Protein AF-I4EIS6-F1 (afdb_monomer)

Radius of gyration: 53.43 Å; Cα contacts (8 Å, |Δi|>4): 1692; chains: 1; bounding box: 130×47×142 Å

Solvent-accessible surface area (backbone atoms only — not comparable to full-atom values): 34703 Å² total; per-residue (Å²): 130,77,82,74,41,50,34,51,54,83,72,91,86,76,96,66,90,55,78,54,76,46,78,44,75,77,51,34,85,47,60,27,32,53,30,35,62,33,28,72,67,12,38,39,28,69,58,83,78,84,57,64,28,71,40,59,31,42,83,70,64,46,52,56,90,36,29,59,46,39,36,38,34,28,20,24,29,61,100,88,48,62,33,65,78,52,69,69,14,54,46,48,44,34,53,42,35,45,78,71,60,27,48,58,39,55,36,57,17,39,84,27,60,60,33,88,90,78,66,41,49,33,41,92,76,36,83,30,46,80,37,79,58,46,83,40,48,47,43,57,51,67,49,98,85,69,45,44,23,38,39,44,61,52,57,47,51,53,36,68,31,90,88,18,59,44,62,54,34,41,52,36,59,31,32,43,34,37,22,33,29,18,45,31,88,51,55,30,38,45,51,45,37,74,35,23,38,46,30,35,40,11,27,30,66,40,56,95,48,46,31,47,54,51,34,42,23,17,40,54,49,28,32,48,34,16,16,23,51,35,38,37,28,34,87,39,79,57,47,32,41,55,55,36,70,21,25,46,12,66,78,15,17,52,52,21,41,28,44,80,65,38,67,62,45,54,43,67,13,87,47,35,66,60,68,44,36,24,72,50,31,44,9,62,48,38,51,41,76,92,33,64,53,22,28,35,44,34,20,28,60,62,56,99,73,26,76,57,44,39,38,23,41,54,52,29,34,41,55,37,42,56,57,30,66,42,58,39,72,42,71,59,34,63,31,39,36,50,65,80,86,53,67,54,73,47,63,29,27,34,36,73,84,62,58,39,49,64,20,58,34,31,47,39,96,62,92,60,81,80,72,76,59,59,45,78,60,83,54,64,32,59,70,60,54,70,50,58,46,70,75,53,85,70,47,27,52,67,50,79,48,57,42,67,68,58,46,100,74,56,19,23,50,57,62,34,36,38,41,78,51,70,50,41,96,75,59,25,38,31,38,41,34,34,24,56,73,80,76,50,83,40,79,57,89,66,71,47,75,49,72,71,71,45,80,43,45,41,32,37,32,26,23,14,39,57,59,30,61,29,78,74,44,78,46,80,48,34,27,28,70,71,50,31,46,79,48,56,68,34,71,32,74,74,38,77,44,37,20,64,43,90,76,71,81,37,69,51,67,48,32,88,87,53,69,37,69,63,44,73,46,60,87,68,80,82,76,24,85,55,61,22,82,43,73,45,52,41,42,30,27,27,46,29,68,32,64,32,78,47,78,34,42,30,35,16,24,71,35,80,46,76,76,46,64,63,91,57,70,41,52,66,55,56,65,50,52,40,30,31,37,37,19,32,62,87,65,52,79,67,55,44,84,90,53,48,37,32,56,77,42,36,40,80,60,78,76,74,72,47,97,84,23,60,92,35,31,44,44,72,58,98,75,29,37,36,45,76,46,75,36,69,91,59,70,70,44,72,34,37,46,27,28,31,44,71,69,33,80,55,76,46,73,51,70,46,39,34,77

InterPro domains:
  IPR024079 Metallopeptidase, catalytic domain superfamily [G3DSA:3.40.390.10] (187-273)
  IPR058094 OmpL47-like, Ig-like domain [NF047446] (414-479)

Mean predicted aligned error: 10.82 Å

Nearest PDB structures (foldseek):
  5uv6-assembly1_A  TM=3.595E-01  e=1.989E-06  Homo sapiens
  1e07-assembly1_A  TM=3.293E-01  e=2.936E-05  Homo sapiens
  4hmc-assembly1_A  TM=3.919E-01  e=9.841E-03  Moritella marina
  5fq8-assembly1_G  TM=4.201E-01  e=6.836E-02  Bacteroides thetaiotaomicron
  5fq3-assembly4_D  TM=2.985E-01  e=8.035E-02  Bacteroides thetaiotaomicron

Sequence (659 aa):
MPSGCTVSRNGPGSGLTLYVTWNFACSSSAGDGIPDVWKLHGASIDTGGGDKQFVDLPAMGATVNQKNVFVHLDWMANSTITQKLDPAALKKVVDAFALKGIKLIIDQGEDSILNYATNDTWGNLSEAKALTYQASLGTTGVDAGGNLTYDWTAFNAIKDAPLGFKSTGRSPIFHYAIAAHNIGTVTNSGIAGLGGSNLIISLGSFAGGVGTVDQQAGTFMHELGHNLGLDHGGGDAVNNKPNYLSVMNYSFQMTGLIKDGQAGTFDYSRFEGKPLNEGSLNEPIGLTIDAAHYGTTHYCPATKTASAGFVTVADAYAPIDWDCNGSANNATASADINGDSAKNTLNGYDDWKNLKFKVGAIGNAGNVPNPPVVTVLNEMTPEMLSQIKPLDATPPVTTASQTPPANANGWNNTDVKVTLSATDDNSGVARIEYNIDNAGWTTYTDPVTLSTEGVHTFQYRSIDRALNQEQAKSLTVRIDKTPPTVTSNVPAEGATYILHQPLTPDFSCDDGAGSGVATCTTSDAIDTNSVGSKTFTISASDKAGNTTNQVIHYTVSYDIKVLKGLEGPHRIPSPFKIWLIITDYYGQDYSSKDLPLYAVSLNPGPLTPGPVNPDNKFDFNGGAYTYMIFPFDMKPGTYTLGFTAQGDPNVHAVQFELY

Foldseek 3Di:
DDFDFWAFDQDPDDPDGDGDTDTDDLDQPQQLLHRLCCLVRFGFADLPPPHTATQNNVVLPRDRNAHEAAAAEAWEDDPPDTLQADLLLVVLLQVQCVVVRYGYAYAQDQCHASDPVVSHGCHPSHLHYYDHADLAFFAWDADPVRFIKGFCPRVVCQCSPVSHVSNNSCQQAHQYEYAHLHYHPDFFQWAAAQLARYIYGHNCNPPPRNADSQSSNLSVNLRVLRNQRQELQGVDPQAQQQQAQASSHPLASRFHWQFQQHTRRHYGAADFWDKAFLQFGQQAFFTDPSQQGTKGKWWEPDDPFDHTFIAIERGRRGGAPQNLLLDSHGRGHHDRTRPPPDGGIRIYDRNSVRGHSNGHSHSPSDDGPDPPSMDRDDGDGPVNVVRNFDHDPDFKDKDKDKPPQADPLQEAQAKIWIDMDIFDDTQTWSFKWKDKPNPDIDTDDDIDIDGDAAKIKIWIWTAGSNNHIDDIDIDIYHYFNDFKDKDWVVVAAAEEAEQPDDTDTDMDIGDDRHQTWPDWDWPDDFDSNDFAKDWTWIWTAHPNGHIDIDIGIYGYAWDKDWPDFAPAAAEPQDKTKTKIFTATPVRHTPDDPVWKKAWDAKPPDGDDDDPQQPNRIFDQPPSITMDMDGCHPPDFAKMKTWMGIVNHPDIDIDIHTYD

Structure (mmCIF, N/CA/C/O backbone):
data_AF-I4EIS6-F1
#
_entry.id   AF-I4EIS6-F1
#
loop_
_atom_site.group_PDB
_atom_site.id
_atom_site.type_symbol
_atom_site.label_atom_id
_atom_site.label_alt_id
_atom_site.label_comp_id
_atom_site.label_asym_id
_atom_site.label_entity_id
_atom_site.label_seq_id
_atom_site.pdbx_PDB_ins_code
_atom_site.Cartn_x
_atom_site.Cartn_y
_atom_site.Cartn_z
_atom_site.occupancy
_atom_site.B_iso_or_equiv
_atom_site.auth_seq_id
_atom_site.auth_comp_id
_atom_site.auth_asym_id
_atom_site.auth_atom_id
_atom_site.pdbx_PDB_model_num
ATOM 1 N N . MET A 1 1 ? -29.099 -17.666 57.536 1.00 24.39 1 MET A N 1
ATOM 2 C CA . MET A 1 1 ? -29.780 -17.327 56.267 1.00 24.39 1 MET A CA 1
ATOM 3 C C . MET A 1 1 ? -29.880 -15.814 56.212 1.00 24.39 1 MET A C 1
ATOM 5 O O . MET A 1 1 ? -30.268 -15.270 57.241 1.00 24.39 1 MET A O 1
ATOM 9 N N . PRO A 1 2 ? -29.493 -15.106 55.139 1.00 30.72 2 PRO A N 1
ATOM 10 C CA . PRO A 1 2 ? -29.611 -13.658 55.158 1.00 30.72 2 PRO A CA 1
ATOM 11 C C . PRO A 1 2 ? -31.086 -13.283 54.977 1.00 30.72 2 PRO A C 1
ATOM 13 O O . PRO A 1 2 ? -31.659 -13.469 53.908 1.00 30.72 2 PRO A O 1
ATOM 16 N N . SER A 1 3 ? -31.702 -12.780 56.041 1.00 31.92 3 SER A N 1
ATOM 17 C CA . SER A 1 3 ? -32.830 -11.852 55.973 1.00 31.92 3 SER A CA 1
ATOM 18 C C . SER A 1 3 ? -32.310 -10.537 55.381 1.00 31.92 3 SER A C 1
ATOM 20 O O . SER A 1 3 ? -31.378 -9.979 55.960 1.00 31.92 3 SER A O 1
ATOM 22 N N . GLY A 1 4 ? -32.834 -10.039 54.254 1.00 44.00 4 GLY A N 1
ATOM 23 C CA . GLY A 1 4 ? -32.278 -8.787 53.713 1.00 44.00 4 GLY A CA 1
ATOM 24 C C . GLY A 1 4 ? -32.893 -8.154 52.465 1.00 44.00 4 GLY A C 1
ATOM 25 O O . GLY A 1 4 ? -32.682 -6.964 52.266 1.00 44.00 4 GLY A O 1
ATOM 26 N N . CYS A 1 5 ? -33.668 -8.859 51.638 1.00 54.12 5 CYS A N 1
ATOM 27 C CA . CYS A 1 5 ? -34.340 -8.211 50.508 1.00 54.12 5 CYS A CA 1
ATOM 28 C C . CYS A 1 5 ? -35.737 -7.754 50.934 1.00 54.12 5 CYS A C 1
ATOM 30 O O . CYS A 1 5 ? -36.683 -8.535 50.864 1.00 54.12 5 CYS A O 1
ATOM 32 N N . THR A 1 6 ? -35.841 -6.508 51.407 1.00 53.66 6 THR A N 1
ATOM 33 C CA . THR A 1 6 ? -37.113 -5.842 51.711 1.00 53.66 6 THR A CA 1
ATOM 34 C C . THR A 1 6 ? -37.631 -5.110 50.475 1.00 53.66 6 THR A C 1
ATOM 36 O O . THR A 1 6 ? -37.011 -4.155 50.016 1.00 53.66 6 THR A O 1
ATOM 39 N N . VAL A 1 7 ? -38.792 -5.517 49.962 1.00 51.50 7 VAL A N 1
ATOM 40 C CA . VAL A 1 7 ? -39.552 -4.731 48.975 1.00 51.50 7 VAL A CA 1
ATOM 41 C C . VAL A 1 7 ? -40.692 -4.036 49.712 1.00 51.50 7 VAL A C 1
ATOM 43 O O . VAL A 1 7 ? -41.385 -4.683 50.498 1.00 51.50 7 VAL A O 1
ATOM 46 N N . SER A 1 8 ? -40.882 -2.736 49.474 1.00 51.00 8 SER A N 1
ATOM 47 C CA . SER A 1 8 ? -42.073 -2.003 49.906 1.00 51.00 8 SER A CA 1
ATOM 48 C C . SER A 1 8 ? -42.770 -1.453 48.665 1.00 51.00 8 SER A C 1
ATOM 50 O O . SER A 1 8 ? -42.122 -0.872 47.798 1.00 51.00 8 SER A O 1
ATOM 52 N N . ARG A 1 9 ? -44.078 -1.683 48.544 1.00 45.97 9 ARG A N 1
ATOM 53 C CA . ARG A 1 9 ? -44.879 -1.216 47.409 1.00 45.97 9 ARG A CA 1
ATOM 54 C C . ARG A 1 9 ? -45.883 -0.188 47.907 1.00 45.97 9 ARG A C 1
ATOM 56 O O . ARG A 1 9 ? -46.678 -0.504 48.788 1.00 45.97 9 ARG A O 1
ATOM 63 N N . ASN A 1 10 ? -45.891 0.997 47.306 1.00 46.38 10 ASN A N 1
ATOM 64 C CA . ASN A 1 10 ? -46.981 1.948 47.496 1.00 46.38 10 ASN A CA 1
ATOM 65 C C . ASN A 1 10 ? -48.218 1.439 46.740 1.00 46.38 10 ASN A C 1
ATOM 67 O O . ASN A 1 10 ? -48.165 1.189 45.536 1.00 46.38 10 ASN A O 1
ATOM 71 N N . GLY A 1 11 ? -49.327 1.230 47.450 1.00 42.97 11 GLY A N 1
ATOM 72 C CA . GLY A 1 11 ? -50.607 0.893 46.827 1.00 42.97 11 GLY A CA 1
ATOM 73 C C . GLY A 1 11 ? -51.219 2.118 46.132 1.00 42.97 11 GLY A C 1
ATOM 74 O O . GLY A 1 11 ? -51.126 3.222 46.673 1.00 42.97 11 GLY A O 1
ATOM 75 N N . PRO A 1 12 ? -51.864 1.972 44.962 1.00 39.78 12 PRO A N 1
ATOM 76 C CA . PRO A 1 12 ? -52.570 3.084 44.343 1.00 39.78 12 PRO A CA 1
ATOM 77 C C . PRO A 1 12 ? -53.877 3.381 45.103 1.00 39.78 12 PRO A C 1
ATOM 79 O O . PRO A 1 12 ? -54.730 2.507 45.238 1.00 39.78 12 PRO A O 1
ATOM 82 N N . GLY A 1 13 ? -54.063 4.633 45.544 1.00 44.88 13 GLY A N 1
ATOM 83 C CA . GLY A 1 13 ? -55.402 5.243 45.555 1.00 44.88 13 GLY A CA 1
ATOM 84 C C . GLY A 1 13 ? -56.165 5.495 46.868 1.00 44.88 13 GLY A C 1
ATOM 85 O O . GLY A 1 13 ? -57.379 5.635 46.778 1.00 44.88 13 GLY A O 1
ATOM 86 N N . SER A 1 14 ? -55.562 5.616 48.061 1.00 38.97 14 SER A N 1
ATOM 87 C CA . SER A 1 14 ? -56.371 5.922 49.274 1.00 38.97 14 SER A CA 1
ATOM 88 C C . SER A 1 14 ? -55.805 6.932 50.281 1.00 38.97 14 SER A C 1
ATOM 90 O O . SER A 1 14 ? -56.337 7.036 51.383 1.00 38.97 14 SER A O 1
ATOM 92 N N . GLY A 1 15 ? -54.744 7.680 49.956 1.00 44.91 15 GLY A N 1
ATOM 93 C CA . GLY A 1 15 ? -54.190 8.690 50.878 1.00 44.91 15 GLY A CA 1
ATOM 94 C C . GLY A 1 15 ? -53.590 8.123 52.179 1.00 44.91 15 GLY A C 1
ATOM 95 O O . GLY A 1 15 ? -53.295 8.883 53.096 1.00 44.91 15 GLY A O 1
ATOM 96 N N . LEU A 1 16 ? -53.391 6.802 52.256 1.00 41.41 16 LEU A N 1
ATOM 97 C CA . LEU A 1 16 ? -52.697 6.100 53.336 1.00 41.41 16 LEU A CA 1
ATOM 98 C C . LEU A 1 16 ? -51.526 5.317 52.737 1.00 41.41 16 LEU A C 1
ATOM 100 O O . LEU A 1 16 ? -51.729 4.351 52.003 1.00 41.41 16 LEU A O 1
ATOM 104 N N . THR A 1 17 ? -50.300 5.735 53.049 1.00 42.50 17 THR A N 1
ATOM 105 C CA . THR A 1 17 ? -49.076 5.029 52.650 1.00 42.50 17 THR A CA 1
ATOM 106 C C . THR A 1 17 ? -48.909 3.792 53.532 1.00 42.50 17 THR A C 1
ATOM 108 O O . THR A 1 17 ? -48.476 3.891 54.679 1.00 42.50 17 THR A O 1
ATOM 111 N N . LEU A 1 18 ? -49.300 2.620 53.027 1.00 41.53 18 LEU A N 1
ATOM 112 C CA . LEU A 1 18 ? -49.135 1.349 53.732 1.00 41.53 18 LEU A CA 1
ATOM 113 C C . LEU A 1 18 ? -47.852 0.657 53.249 1.00 41.53 18 LEU A C 1
ATOM 115 O O . LEU A 1 18 ? -47.805 0.131 52.140 1.00 41.53 18 LEU A O 1
ATOM 119 N N . TYR A 1 19 ? -46.816 0.637 54.086 1.00 46.16 19 TYR A N 1
ATOM 120 C CA . TYR A 1 19 ? -45.579 -0.088 53.792 1.00 46.16 19 TYR A CA 1
ATOM 121 C C . TYR A 1 19 ? -45.742 -1.565 54.160 1.00 46.16 19 TYR A C 1
ATOM 123 O O . TYR A 1 19 ? -45.651 -1.937 55.330 1.00 46.16 19 TYR A O 1
ATOM 131 N N . VAL A 1 20 ? -45.972 -2.426 53.168 1.00 45.81 20 VAL A N 1
ATOM 132 C CA . VAL A 1 20 ? -45.887 -3.878 53.375 1.00 45.81 20 VAL A CA 1
ATOM 133 C C . VAL A 1 20 ? -44.458 -4.322 53.087 1.00 45.81 20 VAL A C 1
ATOM 135 O O . VAL A 1 20 ? -44.030 -4.315 51.936 1.00 45.81 20 VAL A O 1
ATOM 138 N N . THR A 1 21 ? -43.724 -4.681 54.140 1.00 48.38 21 THR A N 1
ATOM 139 C CA . THR A 1 21 ? -42.359 -5.214 54.054 1.00 48.38 21 THR A CA 1
ATOM 140 C C . THR A 1 21 ? -42.411 -6.721 53.854 1.00 48.38 21 THR A C 1
ATOM 142 O O . THR A 1 21 ? -42.808 -7.460 54.754 1.00 48.38 21 THR A O 1
ATOM 145 N N . TRP A 1 22 ? -41.961 -7.179 52.691 1.00 46.69 22 TRP A N 1
ATOM 146 C CA . TRP A 1 22 ? -41.762 -8.598 52.412 1.00 46.69 22 TRP A CA 1
ATOM 147 C C . TRP A 1 22 ? -40.273 -8.925 52.467 1.00 46.69 22 TRP A C 1
ATOM 149 O O . TRP A 1 22 ? -39.484 -8.225 51.841 1.00 46.69 22 TRP A O 1
ATOM 159 N N . ASN A 1 23 ? -39.894 -9.979 53.193 1.00 49.97 23 ASN A N 1
ATOM 160 C CA . ASN A 1 23 ? -38.514 -10.462 53.249 1.00 49.97 23 ASN A CA 1
ATOM 161 C C . ASN A 1 23 ? -38.376 -11.722 52.393 1.00 49.97 23 ASN A C 1
ATOM 163 O O . ASN A 1 23 ? -38.955 -12.757 52.721 1.00 49.97 23 ASN A O 1
ATOM 167 N N . PHE A 1 24 ? -37.581 -11.642 51.328 1.00 53.97 24 PHE A N 1
ATOM 168 C CA . PHE A 1 24 ? -37.329 -12.760 50.416 1.00 53.97 24 PHE A CA 1
ATOM 169 C C . PHE A 1 24 ? -35.850 -13.164 50.374 1.00 53.97 24 PHE A C 1
ATOM 171 O O . PHE A 1 24 ? -34.974 -12.433 50.845 1.00 53.97 24 PHE A O 1
ATOM 178 N N . ALA A 1 25 ? -35.568 -14.324 49.772 1.00 56.53 25 ALA A N 1
ATOM 179 C CA . ALA A 1 25 ? -34.209 -14.737 49.441 1.00 56.53 25 ALA A CA 1
ATOM 180 C C . ALA A 1 25 ? -33.628 -13.841 48.329 1.00 56.53 25 ALA A C 1
ATOM 182 O O . ALA A 1 25 ? -34.246 -13.658 47.283 1.00 56.53 25 ALA A O 1
ATOM 183 N N . CYS A 1 26 ? -32.428 -13.298 48.546 1.00 65.88 26 CYS A N 1
ATOM 184 C CA . CYS A 1 26 ? -31.725 -12.428 47.596 1.00 65.88 26 CYS A CA 1
ATOM 185 C C . CYS A 1 26 ? -30.990 -13.222 46.495 1.00 65.88 26 CYS A C 1
ATOM 187 O O . CYS A 1 26 ? -29.785 -13.062 46.308 1.00 65.88 26 CYS A O 1
ATOM 189 N N . SER A 1 27 ? -31.687 -14.128 45.806 1.00 76.50 27 SER A N 1
ATOM 190 C CA . SER A 1 27 ? -31.133 -14.900 44.686 1.00 76.50 27 SER A CA 1
ATOM 191 C C . SER A 1 27 ? -31.475 -14.261 43.337 1.00 76.50 27 SER A C 1
ATOM 193 O O . SER A 1 27 ? -32.596 -13.796 43.138 1.00 76.50 27 SER A O 1
ATOM 195 N N . SER A 1 28 ? -30.513 -14.277 42.413 1.00 84.56 28 SER A N 1
ATOM 196 C CA . SER A 1 28 ? -30.713 -13.988 40.986 1.00 84.56 28 SER A CA 1
ATOM 197 C C . SER A 1 28 ? -30.649 -15.308 40.222 1.00 84.56 28 SER A C 1
ATOM 199 O O . SER A 1 28 ? -29.603 -15.961 40.236 1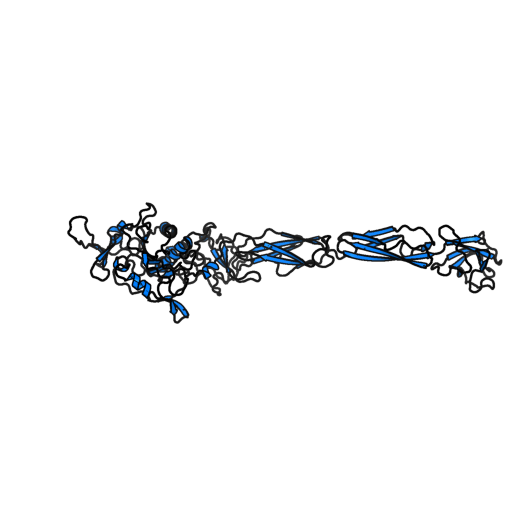.00 84.56 28 SER A O 1
ATOM 201 N N . SER A 1 29 ? -31.742 -15.723 39.580 1.00 86.38 29 SER A N 1
ATOM 202 C CA . SER A 1 29 ? -31.771 -16.966 38.790 1.00 86.38 29 SER A CA 1
ATOM 203 C C . SER A 1 29 ? -31.012 -16.838 37.470 1.00 86.38 29 SER A C 1
ATOM 205 O O . SER A 1 29 ? -30.374 -17.795 37.037 1.00 86.38 29 SER A O 1
ATOM 207 N N . ALA A 1 30 ? -31.004 -15.648 36.862 1.00 87.44 30 ALA A N 1
ATOM 208 C CA . ALA A 1 30 ? -30.243 -15.366 35.644 1.00 87.44 30 ALA A CA 1
ATOM 209 C C . ALA A 1 30 ? -28.731 -15.167 35.884 1.00 87.44 30 ALA A C 1
ATOM 211 O O . ALA A 1 30 ? -27.950 -15.180 34.930 1.00 87.44 30 ALA A O 1
ATOM 212 N N . GLY A 1 31 ? -28.303 -14.979 37.138 1.00 86.25 31 GLY A N 1
ATOM 213 C CA . GLY A 1 31 ? -26.895 -14.784 37.497 1.00 86.25 31 GLY A CA 1
ATOM 214 C C . GLY A 1 31 ? -26.341 -13.391 37.169 1.00 86.25 31 GLY A C 1
ATOM 215 O O . GLY A 1 31 ? -25.130 -13.226 37.081 1.00 86.25 31 GLY A O 1
ATOM 216 N N . ASP A 1 32 ? -27.210 -12.392 36.999 1.00 89.81 32 ASP A N 1
ATOM 217 C CA . ASP A 1 32 ? -26.846 -10.984 36.765 1.00 89.81 32 ASP A CA 1
ATOM 218 C C . ASP A 1 32 ? -26.629 -10.175 38.059 1.00 89.81 32 ASP A C 1
ATOM 220 O O . ASP A 1 32 ? -26.426 -8.969 38.026 1.00 89.81 32 ASP A O 1
ATOM 224 N N . GLY A 1 33 ? -26.710 -10.827 39.221 1.00 87.19 33 GLY A N 1
ATOM 225 C CA . GLY A 1 33 ? -26.572 -10.186 40.531 1.00 87.19 33 GLY A CA 1
ATOM 226 C C . GLY A 1 33 ? -27.832 -9.467 41.022 1.00 87.19 33 GLY A C 1
ATOM 227 O O . GLY A 1 33 ? -28.004 -9.348 42.232 1.00 87.19 33 GLY A O 1
ATOM 228 N N . ILE A 1 34 ? -28.751 -9.078 40.136 1.00 90.00 34 ILE A N 1
ATOM 229 C CA . ILE A 1 34 ? -30.001 -8.401 40.500 1.00 90.00 34 ILE A CA 1
ATOM 230 C C . ILE A 1 34 ? -31.008 -9.446 41.021 1.00 90.00 34 ILE A C 1
ATOM 232 O O . ILE A 1 34 ? -31.381 -10.350 40.268 1.00 90.00 34 ILE A O 1
ATOM 236 N N . PRO A 1 35 ? -31.476 -9.355 42.281 1.00 89.19 35 PRO A N 1
ATOM 237 C CA . PRO A 1 35 ? -32.426 -10.309 42.845 1.00 89.19 35 PRO A CA 1
ATOM 238 C C . PRO A 1 35 ? -33.719 -10.419 42.031 1.00 89.19 35 PRO A C 1
ATOM 240 O O . PRO A 1 35 ? -34.316 -9.410 41.655 1.00 89.19 35 PRO A O 1
ATOM 243 N N . ASP A 1 36 ? -34.213 -11.641 41.840 1.00 89.12 36 ASP A N 1
ATOM 244 C CA . ASP A 1 36 ? -35.431 -11.900 41.055 1.00 89.12 36 ASP A CA 1
ATOM 245 C C . ASP A 1 36 ? -36.652 -11.169 41.619 1.00 89.12 36 ASP A C 1
ATOM 247 O O . ASP A 1 36 ? -37.498 -10.664 40.884 1.00 89.12 36 ASP A O 1
ATOM 251 N N . VAL A 1 37 ? -36.712 -11.048 42.944 1.00 86.00 37 VAL A N 1
ATOM 252 C CA . VAL A 1 37 ? -37.778 -10.322 43.640 1.00 86.00 37 VAL A CA 1
ATOM 253 C C . VAL A 1 37 ? -37.775 -8.830 43.338 1.00 86.00 37 VAL A C 1
ATOM 255 O O . VAL A 1 37 ? -38.847 -8.236 43.262 1.00 86.00 37 VAL A O 1
ATOM 258 N N . TRP A 1 38 ? -36.603 -8.230 43.109 1.00 89.19 38 TRP A N 1
ATOM 259 C CA . TRP A 1 38 ? -36.523 -6.837 42.677 1.00 89.19 38 TRP A CA 1
ATOM 260 C C . TRP A 1 38 ? -37.042 -6.702 41.247 1.00 89.19 38 TRP A C 1
ATOM 262 O O . TRP A 1 38 ? -37.811 -5.794 40.957 1.00 89.19 38 TRP A O 1
ATOM 272 N N . LYS A 1 39 ? -36.702 -7.646 40.364 1.00 91.81 39 LYS A N 1
ATOM 273 C CA . LYS A 1 39 ? -37.170 -7.648 38.969 1.00 91.81 39 LYS A CA 1
ATOM 274 C C . LYS A 1 39 ? -38.683 -7.833 38.841 1.00 91.81 39 LYS A C 1
ATOM 276 O O . LYS A 1 39 ? -39.265 -7.312 37.902 1.00 91.81 39 LYS A O 1
ATOM 281 N N . LEU A 1 40 ? -39.314 -8.570 39.760 1.00 90.19 40 LEU A N 1
ATOM 282 C CA . LEU A 1 40 ? -40.761 -8.833 39.753 1.00 90.19 40 LEU A CA 1
ATOM 283 C C . LEU A 1 40 ? -41.600 -7.732 40.409 1.00 90.19 40 LEU A C 1
ATOM 285 O O . LEU A 1 40 ? -42.779 -7.587 40.078 1.00 90.19 40 LEU A O 1
ATOM 289 N N . HIS A 1 41 ? -41.036 -6.999 41.371 1.00 87.44 41 HIS A N 1
ATOM 290 C CA . HIS A 1 41 ? -41.825 -6.137 42.262 1.00 87.44 41 HIS A CA 1
ATOM 291 C C . HIS A 1 41 ? -41.243 -4.737 42.489 1.00 87.44 41 HIS A C 1
ATOM 293 O O . HIS A 1 41 ? -41.854 -3.945 43.206 1.00 87.44 41 HIS A O 1
ATOM 299 N N . GLY A 1 42 ? -40.087 -4.435 41.903 1.00 88.88 42 GLY A N 1
ATOM 300 C CA . GLY A 1 42 ? -39.293 -3.257 42.229 1.00 88.88 42 GLY A CA 1
ATOM 301 C C . GLY A 1 42 ? -38.513 -3.419 43.538 1.00 88.88 42 GLY A C 1
ATOM 302 O O . GLY A 1 42 ? -38.578 -4.453 44.210 1.00 88.88 42 GLY A O 1
ATOM 303 N N . ALA A 1 43 ? -37.753 -2.391 43.908 1.00 85.50 43 ALA A N 1
ATOM 304 C CA . ALA A 1 43 ? -36.938 -2.379 45.122 1.00 85.50 43 ALA A CA 1
ATOM 305 C C . ALA A 1 43 ? -37.044 -1.036 45.851 1.00 85.50 43 ALA A C 1
ATOM 307 O O . ALA A 1 43 ? -37.004 0.011 45.216 1.00 85.50 43 ALA A O 1
ATOM 308 N N . SER A 1 44 ? -37.152 -1.056 47.184 1.00 85.44 44 SER A N 1
ATOM 309 C CA . SER A 1 44 ? -37.049 0.153 48.013 1.00 85.44 44 SER A CA 1
ATOM 310 C C . SER A 1 44 ? -35.661 0.227 48.640 1.00 85.44 44 SER A C 1
ATOM 312 O O . SER A 1 44 ? -35.356 -0.559 49.538 1.00 85.44 44 SER A O 1
ATOM 314 N N . ILE A 1 45 ? -34.836 1.165 48.184 1.00 82.94 45 ILE A N 1
ATOM 315 C CA . ILE A 1 45 ? -33.429 1.295 48.572 1.00 82.94 45 ILE A CA 1
ATOM 316 C C . ILE A 1 45 ? -33.256 2.498 49.502 1.00 82.94 45 ILE A C 1
ATOM 318 O O . ILE A 1 45 ? -33.709 3.596 49.192 1.00 82.94 45 ILE A O 1
ATOM 322 N N . ASP A 1 46 ? -32.611 2.287 50.650 1.00 80.50 46 ASP A N 1
ATOM 323 C CA . ASP A 1 46 ? -32.189 3.377 51.538 1.00 80.50 46 ASP A CA 1
ATOM 324 C C . ASP A 1 46 ? -30.934 4.034 50.959 1.00 80.50 46 ASP A C 1
ATOM 326 O O . ASP A 1 46 ? -29.916 3.375 50.738 1.00 80.50 46 ASP A O 1
ATOM 330 N N . THR A 1 47 ? -31.006 5.337 50.703 1.00 76.44 47 THR A N 1
ATOM 331 C CA . THR A 1 47 ? -29.915 6.104 50.092 1.00 76.44 47 THR A CA 1
ATOM 332 C C . THR A 1 47 ? -28.935 6.687 51.119 1.00 76.44 47 THR A C 1
ATOM 334 O O . THR A 1 47 ? -28.051 7.465 50.754 1.00 76.44 47 THR A O 1
ATOM 337 N N . GLY A 1 48 ? -29.054 6.307 52.398 1.00 68.50 48 GLY A N 1
ATOM 338 C CA . GLY A 1 48 ? -28.178 6.733 53.496 1.00 68.50 48 GLY A CA 1
ATOM 339 C C . GLY A 1 48 ? -28.726 7.896 54.329 1.00 68.50 48 GLY A C 1
ATOM 340 O O . GLY A 1 48 ? -27.965 8.515 55.070 1.00 68.50 48 GLY A O 1
ATOM 341 N N . GLY A 1 49 ? -30.022 8.198 54.203 1.00 65.81 49 GLY A N 1
ATOM 342 C CA . GLY A 1 49 ? -30.715 9.280 54.915 1.00 65.81 49 GLY A CA 1
ATOM 343 C C . GLY A 1 49 ? -31.957 8.832 55.693 1.00 65.81 49 GLY A C 1
ATOM 344 O O . GLY A 1 49 ? -32.638 9.675 56.268 1.00 65.81 49 GLY A O 1
ATOM 345 N N . GLY A 1 50 ? -32.270 7.530 55.708 1.00 65.75 50 GLY A N 1
ATOM 346 C CA . GLY A 1 50 ? -33.466 6.966 56.346 1.00 65.75 50 GLY A CA 1
ATOM 347 C C . GLY A 1 50 ? -34.704 6.930 55.440 1.00 65.75 50 GLY A C 1
ATOM 348 O O . GLY A 1 50 ? -35.545 6.044 55.606 1.00 65.75 50 GLY A O 1
ATOM 349 N N . ASP A 1 51 ? -34.786 7.819 54.447 1.00 68.69 51 ASP A N 1
ATOM 350 C CA . ASP A 1 51 ? -35.799 7.769 53.391 1.00 68.69 51 ASP A CA 1
ATOM 351 C C . ASP A 1 51 ? -35.444 6.707 52.339 1.00 68.69 51 ASP A C 1
ATOM 353 O O . ASP A 1 51 ? -34.307 6.614 51.870 1.00 68.69 51 ASP A O 1
ATOM 357 N N . LYS A 1 52 ? -36.438 5.896 51.955 1.00 79.25 52 LYS A N 1
ATOM 358 C CA . LYS A 1 52 ? -36.283 4.847 50.941 1.00 79.25 52 LYS A CA 1
ATOM 359 C C . LYS A 1 52 ? -36.828 5.306 49.598 1.00 79.25 52 LYS A C 1
ATOM 361 O O . LYS A 1 52 ? -37.973 5.743 49.516 1.00 79.25 52 LYS A O 1
ATOM 366 N N . GLN A 1 53 ? -36.046 5.101 48.547 1.00 85.81 53 GLN A N 1
ATOM 367 C CA . GLN A 1 53 ? -36.441 5.369 47.168 1.00 85.81 53 GLN A CA 1
ATOM 368 C C . GLN A 1 53 ? -36.912 4.087 46.497 1.00 85.81 53 GLN A C 1
ATOM 370 O O . GLN A 1 53 ? -36.270 3.044 46.628 1.00 85.81 53 GLN A O 1
ATOM 375 N N . PHE A 1 54 ? -38.055 4.145 45.815 1.00 88.88 54 PHE A N 1
ATOM 376 C CA . PHE A 1 54 ? -38.606 2.997 45.103 1.00 88.88 54 PHE A CA 1
ATOM 377 C C . PHE A 1 54 ? -38.151 2.992 43.641 1.00 88.88 54 PHE A C 1
ATOM 379 O O . PHE A 1 54 ? -38.359 3.964 42.925 1.00 88.88 54 PHE A O 1
ATOM 386 N N . VAL A 1 55 ? -37.577 1.873 43.200 1.00 91.69 55 VAL A N 1
ATOM 387 C CA . VAL A 1 55 ? -37.114 1.637 41.830 1.00 91.69 55 VAL A CA 1
ATOM 388 C C . VAL A 1 55 ? -38.011 0.579 41.183 1.00 91.69 55 VAL A C 1
ATOM 390 O O . VAL A 1 55 ? -37.969 -0.594 41.567 1.00 91.69 55 VAL A O 1
ATOM 393 N N . ASP A 1 56 ? -38.828 0.982 40.206 1.00 94.44 56 ASP A N 1
ATOM 394 C CA . ASP A 1 56 ? -39.812 0.120 39.530 1.00 94.44 56 ASP A CA 1
ATOM 395 C C . ASP A 1 56 ? -39.188 -0.683 38.373 1.00 94.44 56 ASP A C 1
ATOM 397 O O . ASP A 1 56 ? -39.421 -0.426 37.192 1.00 94.44 56 ASP A O 1
ATOM 401 N N . LEU A 1 57 ? -38.359 -1.672 38.715 1.00 94.50 57 LEU A N 1
ATOM 402 C CA . LEU A 1 57 ? -37.699 -2.533 37.726 1.00 94.50 57 LEU A CA 1
ATOM 403 C C . LEU A 1 57 ? -38.660 -3.251 36.756 1.00 94.50 57 LEU A C 1
ATOM 405 O O . LEU A 1 57 ? -38.310 -3.333 35.576 1.00 94.50 57 LEU A O 1
ATOM 409 N N . PRO A 1 58 ? -39.846 -3.747 37.172 1.00 94.31 58 PRO A N 1
ATOM 410 C CA . PRO A 1 58 ? -40.837 -4.273 36.235 1.00 94.31 58 PRO A CA 1
ATOM 411 C C . PRO A 1 58 ? -41.241 -3.259 35.161 1.00 94.31 58 PRO A C 1
ATOM 413 O O . PRO A 1 58 ? -41.250 -3.601 33.978 1.00 94.31 58 PRO A O 1
ATOM 416 N N . ALA A 1 59 ? -41.537 -2.013 35.552 1.00 95.25 59 ALA A N 1
ATOM 417 C CA . ALA A 1 59 ? -41.896 -0.956 34.607 1.00 95.25 59 ALA A CA 1
ATOM 418 C C . ALA A 1 59 ? -40.724 -0.578 33.687 1.00 95.25 59 ALA A C 1
ATOM 420 O O . ALA A 1 59 ? -40.937 -0.279 32.517 1.00 95.25 59 ALA A O 1
ATOM 421 N N . MET A 1 60 ? -39.486 -0.685 34.180 1.00 96.50 60 MET A N 1
ATOM 422 C CA . MET A 1 60 ? -38.253 -0.513 33.395 1.00 96.50 60 MET A CA 1
ATOM 423 C C . MET A 1 60 ? -37.909 -1.744 32.531 1.00 96.50 60 MET A C 1
ATOM 425 O O . MET A 1 60 ? -36.847 -1.815 31.916 1.00 96.50 60 MET A O 1
ATOM 429 N N . GLY A 1 61 ? -38.783 -2.752 32.481 1.00 93.88 61 GLY A N 1
ATOM 430 C CA . GLY A 1 61 ? -38.630 -3.911 31.610 1.00 93.88 61 GLY A CA 1
ATOM 431 C C . GLY A 1 61 ? -37.680 -4.993 32.127 1.00 93.88 61 GLY A C 1
ATOM 432 O O . GLY A 1 61 ? -37.224 -5.807 31.322 1.00 93.88 61 GLY A O 1
ATOM 433 N N . ALA A 1 62 ? -37.378 -5.053 33.424 1.00 95.00 62 ALA A N 1
ATOM 434 C CA . ALA A 1 62 ? -36.604 -6.156 33.992 1.00 95.00 62 ALA A CA 1
ATOM 435 C C . ALA A 1 62 ? -37.279 -7.519 33.760 1.00 95.00 62 ALA A C 1
ATOM 437 O O . ALA A 1 62 ? -38.504 -7.642 33.764 1.00 95.00 62 ALA A O 1
ATOM 438 N N . THR A 1 63 ? -36.475 -8.571 33.603 1.00 93.44 63 THR A N 1
ATOM 439 C CA . THR A 1 63 ? -36.970 -9.942 33.389 1.00 93.44 63 THR A CA 1
ATOM 440 C C . THR A 1 63 ? -36.209 -10.955 34.234 1.00 93.44 63 THR A C 1
ATOM 442 O O . THR A 1 63 ? -34.995 -10.874 34.384 1.00 93.44 63 THR A O 1
ATOM 445 N N . VAL A 1 64 ? -36.913 -11.932 34.807 1.00 91.88 64 VAL A N 1
ATOM 446 C CA . VAL A 1 64 ? -36.307 -12.915 35.726 1.00 91.88 64 VAL A CA 1
ATOM 447 C C . VAL A 1 64 ? -35.483 -13.976 34.990 1.00 91.88 64 VAL A C 1
ATOM 449 O O . VAL A 1 64 ? -34.442 -14.399 35.475 1.00 91.88 64 VAL A O 1
ATOM 452 N N . ASN A 1 65 ? -35.926 -14.388 33.803 1.00 89.00 65 ASN A N 1
ATOM 453 C CA . ASN A 1 65 ? -35.362 -15.499 33.027 1.00 89.00 65 ASN A CA 1
ATOM 454 C C . ASN A 1 65 ? -34.204 -15.104 32.094 1.00 89.00 65 ASN A C 1
ATOM 456 O O . ASN A 1 65 ? -33.712 -15.941 31.339 1.00 89.00 65 ASN A O 1
ATOM 460 N N . GLN A 1 66 ? -33.784 -13.845 32.128 1.00 92.56 66 GLN A N 1
ATOM 461 C CA . GLN A 1 66 ? -32.733 -13.291 31.286 1.00 92.56 66 GLN A CA 1
ATOM 462 C C . GLN A 1 66 ? -31.838 -12.394 32.146 1.00 92.56 66 GLN A C 1
ATOM 464 O O . GLN A 1 66 ? -32.291 -11.811 33.131 1.00 92.56 66 GLN A O 1
ATOM 469 N N . LYS A 1 67 ? -30.546 -12.319 31.809 1.00 95.44 67 LYS A N 1
ATOM 470 C CA . LYS A 1 67 ? -29.627 -11.385 32.470 1.00 95.44 67 LYS A CA 1
ATOM 471 C C . LYS A 1 67 ? -30.018 -9.959 32.105 1.00 95.44 67 LYS A C 1
ATOM 473 O O . LYS A 1 67 ? -30.280 -9.691 30.936 1.00 95.44 67 LYS A O 1
ATOM 478 N N . ASN A 1 68 ? -30.017 -9.058 33.076 1.00 96.38 68 ASN A N 1
ATOM 479 C CA . ASN A 1 68 ? -30.321 -7.646 32.897 1.00 96.38 68 ASN A CA 1
ATOM 480 C C . ASN A 1 68 ? -29.081 -6.834 33.270 1.00 96.38 68 ASN A C 1
ATOM 482 O O . ASN A 1 68 ? -28.474 -7.077 34.311 1.00 96.38 68 ASN A O 1
ATOM 486 N N . VAL A 1 69 ? -28.733 -5.865 32.434 1.00 97.50 69 VAL A N 1
ATOM 487 C CA . VAL A 1 69 ? -27.699 -4.868 32.710 1.00 97.50 69 VAL A CA 1
ATOM 488 C C . VAL A 1 69 ? -28.372 -3.512 32.616 1.00 97.50 69 VAL A C 1
ATOM 490 O O . VAL A 1 69 ? -28.910 -3.167 31.567 1.00 97.50 69 VAL A O 1
ATOM 493 N N . PHE A 1 70 ? -28.378 -2.770 33.717 1.00 98.12 70 PHE A N 1
ATOM 494 C CA . PHE A 1 70 ? -28.968 -1.440 33.775 1.00 98.12 70 PHE A CA 1
ATOM 495 C C . PHE A 1 70 ? -27.873 -0.381 33.749 1.00 98.12 70 PHE A C 1
ATOM 497 O O . PHE A 1 70 ? -26.880 -0.501 34.467 1.00 98.12 70 PHE A O 1
ATOM 504 N N . VAL A 1 71 ? -28.069 0.666 32.955 1.00 98.50 71 VAL A N 1
ATOM 505 C CA . VAL A 1 71 ? -27.159 1.809 32.872 1.00 98.50 71 VAL A CA 1
ATOM 506 C C . VAL A 1 71 ? -27.949 3.097 33.048 1.00 98.50 71 VAL A C 1
ATOM 508 O O . VAL A 1 71 ? -28.979 3.291 32.411 1.00 98.50 71 VAL A O 1
ATOM 511 N N . HIS A 1 72 ? -27.471 3.965 33.933 1.00 98.50 72 HIS A N 1
ATOM 512 C CA . HIS A 1 72 ? -27.953 5.331 34.107 1.00 98.50 72 HIS A CA 1
ATOM 513 C C . HIS A 1 72 ? -26.900 6.247 33.500 1.00 98.50 72 HIS A C 1
ATOM 515 O O . HIS A 1 72 ? -25.774 6.274 33.995 1.00 98.50 72 HIS A O 1
ATOM 521 N N . LEU A 1 73 ? -27.251 6.978 32.447 1.00 98.69 73 LEU A N 1
ATOM 522 C CA . LEU A 1 73 ? -26.336 7.809 31.677 1.00 98.69 73 LEU A CA 1
ATOM 523 C C . LEU A 1 73 ? -26.751 9.280 31.742 1.00 98.69 73 LEU A C 1
ATOM 525 O O . LEU A 1 73 ? -27.618 9.736 30.998 1.00 98.69 73 LEU A O 1
ATOM 529 N N . ASP A 1 74 ? -26.076 10.034 32.600 1.00 98.75 74 ASP A N 1
ATOM 530 C CA . ASP A 1 74 ? -26.167 11.492 32.600 1.00 98.75 74 ASP A CA 1
ATOM 531 C C . ASP A 1 74 ? -25.255 12.075 31.504 1.00 98.75 74 ASP A C 1
ATOM 533 O O . ASP A 1 74 ? -24.290 11.439 31.071 1.00 98.75 74 ASP A O 1
ATOM 537 N N . TRP A 1 75 ? -25.527 13.294 31.032 1.00 98.56 75 TRP A N 1
ATOM 538 C CA . TRP A 1 75 ? -24.733 13.913 29.959 1.00 98.56 75 TRP A CA 1
ATOM 539 C C . TRP A 1 75 ? -24.487 15.398 30.192 1.00 98.56 75 TRP A C 1
ATOM 541 O O . TRP A 1 75 ? -25.359 16.120 30.660 1.00 98.56 75 TRP A O 1
ATOM 551 N N . MET A 1 76 ? -23.308 15.890 29.826 1.00 98.31 76 MET A N 1
ATOM 552 C CA . MET A 1 76 ? -22.998 17.317 29.882 1.00 98.31 76 MET A CA 1
ATOM 553 C C . MET A 1 76 ? -23.647 18.071 28.722 1.00 98.31 76 MET A C 1
ATOM 555 O O . MET A 1 76 ? -23.476 17.701 27.560 1.00 98.31 76 MET A O 1
ATOM 559 N N . ALA A 1 77 ? -24.351 19.163 29.017 1.00 97.81 77 ALA A N 1
ATOM 560 C CA . ALA A 1 77 ? -24.940 20.017 27.991 1.00 97.81 77 ALA A CA 1
ATOM 561 C C . ALA A 1 77 ? -25.022 21.495 28.402 1.00 97.81 77 ALA A C 1
ATOM 563 O O . ALA A 1 77 ? -25.045 21.855 29.581 1.00 97.81 77 ALA A O 1
ATOM 564 N N . ASN A 1 78 ? -25.056 22.367 27.398 1.00 95.62 78 ASN A N 1
ATOM 565 C CA . ASN A 1 78 ? -25.424 23.776 27.500 1.00 95.62 78 ASN A CA 1
ATOM 566 C C . ASN A 1 78 ? -26.309 24.151 26.293 1.00 95.62 78 ASN A C 1
ATOM 568 O O . ASN A 1 78 ? -26.841 23.276 25.614 1.00 95.62 78 ASN A O 1
ATOM 572 N N . SER A 1 79 ? -26.498 25.443 26.019 1.00 95.12 79 SER A N 1
ATOM 573 C CA . SER A 1 79 ? -27.354 25.903 24.917 1.00 95.12 79 SER A CA 1
ATOM 574 C C . SER A 1 79 ? -26.828 25.587 23.510 1.00 95.12 79 SER A C 1
ATOM 576 O O . SER A 1 79 ? -27.589 25.723 22.555 1.00 95.12 79 SER A O 1
ATOM 578 N N . THR A 1 80 ? -25.555 25.209 23.355 1.00 92.00 80 THR A N 1
ATOM 579 C CA . THR A 1 80 ? -24.910 24.978 22.051 1.00 92.00 80 THR A CA 1
ATOM 580 C C . THR A 1 80 ? -24.270 23.600 21.903 1.00 92.00 80 THR A C 1
ATOM 582 O O . THR A 1 80 ? -24.087 23.145 20.779 1.00 92.00 80 THR A O 1
ATOM 585 N N . ILE A 1 81 ? -23.922 22.936 23.005 1.00 92.94 81 ILE A N 1
ATOM 586 C CA . ILE A 1 81 ? -23.230 21.646 23.027 1.00 92.94 81 ILE A CA 1
ATOM 587 C C . ILE A 1 81 ? -24.038 20.668 23.870 1.00 92.94 81 ILE A C 1
ATOM 589 O O . ILE A 1 81 ? -24.469 20.998 24.973 1.00 92.94 81 ILE A O 1
ATOM 593 N N . THR A 1 82 ? -24.177 19.440 23.380 1.00 97.06 82 THR A N 1
ATOM 594 C CA . THR A 1 82 ? -24.696 18.304 24.141 1.00 97.06 82 THR A CA 1
ATOM 595 C C . THR A 1 82 ? -23.772 17.113 23.944 1.00 97.06 82 THR A C 1
ATOM 597 O O . THR A 1 82 ? -23.393 16.820 22.820 1.00 97.06 82 THR A O 1
ATOM 600 N N . GLN A 1 83 ? -23.403 16.444 25.032 1.00 98.19 83 GLN A N 1
ATOM 601 C CA . GLN A 1 83 ? -22.674 15.172 25.012 1.00 98.19 83 GLN A CA 1
ATOM 602 C C . GLN A 1 83 ? -23.630 13.975 25.102 1.00 98.19 83 GLN A C 1
ATOM 604 O O . GLN A 1 83 ? -23.206 12.846 25.323 1.00 98.19 83 GLN A O 1
ATOM 609 N N . LYS A 1 84 ? -24.942 14.208 24.964 1.00 97.75 84 LYS A N 1
ATOM 610 C CA . LYS A 1 84 ? -25.923 13.127 24.875 1.00 97.75 84 LYS A CA 1
ATOM 611 C C . LYS A 1 84 ? -25.578 12.228 23.685 1.00 97.75 84 LYS A C 1
ATOM 613 O O . LYS A 1 84 ? -25.290 12.731 22.602 1.00 97.75 84 LYS A O 1
ATOM 618 N N . LEU A 1 85 ? -25.619 10.920 23.907 1.00 98.44 85 LEU A N 1
ATOM 619 C CA . LEU A 1 85 ? -25.284 9.926 22.896 1.00 98.44 85 LEU A CA 1
ATOM 620 C C . LEU A 1 85 ? -26.445 9.776 21.917 1.00 98.44 85 LEU A C 1
ATOM 622 O O . LEU A 1 85 ? -27.615 9.946 22.267 1.00 98.44 85 LEU A O 1
ATOM 626 N N . ASP A 1 86 ? -26.104 9.456 20.679 1.00 97.88 86 ASP A N 1
ATOM 627 C CA . ASP A 1 86 ? -27.064 9.221 19.619 1.00 97.88 86 ASP A CA 1
ATOM 628 C C . ASP A 1 86 ? -27.851 7.921 19.896 1.00 97.88 86 ASP A C 1
ATOM 630 O O . ASP A 1 86 ? -27.247 6.885 20.206 1.00 97.88 86 ASP A O 1
ATOM 634 N N . PRO A 1 87 ? -29.191 7.914 19.756 1.00 97.12 87 PRO A N 1
ATOM 635 C CA . PRO A 1 87 ? -29.991 6.701 19.917 1.00 97.12 87 PRO A CA 1
ATOM 636 C C . PRO A 1 87 ? -29.539 5.533 19.027 1.00 97.12 87 PRO A C 1
ATOM 638 O O . PRO A 1 87 ? -29.643 4.375 19.434 1.00 97.12 87 PRO A O 1
ATOM 641 N N . ALA A 1 88 ? -29.006 5.803 17.830 1.00 97.75 88 ALA A N 1
ATOM 642 C CA . ALA A 1 88 ? -28.468 4.771 16.948 1.00 97.75 88 ALA A CA 1
ATOM 643 C C . ALA A 1 88 ? -27.202 4.117 17.525 1.00 97.75 88 ALA A C 1
ATOM 645 O O . ALA A 1 88 ? -26.997 2.916 17.335 1.00 97.75 88 ALA A O 1
ATOM 646 N N . ALA A 1 89 ? -26.383 4.876 18.263 1.00 98.44 89 ALA A N 1
ATOM 647 C CA . ALA A 1 89 ? -25.192 4.357 18.926 1.00 98.44 89 ALA A CA 1
ATOM 648 C C . ALA A 1 89 ? -25.579 3.391 20.052 1.00 98.44 89 ALA A C 1
ATOM 650 O O . ALA A 1 89 ? -25.101 2.258 20.100 1.00 98.44 89 ALA A O 1
ATOM 651 N N . LEU A 1 90 ? -26.525 3.799 20.906 1.00 98.44 90 LEU A N 1
ATOM 652 C CA . LEU A 1 90 ? -27.047 2.946 21.976 1.00 98.44 90 LEU A CA 1
ATOM 653 C C . LEU A 1 90 ? -27.723 1.687 21.425 1.00 98.44 90 LEU A C 1
ATOM 655 O O . LEU A 1 90 ? -27.514 0.594 21.957 1.00 98.44 90 LEU A O 1
ATOM 659 N N . LYS A 1 91 ? -28.486 1.813 20.331 1.00 97.81 91 LYS A N 1
ATOM 660 C CA . LYS A 1 91 ? -29.148 0.673 19.692 1.00 97.81 91 LYS A CA 1
ATOM 661 C C . LYS A 1 91 ? -28.151 -0.401 19.252 1.00 97.81 91 LYS A C 1
ATOM 663 O O . LYS A 1 91 ? -28.407 -1.576 19.498 1.00 97.81 91 LYS A O 1
ATOM 668 N N . LYS A 1 92 ? -27.017 -0.021 18.648 1.00 98.25 92 LYS A N 1
ATOM 669 C CA . LYS A 1 92 ? -25.964 -0.971 18.235 1.00 98.25 92 LYS A CA 1
ATOM 670 C C . LYS A 1 92 ? -25.504 -1.843 19.407 1.00 98.25 92 LYS A C 1
ATOM 672 O O . LYS A 1 92 ? -25.418 -3.061 19.273 1.00 98.25 92 LYS A O 1
ATOM 677 N N . VAL A 1 93 ? -25.278 -1.230 20.569 1.00 98.56 93 VAL A N 1
ATOM 678 C CA . VAL A 1 93 ? -24.824 -1.936 21.776 1.00 98.56 93 VAL A CA 1
ATOM 679 C C . VAL A 1 93 ? -25.943 -2.795 22.372 1.00 98.56 93 VAL A C 1
ATOM 681 O O . VAL A 1 93 ? -25.715 -3.950 22.728 1.00 98.56 93 VAL A O 1
ATOM 684 N N . VAL A 1 94 ? -27.176 -2.284 22.426 1.00 98.31 94 VAL A N 1
ATOM 685 C CA . VAL A 1 94 ? -28.342 -3.057 22.891 1.00 98.31 94 VAL A CA 1
ATOM 686 C C . VAL A 1 94 ? -28.573 -4.299 22.026 1.00 98.31 94 VAL A C 1
ATOM 688 O O . VAL A 1 94 ? -28.789 -5.384 22.570 1.00 98.31 94 VAL A O 1
ATOM 691 N N . ASP A 1 95 ? -28.475 -4.171 20.701 1.00 97.69 95 ASP A N 1
ATOM 692 C CA . ASP A 1 95 ? -28.616 -5.291 19.768 1.00 97.69 95 ASP A CA 1
ATOM 693 C C . ASP A 1 95 ? -27.528 -6.359 20.009 1.00 97.69 95 ASP A C 1
ATOM 695 O O . ASP A 1 95 ? -27.833 -7.555 20.032 1.00 97.69 95 ASP A O 1
ATOM 699 N N . ALA A 1 96 ? -26.277 -5.955 20.270 1.00 97.94 96 ALA A N 1
ATOM 700 C CA . ALA A 1 96 ? -25.174 -6.878 20.557 1.00 97.94 96 ALA A CA 1
ATOM 701 C C . ALA A 1 96 ? -25.430 -7.733 21.813 1.00 97.94 96 ALA A C 1
ATOM 703 O O . ALA A 1 96 ? -25.287 -8.960 21.783 1.00 97.94 96 ALA A O 1
ATOM 704 N N . PHE A 1 97 ? -25.894 -7.108 22.902 1.00 98.00 97 PHE A N 1
ATOM 705 C CA . PHE A 1 97 ? -26.289 -7.812 24.128 1.00 98.00 97 PHE A CA 1
ATOM 706 C C . PHE A 1 97 ? -27.513 -8.714 23.904 1.00 98.00 97 PHE A C 1
ATOM 708 O O . PHE A 1 97 ? -27.546 -9.854 24.387 1.00 98.00 97 PHE A O 1
ATOM 715 N N . ALA A 1 98 ? -28.496 -8.255 23.123 1.00 96.94 98 ALA A N 1
ATOM 716 C CA . ALA A 1 98 ? -29.696 -9.027 22.810 1.00 96.94 98 ALA A CA 1
ATOM 717 C C . ALA A 1 98 ? -29.369 -10.333 22.064 1.00 96.94 98 ALA A C 1
ATOM 719 O O . ALA A 1 98 ? -29.946 -11.375 22.382 1.00 96.94 98 ALA A O 1
ATOM 720 N N . LEU A 1 99 ? -28.380 -10.326 21.159 1.00 96.19 99 LEU A N 1
ATOM 721 C CA . LEU A 1 99 ? -27.882 -11.533 20.476 1.00 96.19 99 LEU A CA 1
ATOM 722 C C . LEU A 1 99 ? -27.302 -12.589 21.433 1.00 96.19 99 LEU A C 1
ATOM 724 O O . LEU A 1 99 ? -27.160 -13.754 21.059 1.00 96.19 99 LEU A O 1
ATOM 728 N N . LYS A 1 100 ? -26.951 -12.206 22.664 1.00 95.81 100 LYS A N 1
ATOM 729 C CA . LYS A 1 100 ? -26.491 -13.114 23.725 1.00 95.81 100 LYS A CA 1
ATOM 730 C C . LYS A 1 100 ? -27.574 -13.447 24.741 1.00 95.81 100 LYS A C 1
ATOM 732 O O . LYS A 1 100 ? -27.280 -14.071 25.761 1.00 95.81 100 LYS A O 1
ATOM 737 N N . GLY A 1 101 ? -28.816 -13.048 24.474 1.00 95.25 101 GLY A N 1
ATOM 738 C CA . GLY A 1 101 ? -29.911 -13.212 25.415 1.00 95.25 101 GLY A CA 1
ATOM 739 C C . GLY A 1 101 ? -29.669 -12.422 26.698 1.00 95.25 101 GLY A C 1
ATOM 740 O O . GLY A 1 101 ? -30.033 -12.889 27.771 1.00 95.25 101 GLY A O 1
ATOM 741 N N . ILE A 1 102 ? -29.059 -11.234 26.612 1.00 96.69 102 ILE A N 1
ATOM 742 C CA . ILE A 1 102 ? -28.876 -10.300 27.731 1.00 96.69 102 ILE A CA 1
ATOM 743 C C . ILE A 1 102 ? -29.657 -9.026 27.418 1.00 96.69 102 ILE A C 1
ATOM 745 O O . ILE A 1 102 ? -29.619 -8.522 26.300 1.00 96.69 102 ILE A O 1
ATOM 749 N N . LYS A 1 103 ? -30.400 -8.521 28.399 1.00 96.56 103 LYS A N 1
ATOM 750 C CA . LYS A 1 103 ? -31.188 -7.305 28.260 1.00 96.56 103 LYS A CA 1
ATOM 751 C C . LYS A 1 103 ? -30.384 -6.124 28.791 1.00 96.56 103 LYS A C 1
ATOM 753 O O . LYS A 1 103 ? -30.235 -5.979 30.002 1.00 96.56 103 LYS A O 1
ATOM 758 N N . LEU A 1 104 ? -29.854 -5.310 27.885 1.00 97.81 104 LEU A N 1
ATOM 759 C CA . LEU A 1 104 ? -29.219 -4.039 28.221 1.00 97.81 104 LEU A CA 1
ATOM 760 C C . LEU A 1 104 ? -30.282 -2.934 28.223 1.00 97.81 104 LEU A C 1
ATOM 762 O O . LEU A 1 104 ? -30.980 -2.748 27.229 1.00 97.81 104 LEU A O 1
ATOM 766 N N . ILE A 1 105 ? -30.429 -2.245 29.352 1.00 97.75 105 ILE A N 1
ATOM 767 C CA . ILE A 1 105 ? -31.477 -1.254 29.611 1.00 97.75 105 ILE A CA 1
ATOM 768 C C . ILE A 1 105 ? -30.789 0.050 30.007 1.00 97.75 105 ILE A C 1
ATOM 770 O O . ILE A 1 105 ? -30.108 0.106 31.030 1.00 97.75 105 ILE A O 1
ATOM 774 N N . ILE A 1 106 ? -30.932 1.083 29.180 1.00 98.56 106 ILE A N 1
ATOM 775 C CA . ILE A 1 106 ? -30.148 2.318 29.286 1.00 98.56 106 ILE A CA 1
ATOM 776 C C . ILE A 1 106 ? -31.105 3.487 29.468 1.00 98.56 106 ILE A C 1
ATOM 778 O O . ILE A 1 106 ? -31.897 3.756 28.570 1.00 98.56 106 ILE A O 1
ATOM 782 N N . ASP A 1 107 ? -31.015 4.166 30.608 1.00 98.62 107 ASP A N 1
ATOM 783 C CA . ASP A 1 107 ? -31.680 5.443 30.857 1.00 98.62 107 ASP A CA 1
ATOM 784 C C . ASP A 1 107 ? -30.741 6.589 30.476 1.00 98.62 107 ASP A C 1
ATOM 786 O O . ASP A 1 107 ? -29.701 6.766 31.110 1.00 98.62 107 ASP A O 1
ATOM 790 N N . GLN A 1 108 ? -31.107 7.357 29.451 1.00 97.75 108 GLN A N 1
ATOM 791 C CA . GLN A 1 108 ? -30.439 8.604 29.070 1.00 97.75 108 GLN A CA 1
ATOM 792 C C . GLN A 1 108 ? -31.458 9.745 28.920 1.00 97.75 108 GLN A C 1
ATOM 794 O O . GLN A 1 108 ? -31.389 10.556 27.993 1.00 97.75 108 GLN A O 1
ATOM 799 N N . GLY A 1 109 ? -32.450 9.800 29.804 1.00 97.94 109 GLY A N 1
ATOM 800 C CA . GLY A 1 109 ? -33.472 10.839 29.793 1.00 97.94 109 GLY A CA 1
ATOM 801 C C . GLY A 1 109 ? -34.824 10.331 29.306 1.00 97.94 109 GLY A C 1
ATOM 802 O O . GLY A 1 109 ? -34.941 9.267 28.696 1.00 97.94 109 GLY A O 1
ATOM 803 N N . GLU A 1 110 ? -35.856 11.139 29.534 1.00 98.12 110 GLU A N 1
ATOM 804 C CA . GLU A 1 110 ? -37.267 10.805 29.286 1.00 98.12 110 GLU A CA 1
ATOM 805 C C . GLU A 1 110 ? -37.576 10.403 27.828 1.00 98.12 110 GLU A C 1
ATOM 807 O O . GLU A 1 110 ? -38.481 9.612 27.563 1.00 98.12 110 GLU A O 1
ATOM 812 N N . ASP A 1 111 ? -36.824 10.945 26.875 1.00 96.81 111 ASP A N 1
ATOM 813 C CA . ASP A 1 111 ? -36.918 10.710 25.431 1.00 96.81 111 ASP A CA 1
ATOM 814 C C . ASP A 1 111 ? -36.075 9.519 24.945 1.00 96.81 111 ASP A C 1
ATOM 816 O O . ASP A 1 111 ? -36.208 9.109 23.792 1.00 96.81 111 ASP A O 1
ATOM 820 N N . SER A 1 112 ? -35.216 8.948 25.795 1.00 97.50 112 SER A N 1
ATOM 821 C CA . SER A 1 112 ? -34.427 7.769 25.434 1.00 97.50 112 SER A CA 1
ATOM 822 C C . SER A 1 112 ? -35.313 6.522 25.318 1.00 97.50 112 SER A C 1
ATOM 824 O O . SER A 1 112 ? -36.345 6.401 25.984 1.00 97.50 112 SER A O 1
ATOM 826 N N . ILE A 1 113 ? -34.937 5.594 24.433 1.00 97.06 113 ILE A N 1
ATOM 827 C CA . ILE A 1 113 ? -35.731 4.394 24.144 1.00 97.06 113 ILE A CA 1
ATOM 828 C C . ILE A 1 113 ? -35.537 3.357 25.254 1.00 97.06 113 ILE A C 1
ATOM 830 O O . ILE A 1 113 ? -34.436 2.850 25.461 1.00 97.06 113 ILE A O 1
ATOM 834 N N . LEU A 1 114 ? -36.633 2.998 25.920 1.00 96.62 114 LEU A N 1
ATOM 835 C CA . LEU A 1 114 ? -36.685 1.922 26.907 1.00 96.62 114 LEU A CA 1
ATOM 836 C C . LEU A 1 114 ? -36.837 0.555 26.226 1.00 96.62 114 LEU A C 1
ATOM 838 O O . LEU A 1 114 ? -36.227 -0.434 26.637 1.00 96.62 114 LEU A O 1
ATOM 842 N N . ASN A 1 115 ? -37.662 0.490 25.177 1.00 93.50 115 ASN A N 1
ATOM 843 C CA . ASN A 1 115 ? -37.937 -0.739 24.443 1.00 93.50 115 ASN A CA 1
ATOM 844 C C . ASN A 1 115 ? -37.892 -0.507 22.929 1.00 93.50 115 ASN A C 1
ATOM 846 O O . ASN A 1 115 ? -38.832 0.007 22.329 1.00 93.50 115 ASN A O 1
ATOM 850 N N . TYR A 1 116 ? -36.816 -0.970 22.296 1.00 91.94 116 TYR A N 1
ATOM 851 C CA . TYR A 1 116 ? -36.595 -0.828 20.854 1.00 91.94 116 TYR A CA 1
ATOM 852 C C . TYR A 1 116 ? -37.562 -1.637 19.975 1.00 91.94 116 TYR A C 1
ATOM 854 O O . TYR A 1 116 ? -37.625 -1.394 18.774 1.00 91.94 116 TYR A O 1
ATOM 862 N N . ALA A 1 117 ? -38.316 -2.591 20.533 1.00 90.25 117 ALA A N 1
ATOM 863 C CA . ALA A 1 117 ? -39.335 -3.324 19.780 1.00 90.25 117 ALA A CA 1
ATOM 864 C C . ALA A 1 117 ? -40.662 -2.553 19.684 1.00 90.25 117 ALA A C 1
ATOM 866 O O . ALA A 1 117 ? -41.382 -2.695 18.698 1.00 90.25 117 ALA A O 1
ATOM 867 N N . THR A 1 118 ? -40.993 -1.754 20.702 1.00 93.56 118 THR A N 1
ATOM 868 C CA . THR A 1 118 ? -42.244 -0.976 20.773 1.00 93.56 118 THR A CA 1
ATOM 869 C C . THR A 1 118 ? -42.041 0.521 20.548 1.00 93.56 118 THR A C 1
ATOM 871 O O . THR A 1 118 ? -43.015 1.225 20.304 1.00 93.56 118 THR A O 1
ATOM 874 N N . ASN A 1 119 ? -40.791 0.994 20.579 1.00 93.31 119 ASN A N 1
ATOM 875 C CA . ASN A 1 119 ? -40.402 2.405 20.637 1.00 93.31 119 ASN A CA 1
ATOM 876 C C . ASN A 1 119 ? -40.926 3.145 21.879 1.00 93.31 119 ASN A C 1
ATOM 878 O O . ASN A 1 119 ? -41.037 4.370 21.860 1.00 93.31 119 ASN A O 1
ATOM 882 N N . ASP A 1 120 ? -41.225 2.424 22.964 1.00 95.69 120 ASP A N 1
ATOM 883 C CA . ASP A 1 120 ? -41.559 3.066 24.235 1.00 95.69 120 ASP A CA 1
ATOM 884 C C . ASP A 1 120 ? -40.331 3.812 24.769 1.00 95.69 120 ASP A C 1
ATOM 886 O O . ASP A 1 120 ? -39.221 3.262 24.796 1.00 95.69 120 ASP A O 1
ATOM 890 N N . THR A 1 121 ? -40.529 5.056 25.202 1.00 97.69 121 THR A N 1
ATOM 891 C CA . THR A 1 121 ? -39.487 5.862 25.847 1.00 97.69 121 THR A CA 1
ATOM 892 C C . THR A 1 121 ? -39.533 5.708 27.365 1.00 97.69 121 THR A C 1
ATOM 894 O O . THR A 1 121 ? -40.501 5.186 27.924 1.00 97.69 121 THR A O 1
ATOM 897 N N . TRP A 1 122 ? -38.487 6.166 28.054 1.00 98.00 122 TRP A N 1
ATOM 898 C CA . TRP A 1 122 ? -38.450 6.147 29.518 1.00 98.00 122 TRP A CA 1
ATOM 899 C C . TRP A 1 122 ? -39.531 7.022 30.162 1.00 98.00 122 TRP A C 1
ATOM 901 O O . TRP A 1 122 ? -40.100 6.641 31.187 1.00 98.00 122 TRP A O 1
ATOM 911 N N . GLY A 1 123 ? -39.836 8.184 29.580 1.00 97.44 123 GLY A N 1
ATOM 912 C CA . GLY A 1 123 ? -40.785 9.144 30.143 1.00 97.44 123 GLY A CA 1
ATOM 913 C C . GLY A 1 123 ? -40.496 9.419 31.622 1.00 97.44 123 GLY A C 1
ATOM 914 O O . GLY A 1 123 ? -39.345 9.541 32.029 1.00 97.44 123 GLY A O 1
ATOM 915 N N . ASN A 1 124 ? -41.542 9.403 32.449 1.00 95.56 124 ASN A N 1
ATOM 916 C CA . ASN A 1 124 ? -41.444 9.647 33.894 1.00 95.56 124 ASN A CA 1
ATOM 917 C C . ASN A 1 124 ? -40.675 8.565 34.682 1.00 95.56 124 ASN A C 1
ATOM 919 O O . ASN A 1 124 ? -40.509 8.715 35.888 1.00 95.56 124 ASN A O 1
ATOM 923 N N . LEU A 1 125 ? -40.268 7.454 34.053 1.00 96.19 125 LEU A N 1
ATOM 924 C CA . LEU A 1 125 ? -39.374 6.482 34.689 1.00 96.19 125 LEU A CA 1
ATOM 925 C C . LEU A 1 125 ? -37.916 6.943 34.652 1.00 96.19 125 LEU A C 1
ATOM 927 O O . LEU A 1 125 ? -37.097 6.352 35.350 1.00 96.19 125 LEU A O 1
ATOM 931 N N . SER A 1 126 ? -37.572 7.929 33.820 1.00 97.88 126 SER A N 1
ATOM 932 C CA . SER A 1 126 ? -36.210 8.446 33.717 1.00 97.88 126 SER A CA 1
ATOM 933 C C . SER A 1 126 ? -35.813 9.193 34.985 1.00 97.88 126 SER A C 1
ATOM 935 O O . SER A 1 126 ? -36.543 10.054 35.465 1.00 97.88 126 SER A O 1
ATOM 937 N N . GLU A 1 127 ? -34.606 8.922 35.467 1.00 97.12 127 GLU A N 1
ATOM 938 C CA . GLU A 1 127 ? -33.920 9.758 36.464 1.00 97.12 127 GLU A CA 1
ATOM 939 C C . GLU A 1 127 ? -32.627 10.358 35.888 1.00 97.12 127 GLU A C 1
ATOM 941 O O . GLU A 1 127 ? -31.963 11.161 36.548 1.00 97.12 127 GLU A O 1
ATOM 946 N N . ALA A 1 128 ? -32.242 9.960 34.668 1.00 97.94 128 ALA A N 1
ATOM 947 C CA . ALA A 1 128 ? -31.096 10.525 33.977 1.00 97.94 128 ALA A CA 1
ATOM 948 C C . ALA A 1 128 ? -31.376 11.943 33.482 1.00 97.94 128 ALA A C 1
ATOM 950 O O . ALA A 1 128 ? -32.500 12.294 33.108 1.00 97.94 128 ALA A O 1
ATOM 951 N N . LYS A 1 129 ? -30.340 12.782 33.496 1.00 97.00 129 LYS A N 1
ATOM 952 C CA . LYS A 1 129 ? -30.494 14.215 33.243 1.00 97.00 129 LYS A CA 1
ATOM 953 C C . LYS A 1 129 ? -29.285 14.861 32.583 1.00 97.00 129 LYS A C 1
ATOM 955 O O . LYS A 1 129 ? -28.144 14.407 32.686 1.00 97.00 129 LYS A O 1
ATOM 960 N N . ALA A 1 130 ? -29.557 16.015 31.980 1.00 97.88 130 ALA A N 1
ATOM 961 C CA . ALA A 1 130 ? -28.522 16.939 31.559 1.00 97.88 130 ALA A CA 1
ATOM 962 C C . ALA A 1 130 ? -27.806 17.528 32.787 1.00 97.88 130 ALA A C 1
ATOM 964 O O . ALA A 1 130 ? -28.424 18.101 33.688 1.00 97.88 130 ALA A O 1
ATOM 965 N N . LEU A 1 131 ? -26.486 17.411 32.794 1.00 98.00 131 LEU A N 1
ATOM 966 C CA . LEU A 1 131 ? -25.567 18.057 33.717 1.00 98.00 131 LEU A CA 1
ATOM 967 C C . LEU A 1 131 ? -25.076 19.369 33.110 1.00 98.00 131 LEU A C 1
ATOM 969 O O . LEU A 1 131 ? -24.938 19.496 31.890 1.00 98.00 131 LEU A O 1
ATOM 973 N N . THR A 1 132 ? -24.740 20.332 33.968 1.00 96.81 132 THR A N 1
ATOM 974 C CA . THR A 1 132 ? -24.084 21.568 33.532 1.00 96.81 132 THR A CA 1
ATOM 975 C C . THR A 1 132 ? -22.815 21.237 32.758 1.00 96.81 132 THR A C 1
ATOM 977 O O . THR A 1 132 ? -21.942 20.530 33.266 1.00 96.81 132 THR A O 1
ATOM 980 N N . TYR A 1 133 ? -22.707 21.774 31.544 1.00 97.69 133 TYR A N 1
ATOM 981 C CA . TYR A 1 133 ? -21.529 21.594 30.708 1.00 97.69 133 TYR A CA 1
ATOM 982 C C . TYR A 1 133 ? -20.237 22.008 31.415 1.00 97.69 133 TYR A C 1
ATOM 984 O O . TYR A 1 133 ? -20.122 23.120 31.937 1.00 97.69 133 TYR A O 1
ATOM 992 N N . GLN A 1 134 ? -19.242 21.130 31.340 1.00 95.62 134 GLN A N 1
ATOM 993 C CA . GLN A 1 134 ? -17.858 21.419 31.684 1.00 95.62 134 GLN A CA 1
ATOM 994 C C . GLN A 1 134 ? -16.997 21.021 30.487 1.00 95.62 134 GLN A C 1
ATOM 996 O O . GLN A 1 134 ? -17.209 19.970 29.887 1.00 95.62 134 GLN A O 1
ATOM 1001 N N . ALA A 1 135 ? -16.018 21.858 30.138 1.00 93.88 135 ALA A N 1
ATOM 1002 C CA . ALA A 1 135 ? -15.077 21.528 29.066 1.00 93.88 135 ALA A CA 1
ATOM 1003 C C . ALA A 1 135 ? -14.214 20.306 29.418 1.00 93.88 135 ALA A C 1
ATOM 1005 O O . ALA A 1 135 ? -13.722 19.620 28.527 1.00 93.88 135 ALA A O 1
ATOM 1006 N N . SER A 1 136 ? -14.046 20.036 30.712 1.00 95.69 136 SER A N 1
ATOM 1007 C CA . SER A 1 136 ? -13.421 18.824 31.208 1.00 95.69 136 SER A CA 1
ATOM 1008 C C . SER A 1 136 ? -13.971 18.449 32.581 1.00 95.69 136 SER A C 1
ATOM 1010 O O . SER A 1 136 ? -14.187 19.329 33.417 1.00 95.69 136 SER A O 1
ATOM 1012 N N . LEU A 1 137 ? -14.207 17.157 32.798 1.00 96.44 137 LEU A N 1
ATOM 1013 C CA . LEU A 1 137 ? -14.612 16.593 34.080 1.00 96.44 137 LEU A CA 1
ATOM 1014 C C . LEU A 1 137 ? -13.377 16.107 34.845 1.00 96.44 137 LEU A C 1
ATOM 1016 O O . LEU A 1 137 ? -12.585 15.337 34.312 1.00 96.44 137 LEU A O 1
ATOM 1020 N N . GLY A 1 138 ? -13.237 16.517 36.106 1.00 94.25 138 GLY A N 1
ATOM 1021 C CA . GLY A 1 138 ? -12.180 16.028 36.997 1.00 94.25 138 GLY A CA 1
ATOM 1022 C C . GLY A 1 138 ? -10.771 16.501 36.640 1.00 94.25 138 GLY A C 1
ATOM 1023 O O . GLY A 1 138 ? -10.581 17.496 35.943 1.00 94.25 138 GLY A O 1
ATOM 1024 N N . THR A 1 139 ? -9.772 15.806 37.181 1.00 94.31 139 THR A N 1
ATOM 1025 C CA . THR A 1 139 ? -8.351 16.141 37.021 1.00 94.31 139 THR A CA 1
ATOM 1026 C C . THR A 1 139 ? -7.533 14.896 36.734 1.00 94.31 139 THR A C 1
ATOM 1028 O O . THR A 1 139 ? -7.842 13.812 37.226 1.00 94.31 139 THR A O 1
ATOM 1031 N N . THR A 1 140 ? -6.463 15.068 35.968 1.00 94.38 140 THR A N 1
ATOM 1032 C CA . THR A 1 140 ? -5.463 14.034 35.707 1.00 94.38 140 THR A CA 1
ATOM 1033 C C . THR A 1 140 ? -4.216 14.247 36.562 1.00 94.38 140 THR A C 1
ATOM 1035 O O . THR A 1 140 ? -3.884 15.372 36.939 1.00 94.38 140 THR A O 1
ATOM 1038 N N . GLY A 1 141 ? -3.516 13.160 36.866 1.00 93.69 141 GLY A N 1
ATOM 1039 C CA . GLY A 1 141 ? -2.242 13.149 37.580 1.00 93.69 141 GLY A CA 1
ATOM 1040 C C . GLY A 1 141 ? -1.306 12.089 37.012 1.00 93.69 141 GLY A C 1
ATOM 1041 O O . GLY A 1 141 ? -1.622 11.446 36.017 1.00 93.69 141 GLY A O 1
ATOM 1042 N N . VAL A 1 142 ? -0.163 11.876 37.656 1.00 92.38 142 VAL A N 1
ATOM 1043 C CA . VAL A 1 142 ? 0.800 10.836 37.272 1.00 92.38 142 VAL A CA 1
ATOM 1044 C C . VAL A 1 142 ? 1.091 9.977 38.498 1.00 92.38 142 VAL A C 1
ATOM 1046 O O . VAL A 1 142 ? 1.330 10.520 39.579 1.00 92.38 142 VAL A O 1
ATOM 1049 N N . ASP A 1 143 ? 1.022 8.654 38.355 1.00 90.81 143 ASP A N 1
ATOM 1050 C CA . ASP A 1 143 ? 1.352 7.730 39.440 1.00 90.81 143 ASP A CA 1
ATOM 1051 C C . ASP A 1 143 ? 2.874 7.608 39.659 1.00 90.81 143 ASP A C 1
ATOM 1053 O O . ASP A 1 143 ? 3.693 8.196 38.952 1.00 90.81 143 ASP A O 1
ATOM 1057 N N . ALA A 1 144 ? 3.282 6.828 40.664 1.00 90.69 144 ALA A N 1
ATOM 1058 C CA . ALA A 1 144 ? 4.700 6.611 40.964 1.00 90.69 144 ALA A CA 1
ATOM 1059 C C . ALA A 1 144 ? 5.468 5.877 39.843 1.00 90.69 144 ALA A C 1
ATOM 1061 O O . ALA A 1 144 ? 6.697 5.920 39.825 1.00 90.69 144 ALA A O 1
ATOM 1062 N N . GLY A 1 145 ? 4.758 5.196 38.938 1.00 90.62 145 GLY A N 1
ATOM 1063 C CA . GLY A 1 145 ? 5.307 4.515 37.769 1.00 90.62 145 GLY A CA 1
ATOM 1064 C C . GLY A 1 145 ? 5.415 5.407 36.531 1.00 90.62 145 GLY A C 1
ATOM 1065 O O . GLY A 1 145 ? 5.940 4.957 35.519 1.00 90.62 145 GLY A O 1
ATOM 1066 N N . GLY A 1 146 ? 4.959 6.661 36.603 1.00 92.06 146 GLY A N 1
ATOM 1067 C CA . GLY A 1 146 ? 4.934 7.568 35.459 1.00 92.06 146 GLY A CA 1
ATOM 1068 C C . GLY A 1 146 ? 3.690 7.425 34.580 1.00 92.06 146 GLY A C 1
ATOM 1069 O O . GLY A 1 146 ? 3.612 8.097 33.553 1.00 92.06 146 GLY A O 1
ATOM 1070 N N . ASN A 1 147 ? 2.712 6.600 34.967 1.00 91.62 147 ASN A N 1
ATOM 1071 C CA . ASN A 1 147 ? 1.484 6.437 34.198 1.00 91.62 147 ASN A CA 1
ATOM 1072 C C . ASN A 1 147 ? 0.531 7.589 34.480 1.00 91.62 147 ASN A C 1
ATOM 1074 O O . ASN A 1 147 ? 0.364 8.023 35.624 1.00 91.62 147 ASN A O 1
ATOM 1078 N N . LEU A 1 148 ? -0.136 8.057 33.433 1.00 93.06 148 LEU A N 1
ATOM 1079 C CA . LEU A 1 148 ? -1.210 9.021 33.575 1.00 93.06 148 LEU A CA 1
ATOM 1080 C C . LEU A 1 148 ? -2.370 8.393 34.358 1.00 93.06 148 LEU A C 1
ATOM 1082 O O . LEU A 1 148 ? -2.666 7.209 34.230 1.00 93.06 148 LEU A O 1
ATOM 1086 N N . THR A 1 149 ? -3.036 9.193 35.176 1.00 93.81 149 THR A N 1
ATOM 1087 C CA . THR A 1 149 ? -4.145 8.753 36.017 1.00 93.81 149 THR A CA 1
ATOM 1088 C C . THR A 1 149 ? -5.265 9.779 36.045 1.00 93.81 149 THR A C 1
ATOM 1090 O O . THR A 1 149 ? -5.021 10.963 35.821 1.00 93.81 149 THR A O 1
ATOM 1093 N N . TYR A 1 150 ? -6.480 9.340 36.357 1.00 94.31 150 TYR A N 1
ATOM 1094 C CA . TYR A 1 150 ? -7.656 10.185 36.542 1.00 94.31 150 TYR A CA 1
ATOM 1095 C C . TYR A 1 150 ? -8.164 10.132 37.985 1.00 94.31 150 TYR A C 1
ATOM 1097 O O . TYR A 1 150 ? -8.273 9.047 38.557 1.00 94.31 150 TYR A O 1
ATOM 1105 N N . ASP A 1 151 ? -8.501 11.294 38.552 1.00 93.44 151 ASP A N 1
ATOM 1106 C CA . ASP A 1 151 ? -9.098 11.445 39.882 1.00 93.44 151 ASP A CA 1
ATOM 1107 C C . ASP A 1 151 ? -10.635 11.506 39.801 1.00 93.44 151 ASP A C 1
ATOM 1109 O O . ASP A 1 151 ? -11.234 12.452 39.278 1.00 93.44 151 ASP A O 1
ATOM 1113 N N . TRP A 1 152 ? -11.288 10.507 40.396 1.00 93.12 152 TRP A N 1
ATOM 1114 C CA . TRP A 1 152 ? -12.739 10.342 40.418 1.00 93.12 152 TRP A CA 1
ATOM 1115 C C . TRP A 1 152 ? -13.478 11.313 41.351 1.00 93.12 152 TRP A C 1
ATOM 1117 O O . TRP A 1 152 ? -14.706 11.257 41.426 1.00 93.12 152 TRP A O 1
ATOM 1127 N N . THR A 1 153 ? -12.798 12.211 42.069 1.00 93.75 153 THR A N 1
ATOM 1128 C CA . THR A 1 153 ? -13.416 13.127 43.045 1.00 93.75 153 THR A CA 1
ATOM 1129 C C . THR A 1 153 ? -14.537 13.969 42.432 1.00 93.75 153 THR A C 1
ATOM 1131 O O . THR A 1 153 ? -15.629 14.038 42.999 1.00 93.75 153 THR A O 1
ATOM 1134 N N . ALA A 1 154 ? -14.322 14.563 41.253 1.00 94.94 154 ALA A N 1
ATOM 1135 C CA . ALA A 1 154 ? -15.346 15.376 40.588 1.00 94.94 154 ALA A CA 1
ATOM 1136 C C . ALA A 1 154 ? -16.544 14.537 40.113 1.00 94.94 154 ALA A C 1
ATOM 1138 O O . ALA A 1 154 ? -17.695 14.936 40.289 1.00 94.94 154 ALA A O 1
ATOM 1139 N N . PHE A 1 155 ? -16.284 13.346 39.567 1.00 95.25 155 PHE A N 1
ATOM 1140 C CA . PHE A 1 155 ? -17.328 12.393 39.189 1.00 95.25 155 PHE A CA 1
ATOM 1141 C C . PHE A 1 155 ? -18.167 11.978 40.407 1.00 95.25 155 PHE A C 1
ATOM 1143 O O . PHE A 1 155 ? -19.397 12.013 40.370 1.00 95.25 155 PHE A O 1
ATOM 1150 N N . ASN A 1 156 ? -17.505 11.641 41.516 1.00 93.19 156 ASN A N 1
ATOM 1151 C CA . ASN A 1 156 ? -18.160 11.244 42.757 1.00 93.19 156 ASN A CA 1
ATOM 1152 C C . ASN A 1 156 ? -18.980 12.387 43.360 1.00 93.19 156 ASN A C 1
ATOM 1154 O O . ASN A 1 156 ? -20.082 12.142 43.841 1.00 93.19 156 ASN A O 1
ATOM 1158 N N . ALA A 1 157 ? -18.504 13.631 43.269 1.00 94.69 157 ALA A N 1
ATOM 1159 C CA . ALA A 1 157 ? -19.265 14.797 43.702 1.00 94.69 157 ALA A CA 1
ATOM 1160 C C . ALA A 1 157 ? -20.591 14.943 42.933 1.00 94.69 157 ALA A C 1
ATOM 1162 O O . ALA A 1 157 ? -21.608 15.243 43.550 1.00 94.69 157 ALA A O 1
ATOM 1163 N N . ILE A 1 158 ? -20.611 14.680 41.619 1.00 96.12 158 ILE A N 1
ATOM 1164 C CA . ILE A 1 158 ? -21.849 14.673 40.818 1.00 96.12 158 ILE A CA 1
ATOM 1165 C C . ILE A 1 158 ? -22.740 13.488 41.210 1.00 96.12 158 ILE A C 1
ATOM 1167 O O . ILE A 1 158 ? -23.933 13.663 41.456 1.00 96.12 158 ILE A O 1
ATOM 1171 N N . LYS A 1 159 ? -22.155 12.288 41.305 1.00 93.31 159 LYS A N 1
ATOM 1172 C CA . LYS A 1 159 ? -22.855 11.049 41.679 1.00 93.31 159 LYS A CA 1
ATOM 1173 C C . LYS A 1 159 ? -23.577 11.169 43.027 1.00 93.31 159 LYS A C 1
ATOM 1175 O O . LYS A 1 159 ? -24.699 10.681 43.169 1.00 93.31 159 LYS A O 1
ATOM 1180 N N . ASP A 1 160 ? -22.921 11.795 44.003 1.00 91.69 160 ASP A N 1
ATOM 1181 C CA . ASP A 1 160 ? -23.354 11.864 45.402 1.00 91.69 160 ASP A CA 1
ATOM 1182 C C . ASP A 1 160 ? -24.052 13.188 45.767 1.00 91.69 160 ASP A C 1
ATOM 1184 O O . ASP A 1 160 ? -24.506 13.343 46.903 1.00 91.69 160 ASP A O 1
ATOM 1188 N N . ALA A 1 161 ? -24.166 14.133 44.827 1.00 92.06 161 ALA A N 1
ATOM 1189 C CA . ALA A 1 161 ? -24.890 15.385 45.029 1.00 92.06 161 ALA A CA 1
ATOM 1190 C C . ALA A 1 161 ? -26.369 15.140 45.396 1.00 92.06 161 ALA A C 1
ATOM 1192 O O . ALA A 1 161 ? -26.950 14.121 45.005 1.00 92.06 161 ALA A O 1
ATOM 1193 N N . PRO A 1 162 ? -27.034 16.089 46.086 1.00 88.81 162 PRO A N 1
ATOM 1194 C CA . PRO A 1 162 ? -28.487 16.067 46.222 1.00 88.81 162 PRO A CA 1
ATOM 1195 C C . PRO A 1 162 ? -29.156 15.962 44.846 1.00 88.81 162 PRO A C 1
ATOM 1197 O O . PRO A 1 162 ? -28.766 16.667 43.914 1.00 88.81 162 PRO A O 1
ATOM 1200 N N . LEU A 1 163 ? -30.151 15.081 44.714 1.00 88.19 163 LEU A N 1
ATOM 1201 C CA . LEU A 1 163 ? -30.803 14.746 43.438 1.00 88.19 163 LEU A CA 1
ATOM 1202 C C . LEU A 1 163 ? -29.859 14.124 42.386 1.00 88.19 163 LEU A C 1
ATOM 1204 O O . LEU A 1 163 ? -30.234 14.016 41.222 1.00 88.19 163 LEU A O 1
ATOM 1208 N N . GLY A 1 164 ? -28.624 13.762 42.744 1.00 91.94 164 GLY A N 1
ATOM 1209 C CA . GLY A 1 164 ? -27.695 13.003 41.902 1.00 91.94 164 GLY A CA 1
ATOM 1210 C C . GLY A 1 164 ? -28.013 11.506 41.896 1.00 91.94 164 GLY A C 1
ATOM 1211 O O . GLY A 1 164 ? -28.893 11.043 42.627 1.00 91.94 164 GLY A O 1
ATOM 1212 N N . PHE A 1 165 ? -27.268 10.730 41.107 1.00 93.81 165 PHE A N 1
ATOM 1213 C CA . PHE A 1 165 ? -27.501 9.294 40.907 1.00 93.81 165 PHE A CA 1
ATOM 1214 C C . PHE A 1 165 ? -27.725 8.507 42.202 1.00 93.81 165 PHE A C 1
ATOM 1216 O O . PHE A 1 165 ? -28.683 7.740 42.301 1.00 93.81 165 PHE A O 1
ATOM 1223 N N . LYS A 1 166 ? -26.898 8.715 43.235 1.00 89.94 166 LYS A N 1
ATOM 1224 C CA . LYS A 1 166 ? -27.026 7.978 44.502 1.00 89.94 166 LYS A CA 1
ATOM 1225 C C . LYS A 1 166 ? -28.386 8.196 45.173 1.00 89.94 166 LYS A C 1
ATOM 1227 O O . LYS A 1 166 ? -28.924 7.270 45.776 1.00 89.94 166 LYS A O 1
ATOM 1232 N N . SER A 1 167 ? -28.952 9.395 45.046 1.00 90.12 167 SER A N 1
ATOM 1233 C CA . SER A 1 167 ? -30.242 9.746 45.646 1.00 90.12 167 SER A CA 1
ATOM 1234 C C . SER A 1 167 ? -31.451 9.121 44.947 1.00 90.12 167 SER A C 1
ATOM 1236 O O . SER A 1 167 ? -32.538 9.192 45.497 1.00 90.12 167 SER A O 1
ATOM 1238 N N . THR A 1 168 ? -31.273 8.464 43.795 1.00 91.81 168 THR A N 1
ATOM 1239 C CA . THR A 1 168 ? -32.346 7.743 43.078 1.00 91.81 168 THR A CA 1
ATOM 1240 C C . THR A 1 168 ? -32.597 6.332 43.631 1.00 91.81 168 THR A C 1
ATOM 1242 O O . THR A 1 168 ? -33.554 5.665 43.251 1.00 91.81 168 THR A O 1
ATOM 1245 N N . GLY A 1 169 ? -31.703 5.820 44.488 1.00 88.69 169 GLY A N 1
ATOM 1246 C CA . GLY A 1 169 ? -31.739 4.429 44.952 1.00 88.69 169 GLY A CA 1
ATOM 1247 C C . GLY A 1 169 ? -31.275 3.396 43.918 1.00 88.69 169 GLY A C 1
ATOM 1248 O O . GLY A 1 169 ? -31.342 2.201 44.188 1.00 88.69 169 GLY A O 1
ATOM 1249 N N . ARG A 1 170 ? -30.775 3.816 42.748 1.00 92.00 170 ARG A N 1
ATOM 1250 C CA . ARG A 1 170 ? -30.380 2.916 41.648 1.00 92.00 170 ARG A CA 1
ATOM 1251 C C . ARG A 1 170 ? -28.990 2.292 41.778 1.00 92.00 170 ARG A C 1
ATOM 1253 O O . ARG A 1 170 ? -28.702 1.335 41.067 1.00 92.00 170 ARG A O 1
ATOM 1260 N N . SER A 1 171 ? -28.141 2.763 42.692 1.00 88.94 171 SER A N 1
ATOM 1261 C CA . SER A 1 171 ? -26.745 2.304 42.815 1.00 88.94 171 SER A CA 1
ATOM 1262 C C . SER A 1 171 ? -26.516 0.791 42.992 1.00 88.94 171 SER A C 1
ATOM 1264 O O . SER A 1 171 ? -25.517 0.315 42.457 1.00 88.94 171 SER A O 1
ATOM 1266 N N . PRO A 1 172 ? -27.377 -0.007 43.663 1.00 88.75 172 PRO A N 1
ATOM 1267 C CA . PRO A 1 172 ? -27.166 -1.453 43.747 1.00 88.75 172 PRO A CA 1
ATOM 1268 C C . PRO A 1 172 ? -27.663 -2.211 42.503 1.00 88.75 172 PRO A C 1
ATOM 1270 O O . PRO A 1 172 ? -27.664 -3.443 42.501 1.00 88.75 172 PRO A O 1
ATOM 1273 N N . ILE A 1 173 ? -28.150 -1.507 41.475 1.00 92.19 173 ILE A N 1
ATOM 1274 C CA . ILE A 1 173 ? -28.809 -2.089 40.296 1.00 92.19 173 ILE A CA 1
ATOM 1275 C C . ILE A 1 173 ? -28.216 -1.562 38.978 1.00 92.19 173 ILE A C 1
ATOM 1277 O O . ILE A 1 173 ? -28.105 -2.330 38.027 1.00 92.19 173 ILE A O 1
ATOM 1281 N N . PHE A 1 174 ? -27.827 -0.286 38.920 1.00 95.69 174 PHE A N 1
ATOM 1282 C CA . PHE A 1 174 ? -27.376 0.397 37.706 1.00 95.69 174 PHE A CA 1
ATOM 1283 C C . PHE A 1 174 ? -25.867 0.646 37.723 1.00 95.69 174 PHE A C 1
ATOM 1285 O O . PHE A 1 174 ? -25.306 1.081 38.730 1.00 95.69 174 PHE A O 1
ATOM 1292 N N . HIS A 1 175 ? -25.235 0.467 36.566 1.00 95.88 175 HIS A N 1
ATOM 1293 C CA . HIS A 1 175 ? -23.974 1.127 36.255 1.00 95.88 175 HIS A CA 1
ATOM 1294 C C . HIS A 1 175 ? -24.246 2.619 36.034 1.00 95.88 175 HIS A C 1
ATOM 1296 O O . HIS A 1 175 ? -25.209 2.977 35.355 1.00 95.88 175 HIS A O 1
ATOM 1302 N N . TYR A 1 176 ? -23.417 3.488 36.602 1.00 96.94 176 TYR A N 1
ATOM 1303 C CA . TYR A 1 176 ? -23.538 4.931 36.447 1.00 96.94 176 TYR A CA 1
ATOM 1304 C C . TYR A 1 176 ? -22.508 5.453 35.454 1.00 96.94 176 TYR A C 1
ATOM 1306 O O . TYR A 1 176 ? -21.304 5.237 35.607 1.00 96.94 176 TYR A O 1
ATOM 1314 N N . ALA A 1 177 ? -23.004 6.149 34.443 1.00 98.19 177 ALA A N 1
ATOM 1315 C CA . ALA A 1 177 ? -22.224 6.699 33.361 1.00 98.19 177 ALA A CA 1
ATOM 1316 C C . ALA A 1 177 ? -22.427 8.213 33.263 1.00 98.19 177 ALA A C 1
ATOM 1318 O O . ALA A 1 177 ? -23.535 8.717 33.456 1.00 98.19 177 ALA A O 1
ATOM 1319 N N . ILE A 1 178 ? -21.358 8.932 32.925 1.00 98.56 178 ILE A N 1
ATOM 1320 C CA . ILE A 1 178 ? -21.437 10.339 32.524 1.00 98.56 178 ILE A CA 1
ATOM 1321 C C . ILE A 1 178 ? -20.846 10.477 31.123 1.00 98.56 178 ILE A C 1
ATOM 1323 O O . ILE A 1 178 ? -19.681 10.149 30.912 1.00 98.56 178 ILE A O 1
ATOM 1327 N N . ALA A 1 179 ? -21.618 11.010 30.179 1.00 98.62 179 ALA A N 1
ATOM 1328 C CA . ALA A 1 179 ? -21.070 11.524 28.930 1.00 98.62 179 ALA A CA 1
ATOM 1329 C C . ALA A 1 179 ? -20.554 12.955 29.156 1.00 98.62 179 ALA A C 1
ATOM 1331 O O . ALA A 1 179 ? -21.324 13.916 29.252 1.00 98.62 179 ALA A O 1
ATOM 1332 N N . ALA A 1 180 ? -19.241 13.076 29.324 1.00 98.12 180 ALA A N 1
ATOM 1333 C CA . ALA A 1 180 ? -18.507 14.320 29.498 1.00 98.12 180 ALA A CA 1
ATOM 1334 C C . ALA A 1 180 ? -17.947 14.819 28.157 1.00 98.12 180 ALA A C 1
ATOM 1336 O O . ALA A 1 180 ? -17.908 14.087 27.174 1.00 98.12 180 ALA A O 1
ATOM 1337 N N . HIS A 1 181 ? -17.503 16.079 28.110 1.00 97.06 181 HIS A N 1
ATOM 1338 C CA . HIS A 1 181 ? -16.785 16.578 26.935 1.00 97.06 181 HIS A CA 1
ATOM 1339 C C . HIS A 1 181 ? -15.369 15.985 26.898 1.00 97.06 181 HIS A C 1
ATOM 1341 O O . HIS A 1 181 ? -15.087 15.136 26.067 1.00 97.06 181 HIS A O 1
ATOM 1347 N N . ASN A 1 182 ? -14.512 16.342 27.855 1.00 96.56 182 ASN A N 1
ATOM 1348 C CA . ASN A 1 182 ? -13.209 15.703 28.078 1.00 96.56 182 ASN A CA 1
ATOM 1349 C C . ASN A 1 182 ? -13.077 15.263 29.549 1.00 96.56 182 ASN A C 1
ATOM 1351 O O . ASN A 1 182 ? -13.926 15.618 30.376 1.00 96.56 182 ASN A O 1
ATOM 1355 N N . ILE A 1 183 ? -12.006 14.538 29.886 1.00 94.38 183 ILE A N 1
ATOM 1356 C CA . ILE A 1 183 ? -11.610 14.257 31.275 1.00 94.38 183 ILE A CA 1
ATOM 1357 C C . ILE A 1 183 ? -10.220 14.815 31.590 1.00 94.38 183 ILE A C 1
ATOM 1359 O O . ILE A 1 183 ? -9.288 14.718 30.792 1.00 94.38 183 ILE A O 1
ATOM 1363 N N . GLY A 1 184 ? -10.077 15.432 32.765 1.00 91.25 184 GLY A N 1
ATOM 1364 C CA . GLY A 1 184 ? -8.849 16.106 33.195 1.00 91.25 184 GLY A CA 1
ATOM 1365 C C . GLY A 1 184 ? -8.221 17.004 32.120 1.00 91.25 184 GLY A C 1
ATOM 1366 O O . GLY A 1 184 ? -8.854 17.929 31.615 1.00 91.25 184 GLY A O 1
ATOM 1367 N N . THR A 1 185 ? -6.957 16.770 31.783 1.00 87.94 185 THR A N 1
ATOM 1368 C CA . THR A 1 185 ? -6.231 17.553 30.765 1.00 87.94 185 THR A CA 1
ATOM 1369 C C . THR A 1 185 ? -5.972 16.779 29.473 1.00 87.94 185 THR A C 1
ATOM 1371 O O . THR A 1 185 ? -5.061 17.146 28.733 1.00 87.94 185 THR A O 1
ATOM 1374 N N . VAL A 1 186 ? -6.701 15.689 29.224 1.00 90.19 186 VAL A N 1
ATOM 1375 C CA . VAL A 1 186 ? -6.442 14.777 28.099 1.00 90.19 186 VAL A CA 1
ATOM 1376 C C . VAL A 1 186 ? -7.634 14.635 27.162 1.00 90.19 186 VAL A C 1
ATOM 1378 O O . VAL A 1 186 ? -8.733 15.104 27.446 1.00 90.19 186 VAL A O 1
ATOM 1381 N N . THR A 1 187 ? -7.377 14.016 26.012 1.00 92.88 187 THR A N 1
ATOM 1382 C CA . THR A 1 187 ? -8.284 13.924 24.862 1.00 92.88 187 THR A CA 1
ATOM 1383 C C . THR A 1 187 ? -8.724 12.486 24.573 1.00 92.88 187 THR A C 1
ATOM 1385 O O . THR A 1 187 ? -9.041 12.164 23.438 1.00 92.88 187 THR A O 1
ATOM 1388 N N . ASN A 1 188 ? -8.724 11.598 25.565 1.00 94.25 188 ASN A N 1
ATOM 1389 C CA . ASN A 1 188 ? -9.044 10.180 25.388 1.00 94.25 188 ASN A CA 1
ATOM 1390 C C . ASN A 1 188 ? -10.562 9.897 25.325 1.00 94.25 188 ASN A C 1
ATOM 1392 O O . ASN A 1 188 ? -11.385 10.749 25.655 1.00 94.25 188 ASN A O 1
ATOM 1396 N N . SER A 1 189 ? -10.939 8.689 24.902 1.00 96.88 189 SER A N 1
ATOM 1397 C CA . SER A 1 189 ? -12.326 8.307 24.617 1.00 96.88 189 SER A CA 1
ATOM 1398 C C . SER A 1 189 ? -13.215 8.170 25.849 1.00 96.88 189 SER A C 1
ATOM 1400 O O . SER A 1 189 ? -14.413 8.425 25.753 1.00 96.88 189 SER A O 1
ATOM 1402 N N . GLY A 1 190 ? -12.662 7.783 26.994 1.00 96.12 190 GLY A N 1
ATOM 1403 C CA . GLY A 1 190 ? -13.433 7.523 28.204 1.00 96.12 190 GLY A CA 1
ATOM 1404 C C . GLY A 1 190 ? -12.553 7.115 29.376 1.00 96.12 190 GLY A C 1
ATOM 1405 O O . GLY A 1 190 ? -11.356 7.407 29.380 1.00 96.12 190 GLY A O 1
ATOM 1406 N N . ILE A 1 191 ? -13.170 6.528 30.399 1.00 95.81 191 ILE A N 1
ATOM 1407 C CA . ILE A 1 191 ? -12.502 5.751 31.450 1.00 95.81 191 ILE A CA 1
ATOM 1408 C C . ILE A 1 191 ? -13.549 4.992 32.275 1.00 95.81 191 ILE A C 1
ATOM 1410 O O . ILE A 1 191 ? -14.617 5.528 32.593 1.00 95.81 191 ILE A O 1
ATOM 1414 N N . ALA A 1 192 ? -13.218 3.785 32.723 1.00 93.88 192 ALA A N 1
ATOM 1415 C CA . ALA A 1 192 ? -14.065 2.989 33.599 1.00 93.88 192 ALA A CA 1
ATOM 1416 C C . ALA A 1 192 ? -13.264 2.258 34.679 1.00 93.88 192 ALA A C 1
ATOM 1418 O O . ALA A 1 192 ? -12.068 1.999 34.564 1.00 93.88 192 ALA A O 1
ATOM 1419 N N . GLY A 1 193 ? -13.943 1.917 35.775 1.00 86.62 193 GLY A N 1
ATOM 1420 C CA . GLY A 1 193 ? -13.354 1.069 36.806 1.00 86.62 193 GLY A CA 1
ATOM 1421 C C . GLY A 1 193 ? -13.428 -0.405 36.411 1.00 86.62 193 GLY A C 1
ATOM 1422 O O . GLY A 1 193 ? -14.526 -0.939 36.271 1.00 86.62 193 GLY A O 1
ATOM 1423 N N . LEU A 1 194 ? -12.287 -1.094 36.315 1.00 87.75 194 LEU A N 1
ATOM 1424 C CA . LEU A 1 194 ? -12.262 -2.535 36.041 1.00 87.75 194 LEU A CA 1
ATOM 1425 C C . LEU A 1 194 ? -13.017 -3.323 37.129 1.00 87.75 194 LEU A C 1
ATOM 1427 O O . LEU A 1 194 ? -12.656 -3.289 38.308 1.00 87.75 194 LEU A O 1
ATOM 1431 N N . GLY A 1 195 ? -14.079 -4.034 36.743 1.00 84.12 19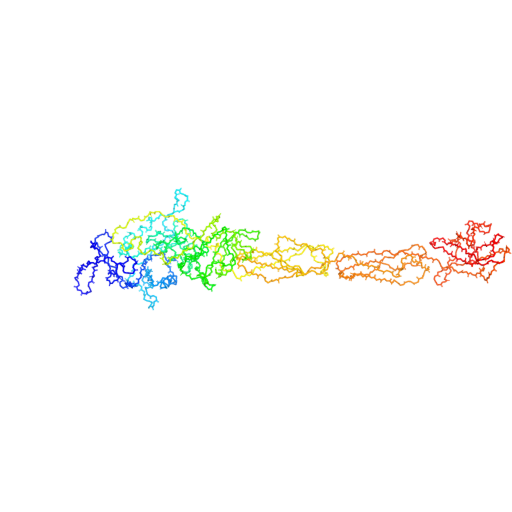5 GLY A N 1
ATOM 1432 C CA . GLY A 1 195 ? -14.973 -4.731 37.677 1.00 84.12 195 GLY A CA 1
ATOM 1433 C C . GLY A 1 195 ? -15.771 -3.795 38.598 1.00 84.12 195 GLY A C 1
ATOM 1434 O O . GLY A 1 195 ? -16.233 -4.220 39.664 1.00 84.12 195 GLY A O 1
ATOM 1435 N N . GLY A 1 196 ? -15.886 -2.519 38.224 1.00 87.50 196 GLY A N 1
ATOM 1436 C CA . GLY A 1 196 ? -16.644 -1.485 38.915 1.00 87.50 196 GLY A CA 1
ATOM 1437 C C . GLY A 1 196 ? -18.063 -1.309 38.371 1.00 87.50 196 GLY A C 1
ATOM 1438 O O . GLY A 1 196 ? -18.639 -2.185 37.730 1.00 87.50 196 GLY A O 1
ATOM 1439 N N . SER A 1 197 ? -18.651 -0.151 38.666 1.00 90.62 197 SER A N 1
ATOM 1440 C CA . SER A 1 197 ? -19.975 0.243 38.168 1.00 90.62 197 SER A CA 1
ATOM 1441 C C . SER A 1 197 ? -20.023 1.695 37.690 1.00 90.62 197 SER A C 1
ATOM 1443 O O . SER A 1 197 ? -21.110 2.239 37.539 1.00 90.62 197 SER A O 1
ATOM 1445 N N . ASN A 1 198 ? -18.868 2.336 37.509 1.00 93.44 198 ASN A N 1
ATOM 1446 C CA . ASN A 1 198 ? -18.756 3.746 37.149 1.00 93.44 198 ASN A CA 1
ATOM 1447 C C . ASN A 1 198 ? -17.965 3.858 35.852 1.00 93.44 198 ASN A C 1
ATOM 1449 O O . ASN A 1 198 ? -16.927 3.210 35.720 1.00 93.44 198 ASN A O 1
ATOM 1453 N N . LEU A 1 199 ? -18.445 4.672 34.922 1.00 96.12 199 LEU A N 1
ATOM 1454 C CA . LEU A 1 199 ? -17.751 4.928 33.666 1.00 96.12 199 LEU A CA 1
ATOM 1455 C C . LEU A 1 199 ? -17.976 6.356 33.161 1.00 96.12 199 LEU A C 1
ATOM 1457 O O . LEU A 1 199 ? -18.951 7.016 33.526 1.00 96.12 199 LEU A O 1
ATOM 1461 N N . ILE A 1 200 ? -17.071 6.832 32.315 1.00 97.94 200 ILE A N 1
ATOM 1462 C CA . ILE A 1 200 ? -17.151 8.126 31.642 1.00 97.94 200 ILE A CA 1
ATOM 1463 C C . ILE A 1 200 ? -16.933 7.906 30.147 1.00 97.94 200 ILE A C 1
ATOM 1465 O O . ILE A 1 200 ? -16.036 7.170 29.755 1.00 97.94 200 ILE A O 1
ATOM 1469 N N . ILE A 1 201 ? -17.740 8.576 29.326 1.00 98.50 201 ILE A N 1
ATOM 1470 C CA . ILE A 1 201 ? -17.512 8.743 27.885 1.00 98.50 201 ILE A CA 1
ATOM 1471 C C . ILE A 1 201 ? -17.052 10.187 27.671 1.00 98.50 201 ILE A C 1
ATOM 1473 O O . ILE A 1 201 ? -17.691 11.095 28.197 1.00 98.50 201 ILE A O 1
ATOM 1477 N N . SER A 1 202 ? -15.972 10.422 26.929 1.00 97.62 202 SER A N 1
ATOM 1478 C CA . SER A 1 202 ? -15.344 11.743 26.762 1.00 97.62 202 SER A CA 1
ATOM 1479 C C . SER A 1 202 ? -14.942 12.041 25.316 1.00 97.62 202 SER A C 1
ATOM 1481 O O . SER A 1 202 ? -13.783 12.273 24.989 1.00 97.62 202 SER A O 1
ATOM 1483 N N . LEU A 1 203 ? -15.926 12.062 24.417 1.00 98.06 203 LEU A N 1
ATOM 1484 C CA . LEU A 1 203 ? -15.698 12.196 22.973 1.00 98.06 203 LEU A CA 1
ATOM 1485 C C . LEU A 1 203 ? -15.597 13.651 22.472 1.00 98.06 203 LEU A C 1
ATOM 1487 O O . LEU A 1 203 ? -15.676 13.916 21.271 1.00 98.06 203 LEU A O 1
ATOM 1491 N N . GLY A 1 204 ? -15.377 14.606 23.374 1.00 96.94 204 GLY A N 1
ATOM 1492 C CA . GLY A 1 204 ? -15.301 16.040 23.093 1.00 96.94 204 GLY A CA 1
ATOM 1493 C C . GLY A 1 204 ? -14.183 16.452 22.142 1.00 96.94 204 GLY A C 1
ATOM 1494 O O . GLY A 1 204 ? -14.316 17.441 21.425 1.00 96.94 204 GLY A O 1
ATOM 1495 N N . SER A 1 205 ? -13.106 15.669 22.097 1.00 96.19 205 SER A N 1
ATOM 1496 C CA . SER A 1 205 ? -11.964 15.879 21.197 1.00 96.19 205 SER A CA 1
ATOM 1497 C C . SER A 1 205 ? -12.024 15.032 19.917 1.00 96.19 205 SER A C 1
ATOM 1499 O O . SER A 1 205 ? -11.096 15.061 19.111 1.00 96.19 205 SER A O 1
ATOM 1501 N N . PHE A 1 206 ? -13.108 14.279 19.715 1.00 96.50 206 PHE A N 1
ATOM 1502 C CA . PHE A 1 206 ? -13.321 13.428 18.544 1.00 96.50 206 PHE A CA 1
ATOM 1503 C C . PHE A 1 206 ? -14.198 14.131 17.497 1.00 96.50 206 PHE A C 1
ATOM 1505 O O . PHE A 1 206 ? -14.491 15.327 17.588 1.00 96.50 206 PHE A O 1
ATOM 1512 N N . ALA A 1 207 ? -14.600 13.398 16.455 1.00 95.06 207 ALA A N 1
ATOM 1513 C CA . ALA A 1 207 ? -15.339 13.945 15.323 1.00 95.06 207 ALA A CA 1
ATOM 1514 C C . ALA A 1 207 ? -16.571 14.749 15.778 1.00 95.06 207 ALA A C 1
ATOM 1516 O O . ALA A 1 207 ? -17.385 14.277 16.568 1.00 95.06 207 ALA A O 1
ATOM 1517 N N . GLY A 1 208 ? -16.699 15.988 15.296 1.00 93.81 208 GLY A N 1
ATOM 1518 C CA . GLY A 1 208 ? -17.834 16.859 15.622 1.00 93.81 208 GLY A CA 1
ATOM 1519 C C . GLY A 1 208 ? -17.925 17.318 17.085 1.00 93.81 208 GLY A C 1
ATOM 1520 O O . GLY A 1 208 ? -18.929 17.920 17.452 1.00 93.81 208 GLY A O 1
ATOM 1521 N N . GLY A 1 209 ? -16.915 17.053 17.922 1.00 95.12 209 GLY A N 1
ATOM 1522 C CA . GLY A 1 209 ? -16.909 17.427 19.342 1.00 95.12 209 GLY A CA 1
ATOM 1523 C C . GLY A 1 209 ? -17.800 16.566 20.249 1.00 95.12 209 GLY A C 1
ATOM 1524 O O . GLY A 1 209 ? -18.072 16.958 21.387 1.00 95.12 209 GLY A O 1
ATOM 1525 N N . VAL A 1 210 ? -18.296 15.439 19.728 1.00 95.06 210 VAL A N 1
ATOM 1526 C CA . VAL A 1 210 ? -19.146 14.444 20.420 1.00 95.06 210 VAL A CA 1
ATOM 1527 C C . VAL A 1 210 ? -18.884 13.004 19.944 1.00 95.06 210 VAL A C 1
ATOM 1529 O O . VAL A 1 210 ? -19.479 12.056 20.452 1.00 95.06 210 VAL A O 1
ATOM 1532 N N . GLY A 1 211 ? -18.021 12.827 18.941 1.00 97.25 211 GLY A N 1
ATOM 1533 C CA . GLY A 1 211 ? -17.789 11.565 18.245 1.00 97.25 211 GLY A CA 1
ATOM 1534 C C . GLY A 1 211 ? -18.879 11.207 17.227 1.00 97.25 211 GLY A C 1
ATOM 1535 O O . GLY A 1 211 ? -20.017 11.670 17.301 1.00 97.25 211 GLY A O 1
ATOM 1536 N N . THR A 1 212 ? -18.534 10.358 16.259 1.00 97.69 212 THR A N 1
ATOM 1537 C CA . THR A 1 212 ? -19.513 9.728 15.356 1.00 97.69 212 THR A CA 1
ATOM 1538 C C . THR A 1 212 ? -20.382 8.709 16.104 1.00 97.69 212 THR A C 1
ATOM 1540 O O . THR A 1 212 ? -20.028 8.265 17.194 1.00 97.69 212 THR A O 1
ATOM 1543 N N . VAL A 1 213 ? -21.490 8.268 15.497 1.00 98.31 213 VAL A N 1
ATOM 1544 C CA . VAL A 1 213 ? -22.345 7.187 16.039 1.00 98.31 213 VAL A CA 1
ATOM 1545 C C . VAL A 1 213 ? -21.531 5.938 16.400 1.00 98.31 213 VAL A C 1
ATOM 1547 O O . VAL A 1 213 ? -21.745 5.333 17.446 1.00 98.31 213 VAL A O 1
ATOM 1550 N N . ASP A 1 214 ? -20.571 5.578 15.553 1.00 98.00 214 ASP A N 1
ATOM 1551 C CA . ASP A 1 214 ? -19.701 4.418 15.740 1.00 98.00 214 ASP A CA 1
ATOM 1552 C C . ASP A 1 214 ? -18.693 4.632 16.879 1.00 98.00 214 ASP A C 1
ATOM 1554 O O . ASP A 1 214 ? -18.556 3.772 17.747 1.00 98.00 214 ASP A O 1
ATOM 1558 N N . GLN A 1 215 ? -18.077 5.816 16.966 1.00 98.19 215 GLN A N 1
ATOM 1559 C CA . GLN A 1 215 ? -17.192 6.170 18.084 1.00 98.19 215 GLN A CA 1
ATOM 1560 C C . GLN A 1 215 ? -17.942 6.163 19.424 1.00 98.19 215 GLN A C 1
ATOM 1562 O O . GLN A 1 215 ? -17.407 5.697 20.430 1.00 98.19 215 GLN A O 1
ATOM 1567 N N . GLN A 1 216 ? -19.191 6.639 19.436 1.00 98.69 216 GLN A N 1
ATOM 1568 C CA . GLN A 1 216 ? -20.058 6.635 20.615 1.00 98.69 216 GLN A CA 1
ATOM 1569 C C . GLN A 1 216 ? -20.459 5.217 21.031 1.00 98.69 216 GLN A C 1
ATOM 1571 O O . GLN A 1 216 ? -20.332 4.876 22.206 1.00 98.69 216 GLN A O 1
ATOM 1576 N N . ALA A 1 217 ? -20.911 4.382 20.088 1.00 98.75 217 ALA A N 1
ATOM 1577 C CA . ALA A 1 217 ? -21.303 2.996 20.356 1.00 98.75 217 ALA A CA 1
ATOM 1578 C C . ALA A 1 217 ? -20.120 2.187 20.892 1.00 98.75 217 ALA A C 1
ATOM 1580 O O . ALA A 1 217 ? -20.224 1.509 21.914 1.00 98.75 217 ALA A O 1
ATOM 1581 N N . GLY A 1 218 ? -18.988 2.314 20.209 1.00 98.38 218 GLY A N 1
ATOM 1582 C CA . GLY A 1 218 ? -17.751 1.641 20.534 1.00 98.38 218 GLY A CA 1
ATOM 1583 C C . GLY A 1 218 ? -17.205 2.000 21.900 1.00 98.38 218 GLY A C 1
ATOM 1584 O O . GLY A 1 218 ? -16.992 1.120 22.728 1.00 98.38 218 GLY A O 1
ATOM 1585 N N . THR A 1 219 ? -17.076 3.297 22.174 1.00 98.62 219 THR A N 1
ATOM 1586 C CA . THR A 1 219 ? -16.620 3.784 23.479 1.00 98.62 219 THR A CA 1
ATOM 1587 C C . THR A 1 219 ? -17.581 3.376 24.589 1.00 98.62 219 THR A C 1
ATOM 1589 O O . THR A 1 219 ? -17.153 2.813 25.587 1.00 98.62 219 THR A O 1
ATOM 1592 N N . PHE A 1 220 ? -18.892 3.570 24.419 1.00 98.81 220 PHE A N 1
ATOM 1593 C CA . PHE A 1 220 ? -19.857 3.163 25.442 1.00 98.81 220 PHE A CA 1
ATOM 1594 C C . PHE A 1 220 ? -19.769 1.663 25.760 1.00 98.81 220 PHE A C 1
ATOM 1596 O O . PHE A 1 220 ? -19.752 1.274 26.929 1.00 98.81 220 PHE A O 1
ATOM 1603 N N . MET A 1 221 ? -19.683 0.816 24.730 1.00 98.75 221 MET A N 1
ATOM 1604 C CA . MET A 1 221 ? -19.559 -0.628 24.911 1.00 98.75 221 MET A CA 1
ATOM 1605 C C . MET A 1 221 ? -18.215 -1.021 25.537 1.00 98.75 221 MET A C 1
ATOM 1607 O O . MET A 1 221 ? -18.183 -1.909 26.386 1.00 98.75 221 MET A O 1
ATOM 1611 N N . HIS A 1 222 ? -17.125 -0.355 25.163 1.00 98.69 222 HIS A N 1
ATOM 1612 C CA . HIS A 1 222 ? -15.790 -0.578 25.715 1.00 98.69 222 HIS A CA 1
ATOM 1613 C C . HIS A 1 222 ? -15.745 -0.281 27.221 1.00 98.69 222 HIS A C 1
ATOM 1615 O O . HIS A 1 222 ? -15.435 -1.148 28.036 1.00 98.69 222 HIS A O 1
ATOM 1621 N N . GLU A 1 223 ? -16.186 0.911 27.614 1.00 98.12 223 GLU A N 1
ATOM 1622 C CA . GLU A 1 223 ? -16.185 1.345 29.012 1.00 98.12 223 GLU A CA 1
ATOM 1623 C C . GLU A 1 223 ? -17.156 0.522 29.880 1.00 98.12 223 GLU A C 1
ATOM 1625 O O . GLU A 1 223 ? -16.900 0.223 31.053 1.00 98.12 223 GLU A O 1
ATOM 1630 N N . LEU A 1 224 ? -18.282 0.083 29.306 1.00 98.31 224 LEU A N 1
ATOM 1631 C CA . LEU A 1 224 ? -19.160 -0.883 29.966 1.00 98.31 224 LEU A CA 1
ATOM 1632 C C . LEU A 1 224 ? -18.474 -2.249 30.134 1.00 98.31 224 LEU A C 1
ATOM 1634 O O . LEU A 1 224 ? -18.670 -2.901 31.160 1.00 98.31 224 LEU A O 1
ATOM 1638 N N . GLY A 1 225 ? -17.647 -2.665 29.174 1.00 98.06 225 GLY A N 1
ATOM 1639 C CA . GLY A 1 225 ? -16.876 -3.907 29.224 1.00 98.06 225 GLY A CA 1
ATOM 1640 C C . GLY A 1 225 ? -15.896 -3.938 30.395 1.00 98.06 225 GLY A C 1
ATOM 1641 O O . GLY A 1 225 ? -15.854 -4.932 31.122 1.00 98.06 225 GLY A O 1
ATOM 1642 N N . HIS A 1 226 ? -15.214 -2.823 30.670 1.00 96.44 226 HIS A N 1
ATOM 1643 C CA . HIS A 1 226 ? -14.388 -2.660 31.870 1.00 96.44 226 HIS A CA 1
ATOM 1644 C C . HIS A 1 226 ? -15.173 -2.862 33.161 1.00 96.44 226 HIS A C 1
ATOM 1646 O O . HIS A 1 226 ? -14.765 -3.650 34.019 1.00 96.44 226 HIS A O 1
ATOM 1652 N N . ASN A 1 227 ? -16.346 -2.239 33.291 1.00 94.44 227 ASN A N 1
ATOM 1653 C CA . ASN A 1 227 ? -17.209 -2.490 34.445 1.00 94.44 227 ASN A CA 1
ATOM 1654 C C . ASN A 1 227 ? -17.612 -3.969 34.545 1.00 94.44 227 ASN A C 1
ATOM 1656 O O . ASN A 1 227 ? -17.612 -4.530 35.637 1.00 94.44 227 ASN A O 1
ATOM 1660 N N . LEU A 1 228 ? -17.879 -4.623 33.413 1.00 95.56 228 LEU A N 1
ATOM 1661 C CA . LEU A 1 228 ? -18.180 -6.055 33.330 1.00 95.56 228 LEU A CA 1
ATOM 1662 C C . LEU A 1 228 ? -16.931 -6.954 33.435 1.00 95.56 228 LEU A C 1
ATOM 1664 O O . LEU A 1 228 ? -17.027 -8.173 33.294 1.00 95.56 228 LEU A O 1
ATOM 1668 N N . GLY A 1 229 ? -15.771 -6.381 33.758 1.00 93.62 229 GLY A N 1
ATOM 1669 C CA . GLY A 1 229 ? -14.563 -7.100 34.141 1.00 93.62 229 GLY A CA 1
ATOM 1670 C C . GLY A 1 229 ? -13.655 -7.528 32.994 1.00 93.62 229 GLY A C 1
ATOM 1671 O O . GLY A 1 229 ? -12.828 -8.409 33.238 1.00 93.62 229 GLY A O 1
ATOM 1672 N N . LEU A 1 230 ? -13.815 -6.939 31.807 1.00 96.62 230 LEU A N 1
ATOM 1673 C CA . LEU A 1 230 ? -12.895 -7.088 30.681 1.00 96.62 230 LEU A CA 1
ATOM 1674 C C . LEU A 1 230 ? -11.800 -6.024 30.731 1.00 96.62 230 LEU A C 1
ATOM 1676 O O . LEU A 1 230 ? -12.052 -4.879 31.088 1.00 96.62 230 LEU A O 1
ATOM 1680 N N . ASP A 1 231 ? -10.598 -6.397 30.335 1.00 95.88 231 ASP A N 1
ATOM 1681 C CA . ASP A 1 231 ? -9.482 -5.481 30.097 1.00 95.88 231 ASP A CA 1
ATOM 1682 C C . ASP A 1 231 ? -9.288 -5.299 28.572 1.00 95.88 231 ASP A C 1
ATOM 1684 O O . ASP A 1 231 ? -10.035 -5.883 27.778 1.00 95.88 231 ASP A O 1
ATOM 1688 N N . HIS A 1 232 ? -8.335 -4.483 28.119 1.00 95.19 232 HIS A N 1
ATOM 1689 C CA . HIS A 1 232 ? -8.156 -4.167 26.689 1.00 95.19 232 HIS A CA 1
ATOM 1690 C C . HIS A 1 232 ? -7.821 -5.376 25.808 1.00 95.19 232 HIS A C 1
ATOM 1692 O O . HIS A 1 232 ? -8.086 -5.371 24.609 1.00 95.19 232 HIS A O 1
ATOM 1698 N N . GLY A 1 233 ? -7.269 -6.433 26.397 1.00 95.56 233 GLY A N 1
ATOM 1699 C CA . GLY A 1 233 ? -7.054 -7.741 25.786 1.00 95.56 233 GLY A CA 1
ATOM 1700 C C . GLY A 1 233 ? -8.062 -8.804 26.234 1.00 95.56 233 GLY A C 1
ATOM 1701 O O . GLY A 1 233 ? -7.823 -10.000 26.043 1.00 95.56 233 GLY A O 1
ATOM 1702 N N . GLY A 1 234 ? -9.157 -8.393 26.875 1.00 95.94 234 GLY A N 1
ATOM 1703 C CA . GLY A 1 234 ? -10.196 -9.251 27.440 1.00 95.94 234 GLY A CA 1
ATOM 1704 C C . GLY A 1 234 ? -9.822 -9.733 28.834 1.00 95.94 234 GLY A C 1
ATOM 1705 O O . GLY A 1 234 ? -10.355 -9.244 29.829 1.00 95.94 234 GLY A O 1
ATOM 1706 N N . GLY A 1 235 ? -8.874 -10.667 28.913 1.00 94.19 235 GLY A N 1
ATOM 1707 C CA . GLY A 1 235 ? -8.354 -11.208 30.176 1.00 94.19 235 GLY A CA 1
ATOM 1708 C C . GLY A 1 235 ? -7.056 -10.563 30.675 1.00 94.19 235 GLY A C 1
ATOM 1709 O O . GLY A 1 235 ? -6.585 -10.914 31.758 1.00 94.19 235 GLY A O 1
ATOM 1710 N N . ASP A 1 236 ? -6.470 -9.666 29.886 1.00 94.81 236 ASP A N 1
ATOM 1711 C CA . ASP A 1 236 ? -5.189 -9.002 30.123 1.00 94.81 236 ASP A CA 1
ATOM 1712 C C . ASP A 1 236 ? -5.205 -7.574 29.549 1.00 94.81 236 ASP A C 1
ATOM 1714 O O . ASP A 1 236 ? -6.102 -7.222 28.786 1.00 94.81 236 ASP A O 1
ATOM 1718 N N . ALA A 1 237 ? -4.207 -6.761 29.894 1.00 93.44 237 ALA A N 1
ATOM 1719 C CA . ALA A 1 237 ? -4.085 -5.380 29.420 1.00 93.44 237 ALA A CA 1
ATOM 1720 C C . ALA A 1 237 ? -3.412 -5.254 28.034 1.00 93.44 237 ALA A C 1
ATOM 1722 O O . ALA A 1 237 ? -3.085 -4.147 27.608 1.00 93.44 237 ALA A O 1
ATOM 1723 N N . VAL A 1 238 ? -3.138 -6.366 27.333 1.00 95.06 238 VAL A N 1
ATOM 1724 C CA . VAL A 1 238 ? -2.432 -6.333 26.043 1.00 95.06 238 VAL A CA 1
ATOM 1725 C C . VAL A 1 238 ? -3.417 -5.963 24.943 1.00 95.06 238 VAL A C 1
ATOM 1727 O O . VAL A 1 238 ? -4.357 -6.699 24.648 1.00 95.06 238 VAL A O 1
ATOM 1730 N N . ASN A 1 239 ? -3.172 -4.823 24.310 1.00 93.44 239 ASN A N 1
ATOM 1731 C CA . ASN A 1 239 ? -4.043 -4.268 23.285 1.00 93.44 239 ASN A CA 1
ATOM 1732 C C . ASN A 1 239 ? -3.566 -4.624 21.863 1.00 93.44 239 ASN A C 1
ATOM 1734 O O . ASN A 1 239 ? -2.508 -5.229 21.694 1.00 93.44 239 ASN A O 1
ATOM 1738 N N . ASN A 1 240 ? -4.350 -4.262 20.842 1.00 95.75 240 ASN A N 1
ATOM 1739 C CA . ASN A 1 240 ? -4.027 -4.433 19.419 1.00 95.75 240 ASN A CA 1
ATOM 1740 C C . ASN A 1 240 ? -3.684 -5.873 19.013 1.00 95.75 240 ASN A C 1
ATOM 1742 O O . ASN A 1 240 ? -2.931 -6.102 18.072 1.00 95.75 240 ASN A O 1
ATOM 1746 N N . LYS A 1 241 ? -4.245 -6.863 19.716 1.00 96.31 241 LYS A N 1
ATOM 1747 C CA . LYS A 1 241 ? -4.032 -8.284 19.421 1.00 96.31 241 LYS A CA 1
ATOM 1748 C C . LYS A 1 241 ? -4.839 -8.689 18.177 1.00 96.31 241 LYS A C 1
ATOM 1750 O O . LYS A 1 241 ? -6.071 -8.695 18.258 1.00 96.31 241 LYS A O 1
ATOM 1755 N N . PRO A 1 242 ? -4.215 -9.118 17.062 1.00 96.38 242 PRO A N 1
ATOM 1756 C CA . PRO A 1 242 ? -4.960 -9.439 15.838 1.00 96.38 242 PRO A CA 1
ATOM 1757 C C . PRO A 1 242 ? -5.892 -10.652 15.968 1.00 96.38 242 PRO A C 1
ATOM 1759 O O . PRO A 1 242 ? -6.805 -10.825 15.168 1.00 96.38 242 PRO A O 1
ATOM 1762 N N . ASN A 1 243 ? -5.689 -11.503 16.977 1.00 96.31 243 ASN A N 1
ATOM 1763 C CA . ASN A 1 243 ? -6.561 -12.639 17.288 1.00 96.31 243 ASN A CA 1
ATOM 1764 C C . ASN A 1 243 ? -7.636 -12.338 18.346 1.00 96.31 243 ASN A C 1
ATOM 1766 O O . ASN A 1 243 ? -8.354 -13.251 18.749 1.00 96.31 243 ASN A O 1
ATOM 1770 N N . TYR A 1 244 ? -7.762 -11.088 18.798 1.00 97.38 244 TYR A N 1
ATOM 1771 C CA . TYR A 1 244 ? -8.769 -10.665 19.768 1.00 97.38 244 TYR A CA 1
ATOM 1772 C C . TYR A 1 244 ? -9.754 -9.687 19.121 1.00 97.38 244 TYR A C 1
ATOM 1774 O O . TYR A 1 244 ? -9.576 -8.466 19.139 1.00 97.38 244 TYR A O 1
ATOM 1782 N N . LEU A 1 245 ? -10.793 -10.259 18.511 1.00 97.12 245 LEU A N 1
ATOM 1783 C CA . LEU A 1 245 ? -11.801 -9.550 17.723 1.00 97.12 245 LEU A CA 1
ATOM 1784 C C . LEU A 1 245 ? -12.923 -9.048 18.642 1.00 97.12 245 LEU A C 1
ATOM 1786 O O . LEU A 1 245 ? -13.995 -9.646 18.732 1.00 97.12 245 LEU A O 1
ATOM 1790 N N . SER A 1 246 ? -12.643 -7.961 19.359 1.00 98.00 246 SER A N 1
ATOM 1791 C CA . SER A 1 246 ? -13.544 -7.343 20.338 1.00 98.00 246 SER A CA 1
ATOM 1792 C C . SER A 1 246 ? -13.480 -5.822 20.281 1.00 98.00 246 SER A C 1
ATOM 1794 O O . SER A 1 246 ? -12.420 -5.262 20.023 1.00 98.00 246 SER A O 1
ATOM 1796 N N . VAL A 1 247 ? -14.572 -5.136 20.620 1.00 98.12 247 VAL A N 1
ATOM 1797 C CA . VAL A 1 247 ? -14.571 -3.678 20.853 1.00 98.12 247 VAL A CA 1
ATOM 1798 C C . VAL A 1 247 ? -13.655 -3.248 22.014 1.00 98.12 247 VAL A C 1
ATOM 1800 O O . VAL A 1 247 ? -13.266 -2.084 22.091 1.00 98.12 247 VAL A O 1
ATOM 1803 N N . MET A 1 248 ? -13.275 -4.174 22.904 1.00 98.12 248 MET A N 1
ATOM 1804 C CA . MET A 1 248 ? -12.265 -3.917 23.942 1.00 98.12 248 MET A CA 1
ATOM 1805 C C . MET A 1 248 ? -10.858 -3.717 23.363 1.00 98.12 248 MET A C 1
ATOM 1807 O O . MET A 1 248 ? -10.009 -3.115 24.007 1.00 98.12 248 MET A O 1
ATOM 1811 N N . ASN A 1 249 ? -10.609 -4.209 22.150 1.00 97.12 249 ASN A N 1
ATOM 1812 C CA . ASN A 1 249 ? -9.364 -3.996 21.431 1.00 97.12 249 ASN A CA 1
ATOM 1813 C C . ASN A 1 249 ? -9.444 -2.672 20.660 1.00 97.12 249 ASN A C 1
ATOM 1815 O O . ASN A 1 249 ? -10.370 -2.443 19.878 1.00 97.12 249 ASN A O 1
ATOM 1819 N N . TYR A 1 250 ? -8.448 -1.810 20.839 1.00 96.62 250 TYR A N 1
ATOM 1820 C CA . TYR A 1 250 ? -8.368 -0.493 20.209 1.00 96.62 250 TYR A CA 1
ATOM 1821 C C . TYR A 1 250 ? -8.456 -0.536 18.694 1.00 96.62 250 TYR A C 1
ATOM 1823 O O . TYR A 1 250 ? -9.096 0.337 18.110 1.00 96.62 250 TYR A O 1
ATOM 1831 N N . SER A 1 251 ? -7.934 -1.590 18.070 1.00 95.75 251 SER A N 1
ATOM 1832 C CA . SER A 1 251 ? -8.066 -1.815 16.628 1.00 95.75 251 SER A CA 1
ATOM 1833 C C . SER A 1 251 ? -9.520 -1.760 16.130 1.00 95.75 251 SER A C 1
ATOM 1835 O O . SER A 1 251 ? -9.761 -1.415 14.976 1.00 95.75 251 SER A O 1
ATOM 1837 N N . PHE A 1 252 ? -10.494 -2.046 17.001 1.00 97.00 252 PHE A N 1
ATOM 1838 C CA . PHE A 1 252 ? -11.915 -2.113 16.655 1.00 97.00 252 PHE A CA 1
ATOM 1839 C C . PHE A 1 252 ? -12.809 -1.201 17.500 1.00 97.00 252 PHE A C 1
ATOM 1841 O O . PHE A 1 252 ? -13.989 -1.061 17.180 1.00 97.00 252 PHE A O 1
ATOM 1848 N N . GLN A 1 253 ? -12.288 -0.568 18.558 1.00 97.31 253 GLN A N 1
ATOM 1849 C CA . GLN A 1 253 ? -13.097 0.239 19.475 1.00 97.31 253 GLN A CA 1
ATOM 1850 C C . GLN A 1 253 ? -13.890 1.319 18.734 1.00 97.31 253 GLN A C 1
ATOM 1852 O O . GLN A 1 253 ? -15.069 1.483 18.994 1.00 97.31 253 GLN A O 1
ATOM 1857 N N . MET A 1 254 ? -13.272 2.056 17.810 1.00 95.56 254 MET A N 1
ATOM 1858 C CA . MET A 1 254 ? -13.887 3.263 17.232 1.00 95.56 254 MET A CA 1
ATOM 1859 C C . MET A 1 254 ? -14.579 3.043 15.887 1.00 95.56 254 MET A C 1
ATOM 1861 O O . MET A 1 254 ? -15.382 3.873 15.463 1.00 95.56 254 MET A O 1
ATOM 1865 N N . THR A 1 255 ? -14.246 1.949 15.207 1.00 94.06 255 THR A N 1
ATOM 1866 C CA . THR A 1 255 ? -14.717 1.603 13.857 1.00 94.06 255 THR A CA 1
ATOM 1867 C C . THR A 1 255 ? -15.620 0.370 13.856 1.00 94.06 255 THR A C 1
ATOM 1869 O O . THR A 1 255 ? -16.314 0.120 12.872 1.00 94.06 255 THR A O 1
ATOM 1872 N N . GLY A 1 256 ? -15.649 -0.385 14.956 1.00 96.31 256 GLY A N 1
ATOM 1873 C CA . GLY A 1 256 ? -16.310 -1.678 15.056 1.00 96.31 256 GLY A CA 1
ATOM 1874 C C . GLY A 1 256 ? -15.499 -2.807 14.416 1.00 96.31 256 GLY A C 1
ATOM 1875 O O . GLY A 1 256 ? -14.559 -2.597 13.652 1.00 96.31 256 GLY A O 1
ATOM 1876 N N . LEU A 1 257 ? -15.906 -4.036 14.716 1.00 97.00 257 LEU A N 1
ATOM 1877 C CA . LEU A 1 257 ? -15.403 -5.241 14.071 1.00 97.00 257 LEU A CA 1
ATOM 1878 C C . LEU A 1 257 ? -15.736 -5.223 12.581 1.00 97.00 257 LEU A C 1
ATOM 1880 O O . LEU A 1 257 ? -16.820 -4.796 12.166 1.00 97.00 257 LEU A O 1
ATOM 1884 N N . ILE A 1 258 ? -14.807 -5.760 11.798 1.00 96.19 258 ILE A N 1
ATOM 1885 C CA . ILE A 1 258 ? -14.993 -6.017 10.375 1.00 96.19 258 ILE A CA 1
ATOM 1886 C C . ILE A 1 258 ? -15.676 -7.365 10.262 1.00 96.19 258 ILE A C 1
ATOM 1888 O O . ILE A 1 258 ? -15.111 -8.372 10.681 1.00 96.19 258 ILE A O 1
ATOM 1892 N N . LYS A 1 259 ? -16.887 -7.384 9.718 1.00 94.88 259 LYS A N 1
ATOM 1893 C CA . LYS A 1 259 ? -17.666 -8.597 9.515 1.00 94.88 259 LYS A CA 1
ATOM 1894 C C . LYS A 1 259 ? -18.120 -8.682 8.069 1.00 94.88 259 LYS A C 1
ATOM 1896 O O . LYS A 1 259 ? -18.671 -7.717 7.546 1.00 94.88 259 LYS A O 1
ATOM 1901 N N . ASP A 1 260 ? -17.848 -9.811 7.424 1.00 93.62 260 ASP A N 1
ATOM 1902 C CA . ASP A 1 260 ? -18.139 -10.044 6.005 1.00 93.62 260 ASP A CA 1
ATOM 1903 C C . ASP A 1 260 ? -17.615 -8.889 5.110 1.00 93.62 260 ASP A C 1
ATOM 1905 O O . ASP A 1 260 ? -18.297 -8.398 4.208 1.00 93.62 260 ASP A O 1
ATOM 1909 N N . GLY A 1 261 ? -16.400 -8.408 5.413 1.00 90.50 261 GLY A N 1
ATOM 1910 C CA . GLY A 1 261 ? -15.732 -7.306 4.709 1.00 90.50 261 GLY A CA 1
ATOM 1911 C C . GLY A 1 261 ? -16.245 -5.894 5.031 1.00 90.50 261 GLY A C 1
ATOM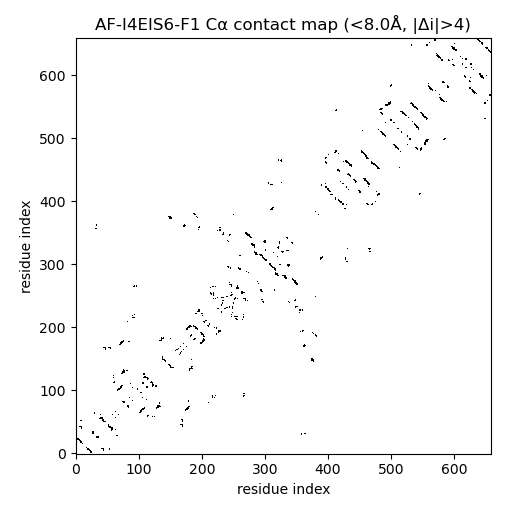 1912 O O . GLY A 1 261 ? -15.844 -4.946 4.360 1.00 90.50 261 GLY A O 1
ATOM 1913 N N . GLN A 1 262 ? -17.121 -5.724 6.028 1.00 92.62 262 GLN A N 1
ATOM 1914 C CA . GLN A 1 262 ? -17.701 -4.430 6.410 1.00 92.62 262 GLN A CA 1
ATOM 1915 C C . GLN A 1 262 ? -17.417 -4.089 7.877 1.00 92.62 262 GLN A C 1
ATOM 1917 O O . GLN A 1 262 ? -17.733 -4.868 8.775 1.00 92.62 262 GLN A O 1
ATOM 1922 N N . ALA A 1 263 ? -16.847 -2.910 8.130 1.00 93.06 263 ALA A N 1
ATOM 1923 C CA . ALA A 1 263 ? -16.694 -2.370 9.484 1.00 93.06 263 ALA A CA 1
ATOM 1924 C C . ALA A 1 263 ? -18.042 -1.877 10.057 1.00 93.06 263 ALA A C 1
ATOM 1926 O O . ALA A 1 263 ? -19.036 -1.755 9.339 1.00 93.06 263 ALA A O 1
ATOM 1927 N N . GLY A 1 264 ? -18.080 -1.571 11.357 1.00 94.81 264 GLY A N 1
ATOM 1928 C CA . GLY A 1 264 ? -19.250 -0.987 12.030 1.00 94.81 264 GLY A CA 1
ATOM 1929 C C . GLY A 1 264 ? -20.101 -1.964 12.847 1.00 94.81 264 GLY A C 1
ATOM 1930 O O . GLY A 1 264 ? -21.167 -1.573 13.345 1.00 94.81 264 GLY A O 1
ATOM 1931 N N . THR A 1 265 ? -19.649 -3.216 13.010 1.00 96.75 265 THR A N 1
ATOM 1932 C CA . THR A 1 265 ? -20.264 -4.192 13.926 1.00 96.75 265 THR A CA 1
ATOM 1933 C C . THR A 1 265 ? -19.655 -4.057 15.320 1.00 96.75 265 THR A C 1
ATOM 1935 O O . THR A 1 265 ? -18.495 -4.391 15.522 1.00 96.75 265 THR A O 1
ATOM 1938 N N . PHE A 1 266 ? -20.427 -3.609 16.307 1.00 98.06 266 PHE A N 1
ATOM 1939 C CA . PHE A 1 266 ? -19.957 -3.496 17.691 1.00 98.06 266 PHE A CA 1
ATOM 1940 C C . PHE A 1 266 ? -20.340 -4.744 18.469 1.00 98.06 266 PHE A C 1
ATOM 1942 O O . PHE A 1 266 ? -21.521 -5.045 18.623 1.00 98.06 266 PHE A O 1
ATOM 1949 N N . ASP A 1 267 ? -19.339 -5.494 18.911 1.00 98.00 267 ASP A N 1
ATOM 1950 C CA . ASP A 1 267 ? -19.532 -6.740 19.637 1.00 98.00 267 ASP A CA 1
ATOM 1951 C C . ASP A 1 267 ? -18.322 -7.006 20.536 1.00 98.00 267 ASP A C 1
ATOM 1953 O O . ASP A 1 267 ? -17.219 -6.512 20.277 1.00 98.00 267 ASP A O 1
ATOM 1957 N N . TYR A 1 268 ? -18.524 -7.814 21.571 1.00 98.44 268 TYR A N 1
ATOM 1958 C CA . TYR A 1 268 ? -17.404 -8.427 22.274 1.00 98.44 268 TYR A CA 1
ATOM 1959 C C . TYR A 1 268 ? -16.984 -9.720 21.572 1.00 98.44 268 TYR A C 1
ATOM 1961 O O . TYR A 1 268 ? -17.771 -10.323 20.828 1.00 98.44 268 TYR A O 1
ATOM 1969 N N . SER A 1 269 ? -15.761 -10.176 21.837 1.00 97.25 269 SER A N 1
ATOM 1970 C CA . SER A 1 269 ? -15.263 -11.422 21.266 1.00 97.25 269 SER A CA 1
ATOM 1971 C C . SER A 1 269 ? -16.132 -12.612 21.686 1.00 97.25 269 SER A C 1
ATOM 1973 O O . SER A 1 269 ? -16.606 -12.716 22.821 1.00 97.25 269 SER A O 1
ATOM 1975 N N . ARG A 1 270 ? -16.361 -13.526 20.738 1.00 94.62 270 ARG A N 1
ATOM 1976 C CA . ARG A 1 270 ? -17.211 -14.721 20.899 1.00 94.62 270 ARG A CA 1
ATOM 1977 C C . ARG A 1 270 ? -16.415 -16.019 21.013 1.00 94.62 270 ARG A C 1
ATOM 1979 O O . ARG A 1 270 ? -17.025 -17.083 21.103 1.00 94.62 270 ARG A O 1
ATOM 1986 N N . PHE A 1 271 ? -15.092 -15.940 20.937 1.00 94.50 271 PHE A N 1
ATOM 1987 C CA . PHE A 1 271 ? -14.199 -17.090 20.927 1.00 94.50 271 PHE A CA 1
ATOM 1988 C C . PHE A 1 271 ? -12.800 -16.682 21.391 1.00 94.50 271 PHE A C 1
ATOM 1990 O O . PHE A 1 271 ? -12.391 -15.536 21.258 1.00 94.50 271 PHE A O 1
ATOM 1997 N N . GLU A 1 272 ? -12.050 -17.636 21.932 1.00 91.12 272 GLU A N 1
ATOM 1998 C CA . GLU A 1 272 ? -10.674 -17.400 22.384 1.00 91.12 272 GLU A CA 1
ATOM 1999 C C . GLU A 1 272 ? -9.674 -17.402 21.218 1.00 91.12 272 GLU A C 1
ATOM 2001 O O . GLU A 1 272 ? -8.680 -16.687 21.246 1.00 91.12 272 GLU A O 1
ATOM 2006 N N . GLY A 1 273 ? -9.951 -18.172 20.162 1.00 86.19 273 GLY A N 1
ATOM 2007 C CA . GLY A 1 273 ? -9.062 -18.294 19.008 1.00 86.19 273 GLY A CA 1
ATOM 2008 C C . GLY A 1 273 ? -7.756 -19.029 19.333 1.00 86.19 273 GLY A C 1
ATOM 2009 O O . GLY A 1 273 ? -7.570 -19.592 20.412 1.00 86.19 273 GLY A O 1
ATOM 2010 N N . LYS A 1 274 ? -6.836 -19.069 18.364 1.00 90.38 274 LYS A N 1
ATOM 2011 C CA . LYS A 1 274 ? -5.497 -19.654 18.540 1.00 90.38 274 LYS A CA 1
ATOM 2012 C C . LYS A 1 274 ? -4.512 -18.569 18.998 1.00 90.38 274 LYS A C 1
ATOM 2014 O O . LYS A 1 274 ? -4.520 -17.484 18.411 1.00 90.38 274 LYS A O 1
ATOM 2019 N N . PRO A 1 275 ? -3.620 -18.853 19.967 1.00 95.75 275 PRO A N 1
ATOM 2020 C CA . PRO A 1 275 ? -2.528 -17.946 20.300 1.00 95.75 275 PRO A CA 1
ATOM 2021 C C . PRO A 1 275 ? -1.609 -17.675 19.102 1.00 95.75 275 PRO A C 1
ATOM 2023 O O . PRO A 1 275 ? -1.254 -18.599 18.362 1.00 95.75 275 PRO A O 1
ATOM 2026 N N . LEU A 1 276 ? -1.197 -16.420 18.933 1.00 97.19 276 LEU A N 1
ATOM 2027 C CA . LEU A 1 276 ? -0.238 -15.997 17.912 1.00 97.19 276 LEU A CA 1
ATOM 2028 C C . LEU A 1 276 ? 1.129 -15.801 18.560 1.00 97.19 276 LEU A C 1
ATOM 2030 O O . LEU A 1 276 ? 1.259 -15.011 19.486 1.00 97.19 276 LEU A O 1
ATOM 2034 N N . ASN A 1 277 ? 2.144 -16.527 18.095 1.00 97.62 277 ASN A N 1
ATOM 2035 C CA . ASN A 1 277 ? 3.522 -16.346 18.547 1.00 97.62 277 ASN A CA 1
ATOM 2036 C C . ASN A 1 277 ? 4.255 -15.444 17.553 1.00 97.62 277 ASN A C 1
ATOM 2038 O O . ASN A 1 277 ? 4.567 -15.889 16.455 1.00 97.62 277 ASN A O 1
ATOM 2042 N N . GLU A 1 278 ? 4.584 -14.221 17.949 1.00 97.50 278 GLU A N 1
ATOM 2043 C CA . GLU A 1 278 ? 5.268 -13.212 17.122 1.00 97.50 278 GLU A CA 1
ATOM 2044 C C . GLU A 1 278 ? 6.701 -13.610 16.712 1.00 97.50 278 GLU A C 1
ATOM 2046 O O . GLU A 1 278 ? 7.315 -13.042 15.804 1.00 97.50 278 GLU A O 1
ATOM 2051 N N . GLY A 1 279 ? 7.258 -14.638 17.353 1.00 97.44 279 GLY A N 1
ATOM 2052 C CA . GLY A 1 279 ? 8.492 -15.297 16.931 1.00 97.44 279 GLY A CA 1
ATOM 2053 C C . GLY A 1 279 ? 8.315 -16.334 15.813 1.00 97.44 279 GLY A C 1
ATOM 2054 O O . GLY A 1 279 ? 9.315 -16.755 15.236 1.00 97.44 279 GLY A O 1
ATOM 2055 N N . SER A 1 280 ? 7.087 -16.795 15.548 1.00 97.00 280 SER A N 1
ATOM 2056 C CA . SER A 1 280 ? 6.772 -17.856 14.581 1.00 97.00 280 SER A CA 1
ATOM 2057 C C . SER A 1 280 ? 5.283 -17.841 14.193 1.00 97.00 280 SER A C 1
ATOM 2059 O O . SER A 1 280 ? 4.459 -18.605 14.711 1.00 97.00 280 SER A O 1
ATOM 2061 N N . LEU A 1 281 ? 4.943 -16.934 13.283 1.00 97.00 281 LEU A N 1
ATOM 2062 C CA . LE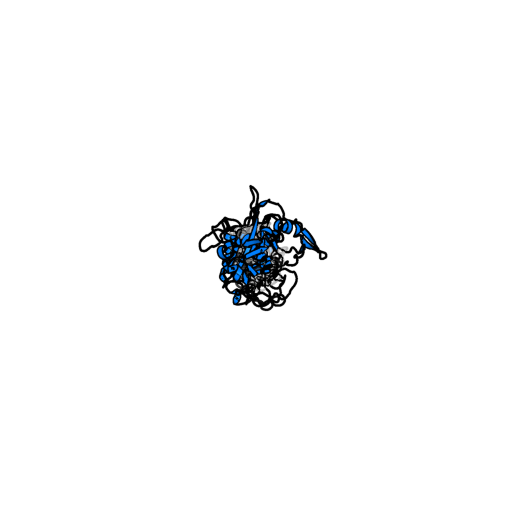U A 1 281 ? 3.623 -16.728 12.699 1.00 97.00 281 LEU A CA 1
ATOM 2063 C C . LEU A 1 281 ? 3.497 -17.516 11.392 1.00 97.00 281 LEU A C 1
ATOM 2065 O O . LEU A 1 281 ? 4.467 -17.684 10.656 1.00 97.00 281 LEU A O 1
ATOM 2069 N N . ASN A 1 282 ? 2.294 -18.002 11.096 1.00 96.12 282 ASN A N 1
ATOM 2070 C CA . ASN A 1 282 ? 2.022 -18.759 9.878 1.00 96.12 282 ASN A CA 1
ATOM 2071 C C . ASN A 1 282 ? 1.124 -17.928 8.963 1.00 96.12 282 ASN A C 1
ATOM 2073 O O . ASN A 1 282 ? -0.067 -17.774 9.230 1.00 96.12 282 ASN A O 1
ATOM 2077 N N . GLU A 1 283 ? 1.715 -17.374 7.912 1.00 96.56 283 GLU A N 1
ATOM 2078 C CA . GLU A 1 283 ? 1.020 -16.498 6.974 1.00 96.56 283 GLU A CA 1
ATOM 2079 C C . GLU A 1 283 ? 0.004 -17.239 6.096 1.00 96.56 283 GLU A C 1
ATOM 2081 O O . GLU A 1 283 ? -1.121 -16.755 6.007 1.00 96.56 283 GLU A O 1
ATOM 2086 N N . PRO A 1 284 ? 0.297 -18.429 5.519 1.00 96.62 284 PRO A N 1
ATOM 2087 C CA . PRO A 1 284 ? -0.654 -19.141 4.658 1.00 96.62 284 PRO A CA 1
ATOM 2088 C C . PRO A 1 284 ? -2.016 -19.504 5.264 1.00 96.62 284 PRO A C 1
ATOM 2090 O O . PRO A 1 284 ? -2.903 -19.904 4.512 1.00 96.62 284 PRO A O 1
ATOM 2093 N N . ILE A 1 285 ? -2.174 -19.468 6.592 1.00 92.81 285 ILE A N 1
ATOM 2094 C CA . ILE A 1 285 ? -3.393 -19.945 7.270 1.00 92.81 285 ILE A CA 1
ATOM 2095 C C . ILE A 1 285 ? -4.187 -18.858 8.001 1.00 92.81 285 ILE A C 1
ATOM 2097 O O . ILE A 1 285 ? -5.291 -19.158 8.440 1.00 92.81 285 ILE A O 1
ATOM 2101 N N . GLY A 1 286 ? -3.628 -17.659 8.198 1.00 93.38 286 GLY A N 1
ATOM 2102 C CA . GLY A 1 286 ? -4.275 -16.607 8.991 1.00 93.38 286 GLY A CA 1
ATOM 2103 C C . GLY A 1 286 ? -4.621 -17.035 10.428 1.00 93.38 286 GLY A C 1
ATOM 2104 O O . GLY A 1 286 ? -3.819 -17.666 11.128 1.00 93.38 286 GLY A O 1
ATOM 2105 N N . LEU A 1 287 ? -5.819 -16.659 10.885 1.00 94.81 287 LEU A N 1
ATOM 2106 C CA . LEU A 1 287 ? -6.403 -17.021 12.181 1.00 94.81 287 LEU A CA 1
ATOM 2107 C C . LEU A 1 287 ? -7.171 -18.361 12.128 1.00 94.81 287 LEU A C 1
ATOM 2109 O O . LEU A 1 287 ? -7.024 -19.174 11.220 1.00 94.81 287 LEU A O 1
ATOM 2113 N N . THR A 1 288 ? -7.972 -18.656 13.158 1.00 89.25 288 THR A N 1
ATOM 2114 C CA . THR A 1 288 ? -8.790 -19.878 13.224 1.00 89.25 288 THR A CA 1
ATOM 2115 C C . THR A 1 288 ? -10.080 -19.759 12.418 1.00 89.25 288 THR A C 1
ATOM 2117 O O . THR A 1 288 ? -10.543 -18.666 12.114 1.00 89.25 288 THR A O 1
ATOM 2120 N N . ILE A 1 289 ? -10.714 -20.904 12.141 1.00 91.00 289 ILE A N 1
ATOM 2121 C CA . ILE A 1 289 ? -12.014 -20.971 11.453 1.00 91.00 289 ILE A CA 1
ATOM 2122 C C . ILE A 1 289 ? -13.121 -20.173 12.163 1.00 91.00 289 ILE A C 1
ATOM 2124 O O . ILE A 1 289 ? -14.044 -19.694 11.513 1.00 91.00 289 ILE A O 1
ATOM 2128 N N . ASP A 1 290 ? -13.020 -19.976 13.482 1.00 90.94 290 ASP A N 1
ATOM 2129 C CA . ASP A 1 290 ? -13.967 -19.146 14.239 1.00 90.94 290 ASP A CA 1
ATOM 2130 C C . ASP A 1 290 ? -13.959 -17.676 13.769 1.00 90.94 290 ASP A C 1
ATOM 2132 O O . ASP A 1 290 ? -14.947 -16.963 13.941 1.00 90.94 290 ASP A O 1
ATOM 2136 N N . ALA A 1 291 ? -12.874 -17.246 13.113 1.00 93.00 291 ALA A N 1
ATOM 2137 C CA . ALA A 1 291 ? -12.707 -15.926 12.520 1.00 93.00 291 ALA A CA 1
ATOM 2138 C C . ALA A 1 291 ? -13.116 -15.845 11.032 1.00 93.00 291 ALA A C 1
ATOM 2140 O O . ALA A 1 291 ? -12.950 -14.789 10.436 1.00 93.00 291 ALA A O 1
ATOM 2141 N N . ALA A 1 292 ? -13.687 -16.895 10.422 1.00 90.00 292 ALA A N 1
ATOM 2142 C CA . ALA A 1 292 ? -13.964 -16.958 8.972 1.00 90.00 292 ALA A CA 1
ATOM 2143 C C . ALA A 1 292 ? -14.930 -15.896 8.411 1.00 90.00 292 ALA A C 1
ATOM 2145 O O . ALA A 1 292 ? -15.056 -15.754 7.200 1.00 90.00 292 ALA A O 1
ATOM 2146 N N . HIS A 1 293 ? -15.626 -15.164 9.281 1.00 92.00 293 HIS A N 1
ATOM 2147 C CA . HIS A 1 293 ? -16.509 -14.052 8.911 1.00 92.00 293 HIS A CA 1
ATOM 2148 C C . HIS A 1 293 ? -15.969 -12.693 9.341 1.00 92.00 293 HIS A C 1
ATOM 2150 O O . HIS A 1 293 ? -16.677 -11.695 9.232 1.00 92.00 293 HIS A O 1
ATOM 2156 N N . TYR A 1 294 ? -14.758 -12.651 9.883 1.00 96.44 294 TYR A N 1
ATOM 2157 C CA . TYR A 1 294 ? -14.182 -11.455 10.462 1.00 96.44 294 TYR A CA 1
ATOM 2158 C C . TYR A 1 294 ? -12.961 -11.003 9.674 1.00 96.44 294 TYR A C 1
ATOM 2160 O O . TYR A 1 294 ? -12.207 -11.830 9.178 1.00 96.44 294 TYR A O 1
ATOM 2168 N N . GLY A 1 295 ? -12.749 -9.693 9.617 1.00 95.88 295 GLY A N 1
ATOM 2169 C CA . GLY A 1 295 ? -11.447 -9.109 9.311 1.00 95.88 295 GLY A CA 1
ATOM 2170 C C . GLY A 1 295 ? -10.626 -8.891 10.583 1.00 95.88 295 GLY A C 1
ATOM 2171 O O . GLY A 1 295 ? -11.121 -9.074 11.697 1.00 95.88 295 GLY A O 1
ATOM 2172 N N . THR A 1 296 ? -9.371 -8.480 10.426 1.00 96.06 296 THR A N 1
ATOM 2173 C CA . THR A 1 296 ? -8.510 -8.098 11.552 1.00 96.06 296 THR A CA 1
ATOM 2174 C C . THR A 1 296 ? -7.582 -6.953 11.174 1.00 96.06 296 THR A C 1
ATOM 2176 O O . THR A 1 296 ? -7.414 -6.637 9.998 1.00 96.06 296 THR A O 1
ATOM 2179 N N . THR A 1 297 ? -6.993 -6.328 12.184 1.00 96.12 297 THR A N 1
ATOM 2180 C CA . THR A 1 297 ? -5.972 -5.298 12.040 1.00 96.12 297 THR A CA 1
ATOM 2181 C C . THR A 1 297 ? -4.717 -5.780 12.752 1.00 96.12 297 THR A C 1
ATOM 2183 O O . THR A 1 297 ? -4.792 -6.275 13.878 1.00 96.12 297 THR A O 1
ATOM 2186 N N . HIS A 1 298 ? -3.564 -5.637 12.105 1.00 96.38 298 HIS A N 1
ATOM 2187 C CA . HIS A 1 298 ? -2.264 -5.964 12.679 1.00 96.38 298 HIS A CA 1
ATOM 2188 C C . HIS A 1 298 ? -1.253 -4.861 12.415 1.00 96.38 298 HIS A C 1
ATOM 2190 O O . HIS A 1 298 ? -1.390 -4.060 11.489 1.00 96.38 298 HIS A O 1
ATOM 2196 N N . TYR A 1 299 ? -0.244 -4.788 13.269 1.00 96.38 299 TYR A N 1
ATOM 2197 C CA . TYR A 1 299 ? 0.847 -3.848 13.102 1.00 96.38 299 TYR A CA 1
ATOM 2198 C C . TYR A 1 299 ? 1.844 -4.370 12.066 1.00 96.38 299 TYR A C 1
ATOM 2200 O O . TYR A 1 299 ? 2.316 -5.500 12.151 1.00 96.38 299 TYR A O 1
ATOM 2208 N N . CYS A 1 300 ? 2.179 -3.524 11.098 1.00 94.31 300 CYS A N 1
ATOM 2209 C CA . CYS A 1 300 ? 3.242 -3.765 10.140 1.00 94.31 300 CYS A CA 1
ATOM 2210 C C . CYS A 1 300 ? 4.502 -2.995 10.552 1.00 94.31 300 CYS A C 1
ATOM 2212 O O . CYS A 1 300 ? 4.478 -1.757 10.596 1.00 94.31 300 CYS A O 1
ATOM 2214 N N . PRO A 1 301 ? 5.637 -3.682 10.774 1.00 90.19 301 PRO A N 1
ATOM 2215 C CA . PRO A 1 301 ? 6.922 -3.031 10.991 1.00 90.19 301 PRO A CA 1
ATOM 2216 C C . PRO A 1 301 ? 7.356 -2.145 9.811 1.00 90.19 301 PRO A C 1
ATOM 2218 O O . PRO A 1 301 ? 6.919 -2.300 8.665 1.00 90.19 301 PRO A O 1
ATOM 2221 N N . ALA A 1 302 ? 8.264 -1.203 10.080 1.00 87.62 302 ALA A N 1
ATOM 2222 C CA . ALA A 1 302 ? 8.848 -0.369 9.034 1.00 87.62 302 ALA A CA 1
ATOM 2223 C C . ALA A 1 302 ? 9.664 -1.223 8.051 1.00 87.62 302 ALA A C 1
ATOM 2225 O O . ALA A 1 302 ? 10.466 -2.067 8.453 1.00 87.62 302 ALA A O 1
ATOM 2226 N N . THR A 1 303 ? 9.493 -0.958 6.760 1.00 81.12 303 THR A N 1
ATOM 2227 C CA . THR A 1 303 ? 10.264 -1.568 5.672 1.00 81.12 303 THR A CA 1
ATOM 2228 C C . THR A 1 303 ? 11.140 -0.502 5.007 1.00 81.12 303 THR A C 1
ATOM 2230 O O . THR A 1 303 ? 11.134 0.667 5.394 1.00 81.12 303 THR A O 1
ATOM 2233 N N . LYS A 1 304 ? 11.910 -0.873 3.973 1.00 73.56 304 LYS A N 1
ATOM 2234 C CA . LYS A 1 304 ? 12.650 0.116 3.166 1.00 73.56 304 LYS A CA 1
ATOM 2235 C C . LYS A 1 304 ? 11.726 1.097 2.432 1.00 73.56 304 LYS A C 1
ATOM 2237 O O . LYS A 1 304 ? 12.161 2.196 2.107 1.00 73.56 304 LYS A O 1
ATOM 2242 N N . THR A 1 305 ? 10.500 0.678 2.125 1.00 72.81 305 THR A N 1
ATOM 2243 C CA . THR A 1 305 ? 9.572 1.386 1.232 1.00 72.81 305 THR A CA 1
ATOM 2244 C C . THR A 1 305 ? 8.381 2.003 1.955 1.00 72.81 305 THR A C 1
ATOM 2246 O O . THR A 1 305 ? 7.699 2.832 1.361 1.00 72.81 305 THR A O 1
ATOM 2249 N N . ALA A 1 306 ? 8.137 1.649 3.221 1.00 84.06 306 ALA A N 1
ATOM 2250 C CA . ALA A 1 306 ? 7.014 2.169 3.989 1.00 84.06 306 ALA A CA 1
ATOM 2251 C C . ALA A 1 306 ? 7.323 2.277 5.495 1.00 84.06 306 ALA A C 1
ATOM 2253 O O . ALA A 1 306 ? 7.939 1.397 6.100 1.00 84.06 306 ALA A O 1
ATOM 2254 N N . SER A 1 307 ? 6.844 3.355 6.122 1.00 89.12 307 SER A N 1
ATOM 2255 C CA . SER A 1 307 ? 6.879 3.552 7.581 1.00 89.12 307 SER A CA 1
ATOM 2256 C C . SER A 1 307 ? 6.082 2.469 8.307 1.00 89.12 307 SER A C 1
ATOM 2258 O O . SER A 1 307 ? 5.204 1.860 7.708 1.00 89.12 307 SER A O 1
ATOM 2260 N N . ALA A 1 308 ? 6.356 2.209 9.584 1.00 92.06 308 ALA A N 1
ATOM 2261 C CA . ALA A 1 308 ? 5.534 1.279 10.360 1.00 92.06 308 ALA A CA 1
ATOM 2262 C C . ALA A 1 308 ? 4.097 1.811 10.538 1.00 92.06 308 ALA A C 1
ATOM 2264 O O . ALA A 1 308 ? 3.888 3.027 10.531 1.00 92.06 308 ALA A O 1
ATOM 2265 N N . GLY A 1 309 ? 3.119 0.920 10.693 1.00 92.94 309 GLY A N 1
ATOM 2266 C CA . GLY A 1 309 ? 1.721 1.305 10.893 1.00 92.94 309 GLY A CA 1
ATOM 2267 C C . GLY A 1 309 ? 0.763 0.118 10.899 1.00 92.94 309 GLY A C 1
ATOM 2268 O O . GLY A 1 309 ? 1.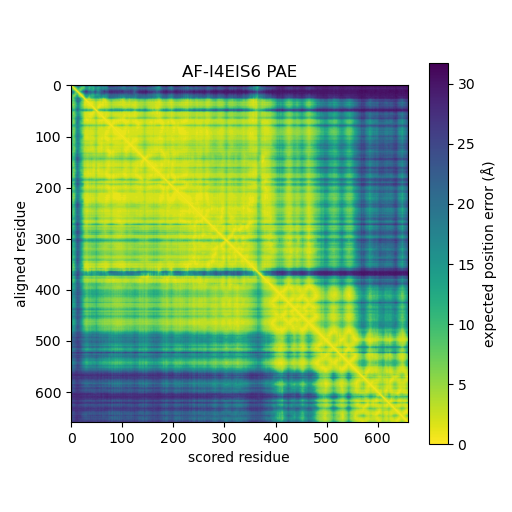141 -0.986 10.522 1.00 92.94 309 GLY A O 1
ATOM 2269 N N . PHE A 1 310 ? -0.477 0.349 11.327 1.00 94.88 310 PHE A N 1
ATOM 2270 C CA . PHE A 1 310 ? -1.514 -0.681 11.328 1.00 94.88 310 PHE A CA 1
ATOM 2271 C C . PHE A 1 310 ? -2.098 -0.891 9.933 1.00 94.88 310 PHE A C 1
ATOM 2273 O O . PHE A 1 310 ? -2.400 0.071 9.224 1.00 94.88 310 PHE A O 1
ATOM 2280 N N . VAL A 1 311 ? -2.296 -2.156 9.574 1.00 95.19 311 VAL A N 1
ATOM 2281 C CA . VAL A 1 311 ? -2.928 -2.589 8.330 1.00 95.19 311 VAL A CA 1
ATOM 2282 C C . VAL A 1 311 ? -4.135 -3.443 8.667 1.00 95.19 311 VAL A C 1
ATOM 2284 O O . VAL A 1 311 ? -4.103 -4.265 9.578 1.00 95.19 311 VAL A O 1
ATOM 2287 N N . THR A 1 312 ? -5.214 -3.217 7.929 1.00 95.06 312 THR A N 1
ATOM 2288 C CA . THR A 1 312 ? -6.495 -3.882 8.129 1.00 95.06 312 THR A CA 1
ATOM 2289 C C . THR A 1 312 ? -6.777 -4.806 6.953 1.00 95.06 312 THR A C 1
ATOM 2291 O O . THR A 1 312 ? -6.764 -4.359 5.807 1.00 95.06 312 THR A O 1
ATOM 2294 N N . VAL A 1 313 ? -7.077 -6.074 7.237 1.00 93.06 313 VAL A N 1
ATOM 2295 C CA . VAL A 1 313 ? -7.421 -7.106 6.250 1.00 93.06 313 VAL A CA 1
ATOM 2296 C C . VAL A 1 313 ? -8.883 -7.534 6.394 1.00 93.06 313 VAL A C 1
ATOM 2298 O O . VAL A 1 313 ? -9.430 -7.586 7.497 1.00 93.06 313 VAL A O 1
ATOM 2301 N N . ALA A 1 314 ? -9.537 -7.830 5.268 1.00 92.44 314 ALA A N 1
ATOM 2302 C CA . ALA A 1 314 ? -10.978 -8.108 5.227 1.00 92.44 314 ALA A CA 1
ATOM 2303 C C . ALA A 1 314 ? -11.363 -9.503 5.739 1.00 92.44 314 ALA A C 1
ATOM 2305 O O . ALA A 1 314 ? -12.465 -9.671 6.259 1.00 92.44 314 ALA A O 1
ATOM 2306 N N . ASP A 1 315 ? -10.476 -10.481 5.560 1.00 93.38 315 ASP A N 1
ATOM 2307 C CA . ASP A 1 315 ? -10.688 -11.882 5.917 1.00 93.38 315 ASP A CA 1
ATOM 2308 C C . ASP A 1 315 ? -9.519 -12.349 6.782 1.00 93.38 315 ASP A C 1
ATOM 2310 O O . ASP A 1 315 ? -8.392 -12.504 6.316 1.00 93.38 315 ASP A O 1
ATOM 2314 N N . ALA A 1 316 ? -9.795 -12.538 8.066 1.00 95.00 316 ALA A N 1
ATOM 2315 C CA . ALA A 1 316 ? -8.813 -12.943 9.047 1.00 95.00 316 ALA A CA 1
ATOM 2316 C C . ALA A 1 316 ? -8.516 -14.452 9.000 1.00 95.00 316 ALA A C 1
ATOM 2318 O O . ALA A 1 316 ? -7.573 -14.900 9.645 1.00 95.00 316 ALA A O 1
ATOM 2319 N N . TYR A 1 317 ? -9.306 -15.245 8.271 1.00 94.62 317 TYR A N 1
ATOM 2320 C CA . TYR A 1 317 ? -9.085 -16.679 8.061 1.00 94.62 317 TYR A CA 1
ATOM 2321 C C . TYR A 1 317 ? -8.334 -16.984 6.752 1.00 94.62 317 TYR A C 1
ATOM 2323 O O . TYR A 1 317 ? -7.815 -18.086 6.567 1.00 94.62 317 TYR A O 1
ATOM 2331 N N . ALA A 1 318 ? -8.248 -16.011 5.846 1.00 94.12 318 ALA A N 1
ATOM 2332 C CA . ALA A 1 318 ? -7.398 -16.071 4.662 1.00 94.12 318 ALA A CA 1
ATOM 2333 C C . ALA A 1 318 ? -5.901 -15.927 5.018 1.00 94.12 318 ALA A C 1
ATOM 2335 O O . ALA A 1 318 ? -5.562 -15.595 6.156 1.00 94.12 318 ALA A O 1
ATOM 2336 N N . PRO A 1 319 ? -4.977 -16.163 4.063 1.00 95.62 319 PRO A N 1
ATOM 2337 C CA . PRO A 1 319 ? -3.570 -15.856 4.271 1.00 95.62 319 PRO A CA 1
ATOM 2338 C C . PRO A 1 319 ? -3.352 -14.390 4.676 1.00 95.62 319 PRO A C 1
ATOM 2340 O O . PRO A 1 319 ? -3.854 -13.487 4.009 1.00 95.62 319 PRO A O 1
ATOM 2343 N N . ILE A 1 320 ? -2.577 -14.161 5.737 1.00 95.50 320 ILE A N 1
ATOM 2344 C CA . ILE A 1 320 ? -2.232 -12.824 6.243 1.00 95.50 320 ILE A CA 1
ATOM 2345 C C . ILE A 1 320 ? -0.722 -12.657 6.164 1.00 95.50 320 ILE A C 1
ATOM 2347 O O . ILE A 1 320 ? 0.019 -13.486 6.682 1.00 95.50 320 ILE A O 1
ATOM 2351 N N . ASP A 1 321 ? -0.275 -11.577 5.535 1.00 95.56 321 ASP A N 1
ATOM 2352 C CA . ASP A 1 321 ? 1.129 -11.174 5.482 1.00 95.56 321 ASP A CA 1
ATOM 2353 C C . ASP A 1 321 ? 1.515 -10.487 6.798 1.00 95.56 321 ASP A C 1
ATOM 2355 O O . ASP A 1 321 ? 1.332 -9.282 6.986 1.00 95.56 321 ASP A O 1
ATOM 2359 N N . TRP A 1 322 ? 1.957 -11.300 7.757 1.00 95.81 322 TRP A N 1
ATOM 2360 C CA . TRP A 1 322 ? 2.220 -10.860 9.123 1.00 95.81 322 TRP A CA 1
ATOM 2361 C C . TRP A 1 322 ? 3.465 -9.982 9.233 1.00 95.81 322 TRP A C 1
ATOM 2363 O O . TRP A 1 322 ? 3.515 -9.121 10.108 1.00 95.81 322 TRP A O 1
ATOM 2373 N N . ASP A 1 323 ? 4.475 -10.207 8.387 1.00 93.81 323 ASP A N 1
ATOM 2374 C CA . ASP A 1 323 ? 5.692 -9.389 8.367 1.00 93.81 323 ASP A CA 1
ATOM 2375 C C . ASP A 1 323 ? 5.653 -8.247 7.332 1.00 93.81 323 ASP A C 1
ATOM 2377 O O . ASP A 1 323 ? 6.542 -7.387 7.313 1.00 93.81 323 ASP A O 1
ATOM 2381 N N . CYS A 1 324 ? 4.572 -8.184 6.553 1.00 94.31 324 CYS A N 1
ATOM 2382 C CA . CYS A 1 324 ? 4.240 -7.126 5.609 1.00 94.31 324 CYS A CA 1
ATOM 2383 C C . CYS A 1 324 ? 5.287 -6.967 4.492 1.00 94.31 324 CYS A C 1
ATOM 2385 O O . CYS A 1 324 ? 5.575 -5.848 4.044 1.00 94.31 324 CYS A O 1
ATOM 2387 N N . ASN A 1 325 ? 5.875 -8.088 4.051 1.00 91.88 325 ASN A N 1
ATOM 2388 C CA . ASN A 1 325 ? 6.841 -8.158 2.948 1.00 91.88 325 ASN A CA 1
ATOM 2389 C C . ASN A 1 325 ? 6.178 -8.182 1.547 1.00 91.88 325 ASN A C 1
ATOM 2391 O O . ASN A 1 325 ? 6.855 -8.160 0.512 1.00 91.88 325 ASN A O 1
ATOM 2395 N N . GLY A 1 326 ? 4.847 -8.216 1.514 1.00 92.81 326 GLY A N 1
ATOM 2396 C CA . GLY A 1 326 ? 3.969 -8.305 0.355 1.00 92.81 326 GLY A CA 1
ATOM 2397 C C . GLY A 1 326 ? 3.512 -9.735 0.038 1.00 92.81 326 GLY A C 1
ATOM 2398 O O . GLY A 1 326 ? 2.784 -9.943 -0.933 1.00 92.81 326 GLY A O 1
ATOM 2399 N N . SER A 1 327 ? 3.943 -10.752 0.773 1.00 93.12 327 SER A N 1
ATOM 2400 C CA . SER A 1 327 ? 3.697 -12.150 0.434 1.00 93.12 327 SER A CA 1
ATOM 2401 C C . SER A 1 327 ? 3.338 -12.965 1.666 1.00 93.12 327 SER A C 1
ATOM 2403 O O . SER A 1 327 ? 4.201 -13.268 2.473 1.00 93.12 327 SER A O 1
ATOM 2405 N N . ALA A 1 328 ? 2.100 -13.454 1.720 1.00 95.44 328 ALA A N 1
ATOM 2406 C CA . ALA A 1 328 ? 1.627 -14.339 2.781 1.00 95.44 328 ALA A CA 1
ATOM 2407 C C . ALA A 1 328 ? 1.993 -15.821 2.537 1.00 95.44 328 ALA A C 1
ATOM 2409 O O . ALA A 1 328 ? 1.118 -16.669 2.340 1.00 95.44 328 ALA A O 1
ATOM 2410 N N . ASN A 1 329 ? 3.288 -16.149 2.484 1.00 95.50 329 ASN A N 1
ATOM 2411 C CA . ASN A 1 329 ? 3.766 -17.506 2.166 1.00 95.50 329 ASN A CA 1
ATOM 2412 C C . ASN A 1 329 ? 4.740 -18.111 3.193 1.0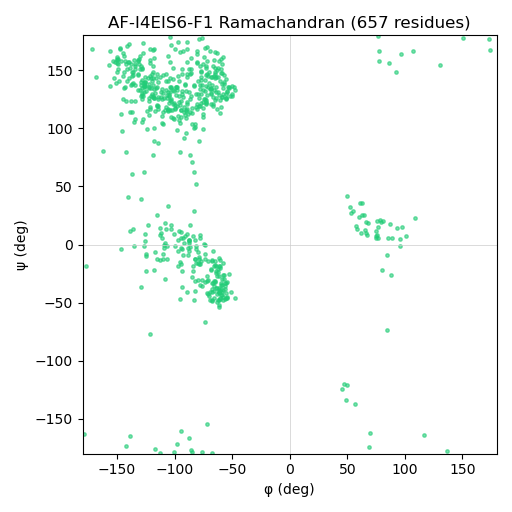0 95.50 329 ASN A C 1
ATOM 2414 O O . ASN A 1 329 ? 5.144 -19.268 3.037 1.00 95.50 329 ASN A O 1
ATOM 2418 N N . ASN A 1 330 ? 5.092 -17.381 4.250 1.00 95.81 330 ASN A N 1
ATOM 2419 C CA . ASN A 1 330 ? 6.022 -17.819 5.277 1.00 95.81 330 ASN A CA 1
ATOM 2420 C C . ASN A 1 330 ? 5.287 -18.501 6.445 1.00 95.81 330 ASN A C 1
ATOM 2422 O O . ASN A 1 330 ? 4.469 -17.911 7.147 1.00 95.81 330 ASN A O 1
ATOM 2426 N N . ALA A 1 331 ? 5.594 -19.776 6.686 1.00 96.44 331 ALA A N 1
ATOM 2427 C CA . ALA A 1 331 ? 4.988 -20.545 7.776 1.00 96.44 331 ALA A CA 1
ATOM 2428 C C . ALA A 1 331 ? 5.613 -20.271 9.161 1.00 96.44 331 ALA A C 1
ATOM 2430 O O . ALA A 1 331 ? 5.132 -20.818 10.156 1.00 96.44 331 ALA A O 1
ATOM 2431 N N . THR A 1 332 ? 6.694 -19.487 9.212 1.00 96.81 332 THR A N 1
ATOM 2432 C CA . THR A 1 332 ? 7.456 -19.137 10.421 1.00 96.81 332 THR A CA 1
ATOM 2433 C C . THR A 1 332 ? 7.901 -17.668 10.388 1.00 96.81 332 THR A C 1
ATOM 2435 O O . THR A 1 332 ? 9.048 -17.355 10.715 1.00 96.81 332 THR A O 1
ATOM 2438 N N . ALA A 1 333 ? 7.032 -16.765 9.927 1.00 96.69 333 ALA A N 1
ATOM 2439 C CA . ALA A 1 333 ? 7.293 -15.328 9.928 1.00 96.69 333 ALA A CA 1
ATOM 2440 C C . ALA A 1 333 ? 7.529 -14.822 11.356 1.00 96.69 333 ALA A C 1
ATOM 2442 O O . ALA A 1 333 ? 7.011 -15.382 12.323 1.00 96.69 333 ALA A O 1
ATOM 2443 N N . SER A 1 334 ? 8.322 -13.765 11.513 1.00 96.56 334 SER A N 1
ATOM 2444 C CA . SER A 1 334 ? 8.547 -13.169 12.827 1.00 96.56 334 SER A CA 1
ATOM 2445 C C . SER A 1 334 ? 8.450 -11.656 12.764 1.00 96.56 334 SER A C 1
ATOM 2447 O O . SER A 1 334 ? 9.377 -10.976 12.317 1.00 96.56 334 SER A O 1
ATOM 2449 N N . ALA A 1 335 ? 7.366 -11.130 13.316 1.00 96.12 335 ALA A N 1
ATOM 2450 C CA . ALA A 1 335 ? 7.031 -9.718 13.327 1.00 96.12 335 ALA A CA 1
ATOM 2451 C C . ALA A 1 335 ? 6.343 -9.361 14.647 1.00 96.12 335 ALA A C 1
ATOM 2453 O O . ALA A 1 335 ? 5.683 -10.208 15.239 1.00 96.12 335 ALA A O 1
ATOM 2454 N N . ASP A 1 336 ? 6.561 -8.129 15.099 1.00 96.69 336 ASP A N 1
ATOM 2455 C CA . ASP A 1 336 ? 5.723 -7.483 16.113 1.00 96.69 336 ASP A CA 1
ATOM 2456 C C . ASP A 1 336 ? 4.420 -7.080 15.409 1.00 96.69 336 ASP A C 1
ATOM 2458 O O . ASP A 1 336 ? 4.464 -6.259 14.489 1.00 96.69 336 ASP A O 1
ATOM 2462 N N . ILE A 1 337 ? 3.309 -7.718 15.781 1.00 96.94 337 ILE A N 1
ATOM 2463 C CA . ILE A 1 337 ? 2.001 -7.571 15.127 1.00 96.94 337 ILE A CA 1
ATOM 2464 C C . ILE A 1 337 ? 0.988 -6.810 15.986 1.00 96.94 337 ILE A C 1
ATOM 2466 O O . ILE A 1 337 ? -0.119 -6.558 15.506 1.00 96.94 337 ILE A O 1
ATOM 2470 N N . ASN A 1 338 ? 1.340 -6.422 17.218 1.00 96.25 338 ASN A N 1
ATOM 2471 C CA . ASN A 1 338 ? 0.520 -5.557 18.077 1.00 96.25 338 ASN A CA 1
ATOM 2472 C C . ASN A 1 338 ? 1.116 -4.146 18.283 1.00 96.25 338 ASN A C 1
ATOM 2474 O O . ASN A 1 338 ? 0.436 -3.263 18.813 1.00 96.25 338 ASN A O 1
ATOM 2478 N N . GLY A 1 339 ? 2.347 -3.910 17.823 1.00 95.31 339 GLY A N 1
ATOM 2479 C CA . GLY A 1 339 ? 3.035 -2.622 17.845 1.00 95.31 339 GLY A CA 1
ATOM 2480 C C . GLY A 1 339 ? 3.643 -2.254 19.198 1.00 95.31 339 GLY A C 1
ATOM 2481 O O . GLY A 1 339 ? 3.904 -1.072 19.435 1.00 95.31 339 GLY A O 1
ATOM 2482 N N . ASP A 1 340 ? 3.855 -3.223 20.095 1.00 93.62 340 ASP A N 1
ATOM 2483 C CA . ASP A 1 340 ? 4.400 -2.978 21.438 1.00 93.62 340 ASP A CA 1
ATOM 2484 C C . ASP A 1 340 ? 5.942 -2.986 21.500 1.00 93.62 340 ASP A C 1
ATOM 2486 O O . ASP A 1 340 ? 6.535 -2.772 22.561 1.00 93.62 340 ASP A O 1
ATOM 2490 N N . SER A 1 341 ? 6.605 -3.149 20.348 1.00 93.50 341 SER A N 1
ATOM 2491 C CA . SER A 1 341 ? 8.061 -3.263 20.186 1.00 93.50 341 SER A CA 1
ATOM 2492 C C . SER A 1 341 ? 8.685 -4.526 20.793 1.00 93.50 341 SER A C 1
ATOM 2494 O O . SER A 1 341 ? 9.916 -4.641 20.843 1.00 93.50 341 SER A O 1
ATOM 2496 N N . ALA A 1 342 ? 7.875 -5.488 21.229 1.00 94.44 342 ALA A N 1
ATOM 2497 C CA . ALA A 1 342 ? 8.291 -6.809 21.663 1.00 94.44 342 ALA A CA 1
ATOM 2498 C C . ALA A 1 342 ? 7.684 -7.893 20.756 1.00 94.44 342 ALA A C 1
ATOM 2500 O O . ALA A 1 342 ? 6.868 -7.641 19.882 1.00 94.44 342 ALA A O 1
ATOM 2501 N N . LYS A 1 343 ? 8.184 -9.124 20.901 1.00 96.31 343 LYS A N 1
ATOM 2502 C CA . LYS A 1 343 ? 7.661 -10.298 20.195 1.00 96.31 343 LYS A CA 1
ATOM 2503 C C . LYS A 1 343 ? 7.279 -11.341 21.227 1.00 96.31 343 LYS A C 1
ATOM 2505 O O . LYS A 1 343 ? 8.140 -12.045 21.758 1.00 96.31 343 LYS A O 1
ATOM 2510 N N . ASN A 1 344 ? 5.995 -11.400 21.521 1.00 96.25 344 ASN A N 1
ATOM 2511 C CA . ASN A 1 344 ? 5.384 -12.199 22.562 1.00 96.25 344 ASN A CA 1
ATOM 2512 C C . ASN A 1 344 ? 4.427 -13.244 21.971 1.00 96.25 344 ASN A C 1
ATOM 2514 O O . ASN A 1 344 ? 4.319 -13.452 20.763 1.00 96.25 344 ASN A O 1
ATOM 2518 N N . THR A 1 345 ? 3.752 -13.976 22.857 1.00 97.44 345 THR A N 1
ATOM 2519 C CA . THR A 1 345 ? 2.592 -14.783 22.473 1.00 97.44 345 THR A CA 1
ATOM 2520 C C . THR A 1 345 ? 1.325 -14.028 22.838 1.00 97.44 345 THR A C 1
ATOM 2522 O O . THR A 1 345 ? 1.064 -13.788 24.016 1.00 97.44 345 THR A O 1
ATOM 2525 N N . LEU A 1 346 ? 0.538 -13.681 21.826 1.00 97.56 346 LEU A N 1
ATOM 2526 C CA . LEU A 1 346 ? -0.733 -12.990 21.967 1.00 97.56 346 LEU A CA 1
ATOM 2527 C C . LEU A 1 346 ? -1.847 -14.026 22.104 1.00 97.56 346 LEU A C 1
ATOM 2529 O O . LEU A 1 346 ? -2.108 -14.803 21.181 1.00 97.56 346 LEU A O 1
ATOM 2533 N N . ASN A 1 347 ? -2.507 -14.051 23.257 1.00 96.06 347 ASN A N 1
ATOM 2534 C CA . ASN A 1 347 ? -3.663 -14.912 23.496 1.00 96.06 347 ASN A CA 1
ATOM 2535 C C . ASN A 1 347 ? -4.942 -14.135 23.175 1.00 96.06 347 ASN A C 1
ATOM 2537 O O . ASN A 1 347 ? -5.094 -12.996 23.623 1.00 96.06 347 ASN A O 1
ATOM 2541 N N . GLY A 1 348 ? -5.855 -14.741 22.415 1.00 95.31 348 GLY A N 1
ATOM 2542 C CA . GLY A 1 348 ? -7.204 -14.200 22.279 1.00 95.31 348 GLY A CA 1
ATOM 2543 C C . GLY A 1 348 ? -8.041 -14.500 23.527 1.00 95.31 348 GLY A C 1
ATOM 2544 O O . GLY A 1 348 ? -7.546 -15.052 24.513 1.00 95.31 348 GLY A O 1
ATOM 2545 N N . TYR A 1 349 ? -9.306 -14.086 23.515 1.00 97.12 349 TYR A N 1
ATOM 2546 C CA . TYR A 1 349 ? -10.180 -14.192 24.682 1.00 97.12 349 TYR A CA 1
ATOM 2547 C C . TYR A 1 349 ? -11.654 -14.221 24.265 1.00 97.12 349 TYR A C 1
ATOM 2549 O O . TYR A 1 349 ? -12.063 -13.453 23.399 1.00 97.12 349 TYR A O 1
ATOM 2557 N N . ASP A 1 350 ? -12.452 -15.107 24.869 1.00 97.25 350 ASP A N 1
ATOM 2558 C CA . ASP A 1 350 ? -13.914 -15.132 24.708 1.00 97.25 350 ASP A CA 1
ATOM 2559 C C . ASP A 1 350 ? -14.552 -14.247 25.781 1.00 97.25 350 ASP A C 1
ATOM 2561 O O . ASP A 1 350 ? -14.769 -14.669 26.921 1.00 97.25 350 ASP A O 1
ATOM 2565 N N . ASP A 1 351 ? -14.840 -13.005 25.420 1.00 98.19 351 ASP A N 1
ATOM 2566 C CA . ASP A 1 351 ? -15.391 -12.011 26.334 1.00 98.19 351 ASP A CA 1
ATOM 2567 C C . ASP A 1 351 ? -16.764 -12.402 26.857 1.00 98.19 351 ASP A C 1
ATOM 2569 O O . ASP A 1 351 ? -17.021 -12.376 28.062 1.00 98.19 351 ASP A O 1
ATOM 2573 N N . TRP A 1 352 ? -17.664 -12.791 25.951 1.00 97.50 352 TRP A N 1
ATOM 2574 C CA . TRP A 1 352 ? -19.057 -13.060 26.291 1.00 97.50 352 TRP A CA 1
ATOM 2575 C C . TRP A 1 352 ? -19.203 -14.175 27.322 1.00 97.50 352 TRP A C 1
ATOM 2577 O O . TRP A 1 352 ? -20.130 -14.149 28.137 1.00 97.50 352 TRP A O 1
ATOM 2587 N N . LYS A 1 353 ? -18.303 -15.159 27.287 1.00 96.00 353 LYS A N 1
ATOM 2588 C CA . LYS A 1 353 ? -18.243 -16.241 28.271 1.00 96.00 353 LYS A CA 1
ATOM 2589 C C . LYS A 1 353 ? -17.730 -15.781 29.638 1.00 96.00 353 LYS A C 1
ATOM 2591 O O . LYS A 1 353 ? -18.088 -16.399 30.641 1.00 96.00 353 LYS A O 1
ATOM 2596 N N . ASN A 1 354 ? -16.923 -14.723 29.683 1.00 95.88 354 ASN A N 1
ATOM 2597 C CA . ASN A 1 354 ? -16.195 -14.283 30.872 1.00 95.88 354 ASN A CA 1
ATOM 2598 C C . ASN A 1 354 ? -16.717 -12.979 31.507 1.00 95.88 354 ASN A C 1
ATOM 2600 O O . ASN A 1 354 ? -16.204 -12.578 32.554 1.00 95.88 354 ASN A O 1
ATOM 2604 N N . LEU A 1 355 ? -17.760 -12.354 30.943 1.00 95.69 355 LEU A N 1
ATOM 2605 C CA . LEU A 1 355 ? -18.405 -11.180 31.541 1.00 95.69 355 LEU A CA 1
ATOM 2606 C C . LEU A 1 355 ? -18.837 -11.421 32.996 1.00 95.69 355 LEU A C 1
ATOM 2608 O O . LEU A 1 355 ? -19.485 -12.419 33.336 1.00 95.69 355 LEU A O 1
ATOM 2612 N N . LYS A 1 356 ? -18.551 -10.439 33.848 1.00 92.81 356 LYS A N 1
ATOM 2613 C CA . LYS A 1 356 ? -18.909 -10.410 35.265 1.00 92.81 356 LYS A CA 1
ATOM 2614 C C . LYS A 1 356 ? -20.056 -9.429 35.476 1.00 92.81 356 LYS A C 1
ATOM 2616 O O . LYS A 1 356 ? -19.899 -8.227 35.329 1.00 92.81 356 LYS A O 1
ATOM 2621 N N . PHE A 1 357 ? -21.212 -9.946 35.881 1.00 91.06 357 PHE A N 1
ATOM 2622 C CA . PHE A 1 357 ? -22.410 -9.126 36.116 1.00 91.06 357 PHE A CA 1
ATOM 2623 C C . PHE A 1 357 ? -22.565 -8.684 37.577 1.00 91.06 357 PHE A C 1
ATOM 2625 O O . PHE A 1 357 ? -23.212 -7.685 37.869 1.00 91.06 357 PHE A O 1
ATOM 2632 N N . LYS A 1 358 ? -21.949 -9.416 38.513 1.00 88.25 358 LYS A N 1
ATOM 2633 C CA . LYS A 1 358 ? -21.903 -9.051 39.933 1.00 88.25 358 LYS A CA 1
ATOM 2634 C C . LYS A 1 358 ? -20.602 -8.308 40.227 1.00 88.25 358 LYS A C 1
ATOM 2636 O O . LYS A 1 358 ? -19.633 -8.899 40.703 1.00 88.25 358 LYS A O 1
ATOM 2641 N N . VAL A 1 359 ? -20.597 -7.030 39.887 1.00 83.69 359 VAL A N 1
ATOM 2642 C CA . VAL A 1 359 ? -19.433 -6.133 39.893 1.00 83.69 359 VAL A CA 1
ATOM 2643 C C . VAL A 1 359 ? -19.772 -4.842 40.624 1.00 83.69 359 VAL A C 1
ATOM 2645 O O . VAL A 1 359 ? -20.945 -4.489 40.750 1.00 83.69 359 VAL A O 1
ATOM 2648 N N . GLY A 1 360 ? -18.760 -4.158 41.160 1.00 82.81 360 GLY A N 1
ATOM 2649 C CA . GLY A 1 360 ? -18.960 -2.974 41.995 1.00 82.81 360 GLY A CA 1
ATOM 2650 C C . GLY A 1 360 ? -20.030 -3.187 43.077 1.00 82.81 360 GLY A C 1
ATOM 2651 O O . GLY A 1 360 ? -19.907 -4.067 43.933 1.00 82.81 360 GLY A O 1
ATOM 2652 N N . ALA A 1 361 ? -21.089 -2.372 43.023 1.00 79.06 361 ALA A N 1
ATOM 2653 C CA . ALA A 1 361 ? -22.232 -2.442 43.934 1.00 79.06 361 ALA A CA 1
ATOM 2654 C C . ALA A 1 361 ? -23.416 -3.283 43.431 1.00 79.06 361 ALA A C 1
ATOM 2656 O O . ALA A 1 361 ? -24.379 -3.481 44.177 1.00 79.06 361 ALA A O 1
ATOM 2657 N N . ILE A 1 362 ? -23.359 -3.804 42.202 1.00 86.81 362 ILE A N 1
ATOM 2658 C CA . ILE A 1 362 ? -24.495 -4.477 41.572 1.00 86.81 362 ILE A CA 1
ATOM 2659 C C . ILE A 1 362 ? -24.863 -5.751 42.336 1.00 86.81 362 ILE A C 1
ATOM 2661 O O . ILE A 1 362 ? -24.042 -6.644 42.570 1.00 86.81 362 ILE A O 1
ATOM 2665 N N . GLY A 1 363 ? -26.127 -5.825 42.753 1.00 77.06 363 GLY A N 1
ATOM 2666 C CA . GLY A 1 363 ? -26.661 -6.925 43.549 1.00 77.06 363 GLY A CA 1
ATOM 2667 C C . GLY A 1 363 ? -26.276 -6.897 45.030 1.00 77.06 363 GLY A C 1
ATOM 2668 O O . GLY A 1 363 ? -26.590 -7.848 45.750 1.00 77.06 363 GLY A O 1
ATOM 2669 N N . ASN A 1 364 ? -25.597 -5.848 45.510 1.00 74.12 364 ASN A N 1
ATOM 2670 C CA . ASN A 1 364 ? -25.236 -5.699 46.916 1.00 74.12 364 ASN A CA 1
ATOM 2671 C C . ASN A 1 364 ? -26.064 -4.592 47.584 1.00 74.12 364 ASN A C 1
ATOM 2673 O O . ASN A 1 364 ? -25.938 -3.421 47.251 1.00 74.12 364 ASN A O 1
ATOM 2677 N N . ALA A 1 365 ? -26.890 -4.963 48.565 1.00 57.81 365 ALA A N 1
ATOM 2678 C CA . ALA A 1 365 ? -27.705 -4.020 49.338 1.00 57.81 365 ALA A CA 1
ATOM 2679 C C . ALA A 1 365 ? -26.934 -3.325 50.486 1.00 57.81 365 ALA A C 1
ATOM 2681 O O . ALA A 1 365 ? -27.522 -2.541 51.226 1.00 57.81 365 ALA A O 1
ATOM 2682 N N . GLY A 1 366 ? -25.647 -3.644 50.681 1.00 55.84 366 GLY A N 1
ATOM 2683 C CA . GLY A 1 366 ? -24.785 -3.041 51.704 1.00 55.84 366 GLY A CA 1
ATOM 2684 C C . GLY A 1 366 ? -23.812 -1.994 51.152 1.00 55.84 366 GLY A C 1
ATOM 2685 O O . GLY A 1 366 ? -23.639 -1.862 49.943 1.00 55.84 366 GLY A O 1
ATOM 2686 N N . ASN A 1 367 ? -23.125 -1.282 52.053 1.00 53.09 367 ASN A N 1
ATOM 2687 C CA . ASN A 1 367 ? -22.031 -0.381 51.680 1.00 53.09 367 ASN A CA 1
ATOM 2688 C C . ASN A 1 367 ? -20.917 -1.174 50.985 1.00 53.09 367 ASN A C 1
ATOM 2690 O O . ASN A 1 367 ? -20.250 -2.004 51.605 1.00 53.09 367 ASN A O 1
ATOM 2694 N N . VAL A 1 368 ? -20.716 -0.910 49.698 1.00 54.12 368 VAL A N 1
ATOM 2695 C CA . VAL A 1 368 ? -19.584 -1.437 48.934 1.00 54.12 368 VAL A CA 1
ATOM 2696 C C . VAL A 1 368 ? -18.381 -0.529 49.203 1.00 54.12 368 VAL A C 1
ATOM 2698 O O . VAL A 1 368 ? -18.565 0.690 49.257 1.00 54.12 368 VAL A O 1
ATOM 2701 N N . PRO A 1 369 ? -17.172 -1.077 49.427 1.00 53.59 369 PRO A N 1
ATOM 2702 C CA . PRO A 1 369 ? -15.970 -0.266 49.584 1.00 53.59 369 PRO A CA 1
ATOM 2703 C C . PRO A 1 369 ? -15.845 0.737 48.438 1.00 53.59 369 PRO A C 1
ATOM 2705 O O . PRO A 1 369 ? -16.068 0.380 47.280 1.00 53.59 369 PRO A O 1
ATOM 2708 N N . ASN A 1 370 ? -15.498 1.984 48.761 1.00 54.28 370 ASN A N 1
ATOM 2709 C CA . ASN A 1 370 ? -15.263 2.985 47.729 1.00 54.28 370 ASN A CA 1
ATOM 2710 C C . ASN A 1 370 ? -14.145 2.476 46.805 1.00 54.28 370 ASN A C 1
ATOM 2712 O O . ASN A 1 370 ? -13.097 2.064 47.315 1.00 54.28 370 ASN A O 1
ATOM 2716 N N . PRO A 1 371 ? -14.349 2.484 45.477 1.00 59.38 371 PRO A N 1
ATOM 2717 C CA . PRO A 1 371 ? -13.277 2.172 44.547 1.00 59.38 371 PRO A CA 1
ATOM 2718 C C . PRO A 1 371 ? -12.098 3.140 44.749 1.00 59.38 371 PRO A C 1
ATOM 2720 O O . PRO A 1 371 ? -12.271 4.206 45.356 1.00 59.38 371 PRO A O 1
ATOM 2723 N N . PRO A 1 372 ? -10.896 2.781 44.262 1.00 67.62 372 PRO A N 1
ATOM 2724 C CA . PRO A 1 372 ? -9.747 3.675 44.285 1.00 67.62 372 PRO A CA 1
ATOM 2725 C C . PRO A 1 372 ? -10.131 5.056 43.750 1.00 67.62 372 PRO A C 1
ATOM 2727 O O . PRO A 1 372 ? -10.807 5.167 42.730 1.00 67.62 372 PRO A O 1
ATOM 2730 N N . VAL A 1 373 ? -9.695 6.110 44.443 1.00 78.00 373 VAL A N 1
ATOM 2731 C CA . VAL A 1 373 ? -9.970 7.498 44.028 1.00 78.00 373 VAL A CA 1
ATOM 2732 C C . VAL A 1 373 ? -9.297 7.810 42.690 1.00 78.00 373 VAL A C 1
ATOM 2734 O O . VAL A 1 373 ? -9.745 8.695 41.972 1.00 78.00 373 VAL A O 1
ATOM 2737 N N . VAL A 1 374 ? -8.255 7.054 42.340 1.00 86.94 374 VAL A N 1
ATOM 2738 C CA . VAL A 1 374 ? -7.433 7.269 41.155 1.00 86.94 374 VAL A CA 1
ATOM 2739 C C . VAL A 1 374 ? -7.349 5.986 40.327 1.00 86.94 374 VAL A C 1
ATOM 2741 O O . VAL A 1 374 ? -7.132 4.906 40.880 1.00 86.94 374 VAL A O 1
ATOM 2744 N N . THR A 1 375 ? -7.504 6.103 39.009 1.00 89.12 375 THR A N 1
ATOM 2745 C CA . THR A 1 375 ? -7.376 4.991 38.047 1.00 89.12 375 THR A CA 1
ATOM 2746 C C . THR A 1 375 ? -6.371 5.363 36.965 1.00 89.12 375 THR A C 1
ATOM 2748 O O . THR A 1 375 ? -6.337 6.519 36.546 1.00 89.12 375 THR A O 1
ATOM 2751 N N . VAL A 1 376 ? -5.534 4.408 36.543 1.00 89.12 376 VAL A N 1
ATOM 2752 C CA . VAL A 1 376 ? -4.617 4.601 35.410 1.00 89.12 376 VAL A CA 1
ATOM 2753 C C . VAL A 1 376 ? -5.440 4.887 34.164 1.00 89.12 376 VAL A C 1
ATOM 2755 O O . VAL A 1 376 ? -6.389 4.169 33.868 1.00 89.12 376 VAL A O 1
ATOM 2758 N N . LEU A 1 377 ? -5.089 5.966 33.477 1.00 88.88 377 LEU A N 1
ATOM 2759 C CA . LEU A 1 377 ? -5.729 6.382 32.248 1.00 88.88 377 LEU A CA 1
ATOM 2760 C C . LEU A 1 377 ? -4.916 5.824 31.089 1.00 88.88 377 LEU A C 1
ATOM 2762 O O . LEU A 1 377 ? -3.795 6.262 30.831 1.00 88.88 377 LEU A O 1
ATOM 2766 N N . ASN A 1 378 ? -5.502 4.853 30.413 1.00 90.25 378 ASN A N 1
ATOM 2767 C CA . ASN A 1 378 ? -4.961 4.229 29.225 1.00 90.25 378 ASN A CA 1
ATOM 2768 C C . ASN A 1 378 ? -6.166 3.980 28.330 1.00 90.25 378 ASN A C 1
ATOM 2770 O O . ASN A 1 378 ? -6.715 2.903 28.403 1.00 90.25 378 ASN A O 1
ATOM 2774 N N . GLU A 1 379 ? -6.654 4.995 27.615 1.00 93.62 379 GLU A N 1
ATOM 2775 C CA . GLU A 1 379 ? -7.799 4.851 26.703 1.00 93.62 379 GLU A CA 1
ATOM 2776 C C . GLU A 1 379 ? -7.484 5.473 25.349 1.00 93.62 379 GLU A C 1
ATOM 2778 O O . GLU A 1 379 ? -6.628 6.359 25.249 1.00 93.62 379 GLU A O 1
ATOM 2783 N N . MET A 1 380 ? -8.199 5.029 24.316 1.00 95.06 380 MET A N 1
ATOM 2784 C CA . MET A 1 380 ? -8.016 5.477 22.938 1.00 95.06 380 MET A CA 1
ATOM 2785 C C . MET A 1 380 ? -8.004 7.007 22.827 1.00 95.06 380 MET A C 1
ATOM 2787 O O . MET A 1 380 ? -8.936 7.675 23.274 1.00 95.06 380 MET A O 1
ATOM 2791 N N . THR A 1 381 ? -6.998 7.570 22.156 1.00 96.19 381 THR A N 1
ATOM 2792 C CA . THR A 1 381 ? -6.954 8.999 21.802 1.00 96.19 381 THR A CA 1
ATOM 2793 C C . THR A 1 381 ? -7.240 9.219 20.307 1.00 96.19 381 THR A C 1
ATOM 2795 O O . THR A 1 381 ? -7.127 8.280 19.511 1.00 96.19 381 THR A O 1
ATOM 2798 N N . PRO A 1 382 ? -7.588 10.446 19.870 1.00 95.56 382 PRO A N 1
ATOM 2799 C CA . PRO A 1 382 ? -7.720 10.788 18.456 1.00 95.56 382 PRO A CA 1
ATOM 2800 C C . PRO A 1 382 ? -6.449 10.506 17.647 1.00 95.56 382 PRO A C 1
ATOM 2802 O O . PRO A 1 382 ? -6.530 10.077 16.496 1.00 95.56 382 PRO A O 1
ATOM 2805 N N . GLU A 1 383 ? -5.273 10.709 18.247 1.00 94.88 383 GLU A N 1
ATOM 2806 C CA . GLU A 1 383 ? -3.984 10.425 17.617 1.00 94.88 383 GLU A CA 1
ATOM 2807 C C . GLU A 1 383 ? -3.816 8.924 17.369 1.00 94.88 383 GLU A C 1
ATOM 2809 O O . GLU A 1 383 ? -3.463 8.533 16.258 1.00 94.88 383 GLU A O 1
ATOM 2814 N N . MET A 1 384 ? -4.130 8.081 18.356 1.00 94.19 384 MET A N 1
ATOM 2815 C CA . MET A 1 384 ? -4.089 6.621 18.207 1.00 94.19 384 MET A CA 1
ATOM 2816 C C . MET A 1 384 ? -5.097 6.136 17.162 1.00 94.19 384 MET A C 1
ATOM 2818 O O . MET A 1 384 ? -4.750 5.346 16.286 1.00 94.19 384 MET A O 1
ATOM 2822 N N . LEU A 1 385 ? -6.317 6.681 17.174 1.00 93.69 385 LEU A N 1
ATOM 2823 C CA . LEU A 1 385 ? -7.328 6.377 16.164 1.00 93.69 385 LEU A CA 1
ATOM 2824 C C . LEU A 1 385 ? -6.836 6.702 14.745 1.00 93.69 385 LEU A C 1
ATOM 2826 O O . LEU A 1 385 ? -7.084 5.936 13.819 1.00 93.69 385 LEU A O 1
ATOM 2830 N N . SER A 1 386 ? -6.106 7.805 14.560 1.00 92.50 386 SER A N 1
ATOM 2831 C CA . SER A 1 386 ? -5.583 8.196 13.241 1.00 92.50 386 SER A CA 1
ATOM 2832 C C . SER A 1 386 ? -4.545 7.221 12.659 1.00 92.50 386 SER A C 1
ATOM 2834 O O . SER A 1 386 ? -4.282 7.246 11.451 1.00 92.50 386 SER A O 1
ATOM 2836 N N . GLN A 1 387 ? -3.964 6.362 13.505 1.00 90.81 387 GLN A N 1
ATOM 2837 C CA . GLN A 1 387 ? -3.013 5.323 13.105 1.00 90.81 387 GLN A CA 1
ATOM 2838 C C . GLN A 1 387 ? -3.704 4.050 12.609 1.00 90.81 387 GLN A C 1
ATOM 2840 O O . GLN A 1 387 ? -3.091 3.297 11.853 1.00 90.81 387 GLN A O 1
ATOM 2845 N N . ILE A 1 388 ? -4.962 3.814 12.994 1.00 89.56 388 ILE A N 1
ATOM 2846 C CA . ILE A 1 388 ? -5.744 2.658 12.548 1.00 89.56 388 ILE A CA 1
ATOM 2847 C C . ILE A 1 388 ? -6.324 2.982 11.174 1.00 89.56 388 ILE A C 1
ATOM 2849 O O . ILE A 1 388 ? -7.270 3.761 11.031 1.00 89.56 388 ILE A O 1
ATOM 2853 N N . LYS A 1 389 ? -5.723 2.398 10.139 1.00 86.88 389 LYS A N 1
ATOM 2854 C CA . LYS A 1 389 ? -6.155 2.596 8.758 1.00 86.88 389 LYS A CA 1
ATOM 2855 C C . LYS A 1 389 ? -7.411 1.780 8.439 1.00 86.88 389 LYS A C 1
ATOM 2857 O O . LYS A 1 389 ? -7.538 0.642 8.907 1.00 86.88 389 LYS A O 1
ATOM 2862 N N . PRO A 1 390 ? -8.346 2.336 7.646 1.00 89.50 390 PRO A N 1
ATOM 2863 C CA . PRO A 1 390 ? -9.478 1.569 7.147 1.00 89.50 390 PRO A CA 1
ATOM 2864 C C . PRO A 1 390 ? -8.995 0.434 6.238 1.00 89.50 390 PRO A C 1
ATOM 2866 O O . PRO A 1 390 ? -7.857 0.445 5.765 1.00 89.50 390 PRO A O 1
ATOM 2869 N N . LEU A 1 391 ? -9.887 -0.521 5.969 1.00 91.75 391 LEU A N 1
ATOM 2870 C CA . LEU A 1 391 ? -9.634 -1.597 5.014 1.00 91.75 391 LEU A CA 1
ATOM 2871 C C . LEU A 1 391 ? -9.116 -1.033 3.683 1.00 91.75 391 LEU A C 1
ATOM 2873 O O . LEU A 1 391 ? -9.743 -0.150 3.095 1.00 91.75 391 LEU A O 1
ATOM 2877 N N . ASP A 1 392 ? -7.989 -1.567 3.223 1.00 92.62 392 ASP A N 1
ATOM 2878 C CA . ASP A 1 392 ? -7.391 -1.201 1.948 1.00 92.62 392 ASP A CA 1
ATOM 2879 C C . ASP A 1 392 ? -7.797 -2.186 0.853 1.00 92.62 392 ASP A C 1
ATOM 2881 O O . ASP A 1 392 ? -7.568 -3.390 0.964 1.00 92.62 392 ASP A O 1
ATOM 2885 N N . ALA A 1 393 ? -8.401 -1.663 -0.208 1.00 91.88 393 ALA A N 1
ATOM 2886 C CA . ALA A 1 393 ? -8.805 -2.424 -1.388 1.00 91.88 393 ALA A CA 1
ATOM 2887 C C . ALA A 1 393 ? -8.235 -1.820 -2.682 1.00 91.88 393 ALA A C 1
ATOM 2889 O O . ALA A 1 393 ? -8.665 -2.183 -3.782 1.00 91.88 393 ALA A O 1
ATOM 2890 N N . THR A 1 394 ? -7.329 -0.847 -2.568 1.00 94.44 394 THR A N 1
ATOM 2891 C CA . THR A 1 394 ? -6.769 -0.120 -3.704 1.00 94.44 394 THR A CA 1
ATOM 2892 C C . THR A 1 394 ? -5.333 -0.559 -3.937 1.00 94.44 394 THR A C 1
ATOM 2894 O O . THR A 1 394 ? -4.502 -0.346 -3.072 1.00 94.44 394 THR A O 1
ATOM 2897 N N . PRO A 1 395 ? -5.003 -1.142 -5.102 1.00 96.12 395 PRO A N 1
ATOM 2898 C CA . PRO A 1 395 ? -3.618 -1.449 -5.418 1.00 96.12 395 PRO A CA 1
ATOM 2899 C C . PRO A 1 395 ? -2.731 -0.196 -5.493 1.00 96.12 395 PRO A C 1
ATOM 2901 O O . PRO A 1 395 ? -3.206 0.853 -5.945 1.00 96.12 395 PRO A O 1
ATOM 2904 N N . PRO A 1 396 ? -1.425 -0.329 -5.201 1.00 97.12 396 PRO A N 1
ATOM 2905 C CA . PRO A 1 396 ? -0.477 0.758 -5.381 1.00 97.12 396 PRO A CA 1
ATOM 2906 C C . PRO A 1 396 ? -0.305 1.164 -6.847 1.00 97.12 396 PRO A C 1
ATOM 2908 O O . PRO A 1 396 ? -0.645 0.434 -7.782 1.00 97.12 396 PRO A O 1
ATOM 2911 N N . VAL A 1 397 ? 0.303 2.333 -7.054 1.00 97.88 397 VAL A N 1
ATOM 2912 C CA . VAL A 1 397 ? 0.617 2.873 -8.382 1.00 97.88 397 VAL A CA 1
ATOM 2913 C C . VAL A 1 397 ? 2.126 2.957 -8.573 1.00 97.88 397 VAL A C 1
ATOM 2915 O O . VAL A 1 397 ? 2.803 3.716 -7.883 1.00 97.88 397 VAL A O 1
ATOM 2918 N N . THR A 1 398 ? 2.652 2.243 -9.573 1.00 98.25 398 THR A N 1
ATOM 2919 C CA . THR A 1 398 ? 4.078 2.286 -9.936 1.00 98.25 398 THR A CA 1
ATOM 2920 C C . THR A 1 398 ? 4.334 3.168 -11.160 1.00 98.25 398 THR A C 1
ATOM 2922 O O . THR A 1 398 ? 3.581 3.163 -12.145 1.00 98.25 398 THR A O 1
ATOM 2925 N N . THR A 1 399 ? 5.452 3.889 -11.128 1.00 98.06 399 THR A N 1
ATOM 2926 C CA . THR A 1 399 ? 6.035 4.655 -12.235 1.00 98.06 399 THR A CA 1
ATOM 2927 C C . THR A 1 399 ? 7.422 4.116 -12.579 1.00 98.06 399 THR A C 1
ATOM 2929 O O . THR A 1 399 ? 8.137 3.613 -11.712 1.00 98.06 399 THR A O 1
ATOM 2932 N N . ALA A 1 400 ? 7.796 4.218 -13.855 1.00 98.38 400 ALA A N 1
ATOM 2933 C CA . ALA A 1 400 ? 9.102 3.814 -14.361 1.00 98.38 400 ALA A CA 1
ATOM 2934 C C . ALA A 1 400 ? 9.760 4.981 -15.101 1.00 98.38 400 ALA A C 1
ATOM 2936 O O . ALA A 1 400 ? 9.100 5.699 -15.853 1.00 98.38 400 ALA A O 1
ATOM 2937 N N . SER A 1 401 ? 11.064 5.152 -14.911 1.00 97.56 401 SER A N 1
ATOM 2938 C CA . SER A 1 401 ? 11.894 6.071 -15.689 1.00 97.56 401 SER A CA 1
ATOM 2939 C C . SER A 1 401 ? 13.140 5.354 -16.199 1.00 97.56 401 SER A C 1
ATOM 2941 O O . SER A 1 401 ? 13.610 4.401 -15.578 1.00 97.56 401 SER A O 1
ATOM 2943 N N . GLN A 1 402 ? 13.669 5.798 -17.339 1.00 98.06 402 GLN A N 1
ATOM 2944 C CA . GLN A 1 402 ? 14.903 5.268 -17.914 1.00 98.06 402 GLN A CA 1
ATOM 2945 C C . GLN A 1 402 ? 15.951 6.368 -18.084 1.00 98.06 402 GLN A C 1
ATOM 2947 O O . GLN A 1 402 ? 15.612 7.503 -18.427 1.00 98.06 402 GLN A O 1
ATOM 2952 N N . THR A 1 403 ? 17.216 6.005 -17.886 1.00 98.00 403 THR A N 1
ATOM 2953 C CA . THR A 1 403 ? 18.368 6.891 -18.073 1.00 98.00 403 THR A CA 1
ATOM 2954 C C . THR A 1 403 ? 19.473 6.159 -18.845 1.00 98.00 403 THR A C 1
ATOM 2956 O O . THR A 1 403 ? 19.934 5.125 -18.359 1.00 98.00 403 THR A O 1
ATOM 2959 N N . PRO A 1 404 ? 19.946 6.689 -19.988 1.00 97.88 404 PRO A N 1
ATOM 2960 C CA . PRO A 1 404 ? 19.451 7.897 -20.652 1.00 97.88 404 PRO A CA 1
ATOM 2961 C C . PRO A 1 404 ? 18.010 7.738 -21.188 1.00 97.88 404 PRO A C 1
ATOM 2963 O O . PRO A 1 404 ? 17.518 6.617 -21.356 1.00 97.88 404 PRO A O 1
ATOM 2966 N N . PRO A 1 405 ? 17.293 8.854 -21.425 1.00 97.25 405 PRO A N 1
ATOM 2967 C CA . PRO A 1 405 ? 16.062 8.809 -22.198 1.00 97.25 405 PRO A CA 1
ATOM 2968 C C . PRO A 1 405 ? 16.375 8.386 -23.637 1.00 97.25 405 PRO A C 1
ATOM 2970 O O . PRO A 1 405 ? 17.418 8.750 -24.182 1.00 97.25 405 PRO A O 1
ATOM 2973 N N . ALA A 1 406 ? 15.445 7.661 -24.258 1.00 97.38 406 ALA A N 1
ATOM 2974 C CA . ALA A 1 406 ? 15.568 7.307 -25.663 1.00 97.38 406 ALA A CA 1
ATOM 2975 C C . ALA A 1 406 ? 15.649 8.566 -26.541 1.00 97.38 406 ALA A C 1
ATOM 2977 O O . ALA A 1 406 ? 15.031 9.593 -26.247 1.00 97.38 406 ALA A O 1
ATOM 2978 N N . ASN A 1 407 ? 16.393 8.467 -27.640 1.00 97.38 407 ASN A N 1
ATOM 2979 C CA . ASN A 1 407 ? 16.473 9.522 -28.640 1.00 97.38 407 ASN A CA 1
ATOM 2980 C C . ASN A 1 407 ? 15.127 9.701 -29.385 1.00 97.38 407 ASN A C 1
ATOM 2982 O O . ASN A 1 407 ? 14.152 8.986 -29.143 1.00 97.38 407 ASN A O 1
ATOM 2986 N N . ALA A 1 408 ? 15.065 10.635 -30.340 1.00 97.12 408 ALA A N 1
ATOM 2987 C CA . ALA A 1 408 ? 13.842 10.917 -31.104 1.00 97.12 408 ALA A CA 1
ATOM 2988 C C . ALA A 1 408 ? 13.309 9.718 -31.922 1.00 97.12 408 ALA A C 1
ATOM 2990 O O . ALA A 1 408 ? 12.126 9.687 -32.255 1.00 97.12 408 ALA A O 1
ATOM 2991 N N . ASN A 1 409 ? 14.154 8.724 -32.213 1.00 96.50 409 ASN A N 1
ATOM 2992 C CA . ASN A 1 409 ? 13.775 7.483 -32.890 1.00 96.50 409 ASN A CA 1
ATOM 2993 C C . ASN A 1 409 ? 13.379 6.363 -31.910 1.00 96.50 409 ASN A C 1
ATOM 2995 O O . ASN A 1 409 ? 13.069 5.253 -32.341 1.00 96.50 409 ASN A O 1
ATOM 2999 N N . GLY A 1 410 ? 13.395 6.623 -30.600 1.00 97.12 410 GLY A N 1
ATOM 3000 C CA . GLY A 1 410 ? 13.059 5.643 -29.571 1.00 97.12 410 GLY A CA 1
ATOM 3001 C C . GLY A 1 410 ? 14.170 4.634 -29.261 1.00 97.12 410 GLY A C 1
ATOM 3002 O O . GLY A 1 410 ? 13.851 3.576 -28.716 1.00 97.12 410 GLY A O 1
ATOM 3003 N N . TRP A 1 411 ? 15.431 4.947 -29.590 1.00 98.25 411 TRP A N 1
ATOM 3004 C CA . TRP A 1 411 ? 16.614 4.099 -29.378 1.00 98.25 411 TRP A CA 1
ATOM 3005 C C . TRP A 1 411 ? 17.639 4.736 -28.433 1.00 98.25 411 TRP A C 1
ATOM 3007 O O . TRP A 1 411 ? 17.648 5.950 -28.228 1.00 98.25 411 TRP A O 1
ATOM 3017 N N . ASN A 1 412 ? 18.512 3.903 -27.870 1.00 98.50 412 ASN A N 1
ATOM 3018 C CA . ASN A 1 412 ? 19.668 4.303 -27.070 1.00 98.50 412 ASN A CA 1
ATOM 3019 C C . ASN A 1 412 ? 20.912 3.616 -27.629 1.00 98.50 412 ASN A C 1
ATOM 3021 O O . ASN A 1 412 ? 20.847 2.436 -27.965 1.00 98.50 412 ASN A O 1
ATOM 3025 N N . ASN A 1 413 ? 22.035 4.330 -27.656 1.00 97.81 413 ASN A N 1
ATOM 3026 C CA . ASN A 1 413 ? 23.335 3.802 -28.074 1.00 97.81 413 ASN A CA 1
ATOM 3027 C C . ASN A 1 413 ? 24.293 3.501 -26.916 1.00 97.81 413 ASN A C 1
ATOM 3029 O O . ASN A 1 413 ? 25.498 3.336 -27.095 1.00 97.81 413 ASN A O 1
ATOM 3033 N N . THR A 1 414 ? 23.751 3.411 -25.706 1.00 98.19 414 THR A N 1
ATOM 3034 C CA . THR A 1 414 ? 24.462 3.007 -24.494 1.00 98.19 414 THR A CA 1
ATOM 3035 C C . THR A 1 414 ? 23.564 2.109 -23.658 1.00 98.19 414 THR A C 1
ATOM 3037 O O . THR A 1 414 ? 22.369 1.978 -23.927 1.00 98.19 414 THR A O 1
ATOM 3040 N N . ASP A 1 415 ? 24.125 1.538 -22.597 1.00 98.50 415 ASP A N 1
ATOM 3041 C CA . ASP A 1 415 ? 23.342 0.842 -21.579 1.00 98.50 415 ASP A CA 1
ATOM 3042 C C . ASP A 1 415 ? 22.277 1.778 -20.975 1.00 98.50 415 ASP A C 1
ATOM 3044 O O . ASP A 1 415 ? 22.496 2.987 -20.830 1.00 98.50 415 ASP A O 1
ATOM 3048 N N . VAL A 1 416 ? 21.122 1.212 -20.615 1.00 98.69 416 VAL A N 1
ATOM 3049 C CA . VAL A 1 416 ? 19.961 1.944 -20.090 1.00 98.69 416 VAL A CA 1
ATOM 3050 C C . VAL A 1 416 ? 19.644 1.476 -18.677 1.00 98.69 416 VAL A C 1
ATOM 3052 O O . VAL A 1 416 ? 19.417 0.296 -18.434 1.00 98.69 416 VAL A O 1
ATOM 3055 N N . LYS A 1 417 ? 19.572 2.411 -17.733 1.00 98.62 417 LYS A N 1
ATOM 3056 C CA . LYS A 1 417 ? 19.197 2.166 -16.339 1.00 98.62 417 LYS A CA 1
ATOM 3057 C C . LYS A 1 417 ? 17.721 2.489 -16.121 1.00 98.62 417 LYS A C 1
ATOM 3059 O O . LYS A 1 417 ? 17.326 3.642 -16.277 1.00 98.62 417 LYS A O 1
ATOM 3064 N N . VAL A 1 418 ? 16.923 1.503 -15.720 1.00 98.62 418 VAL A N 1
ATOM 3065 C CA . VAL A 1 418 ? 15.503 1.657 -15.377 1.00 98.62 418 VAL A CA 1
ATOM 3066 C C . VAL A 1 418 ? 15.344 1.815 -13.865 1.00 98.62 418 VAL A C 1
ATOM 3068 O O . VAL A 1 418 ? 15.859 1.012 -13.088 1.00 98.62 418 VAL A O 1
ATOM 3071 N N . THR A 1 419 ? 14.632 2.859 -13.445 1.00 98.50 419 THR A N 1
ATOM 3072 C CA . THR A 1 419 ? 14.310 3.150 -12.042 1.00 98.50 419 THR A CA 1
ATOM 3073 C C . THR A 1 419 ? 12.801 3.091 -11.838 1.00 98.50 419 THR A C 1
ATOM 3075 O O . THR A 1 419 ? 12.053 3.714 -12.592 1.00 98.50 419 THR A O 1
ATOM 3078 N N . LEU A 1 420 ? 12.359 2.366 -10.811 1.00 98.38 420 LEU A N 1
ATOM 3079 C CA . LEU A 1 420 ? 10.958 2.267 -10.408 1.00 98.38 420 LEU A CA 1
ATOM 3080 C C . LEU A 1 420 ? 10.694 3.040 -9.115 1.00 98.38 420 LEU A C 1
ATOM 3082 O O . LEU A 1 420 ? 11.545 3.094 -8.226 1.00 98.38 420 LEU A O 1
ATOM 3086 N N . SER A 1 421 ? 9.492 3.600 -9.004 1.00 96.50 421 SER A N 1
ATOM 3087 C CA . SER A 1 421 ? 8.963 4.202 -7.779 1.00 96.50 421 SER A CA 1
ATOM 3088 C C . SER A 1 421 ? 7.470 3.912 -7.681 1.00 96.50 421 SER A C 1
ATOM 3090 O O . SER A 1 421 ? 6.763 4.025 -8.684 1.00 96.50 421 SER A O 1
ATOM 3092 N N . ALA A 1 422 ? 6.998 3.526 -6.498 1.00 96.69 422 ALA A N 1
ATOM 3093 C CA . ALA A 1 422 ? 5.596 3.222 -6.246 1.00 96.69 422 ALA A CA 1
ATOM 3094 C C . ALA A 1 422 ? 5.080 3.985 -5.026 1.00 96.69 422 ALA A C 1
ATOM 3096 O O . ALA A 1 422 ? 5.842 4.265 -4.097 1.00 96.69 422 ALA A O 1
ATOM 3097 N N . THR A 1 423 ? 3.787 4.284 -5.036 1.00 95.94 423 THR A N 1
ATOM 3098 C CA . THR A 1 423 ? 3.069 4.915 -3.926 1.00 95.94 423 THR A CA 1
ATOM 3099 C C . THR A 1 423 ? 1.778 4.165 -3.642 1.00 95.94 423 THR A C 1
ATOM 3101 O O . THR A 1 423 ? 1.136 3.666 -4.567 1.00 95.94 423 THR A O 1
ATOM 3104 N N . ASP A 1 424 ? 1.405 4.140 -2.369 1.00 95.38 424 ASP A N 1
ATOM 3105 C CA . ASP A 1 424 ? 0.101 3.712 -1.881 1.00 95.38 424 ASP A CA 1
ATOM 3106 C C . ASP A 1 424 ? -0.346 4.680 -0.779 1.00 95.38 424 ASP A C 1
ATOM 3108 O O . ASP A 1 424 ? 0.477 5.077 0.053 1.00 95.38 424 ASP A O 1
ATOM 3112 N N . ASP A 1 425 ? -1.617 5.072 -0.794 1.00 91.06 425 ASP A N 1
ATOM 3113 C CA . ASP A 1 425 ? -2.139 6.130 0.077 1.00 91.06 425 ASP A CA 1
ATOM 3114 C C . ASP A 1 425 ? -2.718 5.597 1.403 1.00 91.06 425 ASP A C 1
ATOM 3116 O O . ASP A 1 425 ? -3.033 6.401 2.289 1.00 91.06 425 ASP A O 1
ATOM 3120 N N . ASN A 1 426 ? -2.863 4.274 1.572 1.00 91.25 426 ASN A N 1
ATOM 3121 C CA . ASN A 1 426 ? -3.521 3.681 2.734 1.00 91.25 426 ASN A CA 1
ATOM 3122 C C . ASN A 1 426 ? -2.613 2.720 3.521 1.00 91.25 426 ASN A C 1
ATOM 3124 O O . ASN A 1 426 ? -2.111 3.111 4.580 1.00 91.25 426 ASN A O 1
ATOM 3128 N N . SER A 1 427 ? -2.390 1.491 3.041 1.00 92.75 427 SER A N 1
ATOM 3129 C CA . SER A 1 427 ? -1.570 0.485 3.737 1.00 92.75 427 SER A CA 1
ATOM 3130 C C . SER A 1 427 ? -0.063 0.631 3.473 1.00 92.75 427 SER A C 1
ATOM 3132 O O . SER A 1 427 ? 0.760 0.171 4.271 1.00 92.75 427 SER A O 1
ATOM 3134 N N . GLY A 1 428 ? 0.322 1.346 2.416 1.00 93.12 428 GLY A N 1
ATOM 3135 C CA . GLY A 1 428 ? 1.708 1.564 2.015 1.00 93.12 428 GLY A CA 1
ATOM 3136 C C . GLY A 1 428 ? 2.256 0.442 1.124 1.00 93.12 428 GLY A C 1
ATOM 3137 O O . GLY A 1 428 ? 1.811 -0.702 1.163 1.00 93.12 428 GLY A O 1
ATOM 3138 N N . VAL A 1 429 ? 3.281 0.754 0.324 1.00 95.06 429 VAL A N 1
ATOM 3139 C CA . VAL A 1 429 ? 3.895 -0.215 -0.602 1.00 95.06 429 VAL A CA 1
ATOM 3140 C C . VAL A 1 429 ? 4.725 -1.253 0.160 1.00 95.06 429 VAL A C 1
ATOM 3142 O O . VAL A 1 429 ? 5.726 -0.906 0.798 1.00 95.06 429 VAL A O 1
ATOM 3145 N N . ALA A 1 430 ? 4.372 -2.532 0.020 1.00 94.62 430 ALA A N 1
ATOM 3146 C CA . ALA A 1 430 ? 5.126 -3.643 0.593 1.00 94.62 430 ALA A CA 1
ATOM 3147 C C . ALA A 1 430 ? 6.300 -4.059 -0.300 1.00 94.62 430 ALA A C 1
ATOM 3149 O O . ALA A 1 430 ? 7.431 -4.175 0.173 1.00 94.62 430 ALA A O 1
ATOM 3150 N N . ARG A 1 431 ? 6.060 -4.231 -1.609 1.00 94.81 431 ARG A N 1
ATOM 3151 C CA . ARG A 1 431 ? 7.126 -4.544 -2.572 1.00 94.81 431 ARG A CA 1
ATOM 3152 C C . ARG A 1 431 ? 6.844 -4.047 -3.983 1.00 94.81 431 ARG A C 1
ATOM 3154 O O . ARG A 1 431 ? 5.700 -3.894 -4.401 1.00 94.81 431 ARG A O 1
ATOM 3161 N N . ILE A 1 432 ? 7.921 -3.876 -4.741 1.00 97.12 432 ILE A N 1
ATOM 3162 C CA . ILE A 1 432 ? 7.903 -3.614 -6.182 1.00 97.12 432 ILE A CA 1
ATOM 3163 C C . ILE A 1 432 ? 8.544 -4.821 -6.873 1.00 97.12 432 ILE A C 1
ATOM 3165 O O . ILE A 1 432 ? 9.539 -5.358 -6.387 1.00 97.12 432 ILE A O 1
ATOM 3169 N N . GLU A 1 433 ? 7.995 -5.250 -8.003 1.00 97.56 433 GLU A N 1
ATOM 3170 C CA . GLU A 1 433 ? 8.514 -6.348 -8.818 1.00 97.56 433 GLU A CA 1
ATOM 3171 C C . GLU A 1 433 ? 8.670 -5.916 -10.279 1.00 97.56 433 GLU A C 1
ATOM 3173 O O . GLU A 1 433 ? 7.929 -5.067 -10.783 1.00 97.56 433 GLU A O 1
ATOM 3178 N N . TYR A 1 434 ? 9.612 -6.542 -10.979 1.00 98.56 434 TYR A N 1
ATOM 3179 C CA . TYR A 1 434 ? 9.824 -6.364 -12.410 1.00 98.56 434 TYR A CA 1
ATOM 3180 C C . TYR A 1 434 ? 10.037 -7.703 -13.120 1.00 98.56 434 TYR A C 1
ATOM 3182 O O . TYR A 1 434 ? 10.388 -8.703 -12.497 1.00 98.56 434 TYR A O 1
ATOM 3190 N N . ASN A 1 435 ? 9.812 -7.726 -14.429 1.00 98.44 435 ASN A N 1
ATOM 3191 C CA . ASN A 1 435 ? 10.027 -8.883 -15.289 1.00 98.44 435 ASN A CA 1
ATOM 3192 C C . ASN A 1 435 ? 10.571 -8.400 -16.638 1.00 98.44 435 ASN A C 1
ATOM 3194 O O . ASN A 1 435 ? 9.954 -7.560 -17.295 1.00 98.44 435 ASN A O 1
ATOM 3198 N N . ILE A 1 436 ? 11.736 -8.911 -17.030 1.00 98.38 436 ILE A N 1
ATOM 3199 C CA . ILE A 1 436 ? 12.408 -8.548 -18.281 1.00 98.38 436 ILE A CA 1
ATOM 3200 C C . ILE A 1 436 ? 12.180 -9.676 -19.272 1.00 98.38 436 ILE A C 1
ATOM 3202 O O . ILE A 1 436 ? 12.501 -10.825 -18.981 1.00 98.38 436 ILE A O 1
ATOM 3206 N N . ASP A 1 437 ? 11.610 -9.345 -20.429 1.00 97.50 437 ASP A N 1
ATOM 3207 C CA . ASP A 1 437 ? 11.433 -10.269 -21.556 1.00 97.50 437 ASP A CA 1
ATOM 3208 C C . ASP A 1 437 ? 10.731 -11.588 -21.181 1.00 97.50 437 ASP A C 1
ATOM 3210 O O . ASP A 1 437 ? 10.966 -12.639 -21.772 1.00 97.50 437 ASP A O 1
ATOM 3214 N N . ASN A 1 438 ? 9.817 -11.518 -20.207 1.00 95.94 438 ASN A N 1
ATOM 3215 C CA . ASN A 1 438 ? 9.073 -12.651 -19.655 1.00 95.94 438 ASN A CA 1
ATOM 3216 C C . ASN A 1 438 ? 9.943 -13.727 -18.968 1.00 95.94 438 ASN A C 1
ATOM 3218 O O . ASN A 1 438 ? 9.516 -14.876 -18.863 1.00 95.94 438 ASN A O 1
ATOM 3222 N N . ALA A 1 439 ? 11.127 -13.372 -18.461 1.00 96.81 439 ALA A N 1
ATOM 3223 C CA . ALA A 1 439 ? 12.007 -14.281 -17.722 1.00 96.81 439 ALA A CA 1
ATOM 3224 C C . ALA A 1 439 ? 11.462 -14.703 -16.338 1.00 96.81 439 ALA A C 1
ATOM 3226 O O . ALA A 1 439 ? 11.879 -15.729 -15.801 1.00 96.81 439 ALA A O 1
ATOM 3227 N N . GLY A 1 440 ? 10.531 -13.934 -15.766 1.00 96.94 440 GLY A N 1
ATOM 3228 C CA . GLY A 1 440 ? 9.924 -14.170 -14.453 1.00 96.94 440 GLY A CA 1
ATOM 3229 C C . GLY A 1 440 ? 9.945 -12.924 -13.562 1.00 96.94 440 GLY 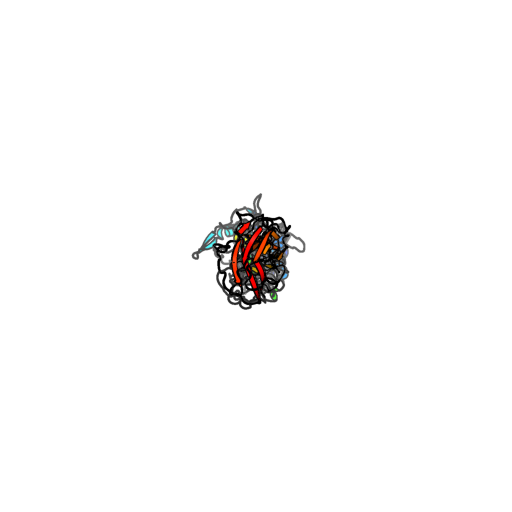A C 1
ATOM 3230 O O . GLY A 1 440 ? 10.783 -12.039 -13.727 1.00 96.94 440 GLY A O 1
ATOM 3231 N N . TRP A 1 441 ? 9.006 -12.842 -12.616 1.00 97.25 441 TRP A N 1
ATOM 3232 C CA . TRP A 1 441 ? 8.919 -11.719 -11.677 1.00 97.25 441 TRP A CA 1
ATOM 3233 C C . TRP A 1 441 ? 10.050 -11.766 -10.646 1.00 97.25 441 TRP A C 1
ATOM 3235 O O . TRP A 1 441 ? 10.259 -12.782 -9.989 1.00 97.25 441 TRP A O 1
ATOM 3245 N N . THR A 1 442 ? 10.756 -10.648 -10.502 1.00 97.19 442 THR A N 1
ATOM 3246 C CA . THR A 1 442 ? 11.867 -10.449 -9.567 1.00 97.19 442 THR A CA 1
ATOM 3247 C C . THR A 1 442 ? 11.605 -9.214 -8.712 1.00 97.19 442 THR A C 1
ATOM 3249 O O . THR A 1 442 ? 11.153 -8.191 -9.226 1.00 97.19 442 THR A O 1
ATOM 3252 N N . THR A 1 443 ? 11.910 -9.275 -7.414 1.00 95.69 443 THR A N 1
ATOM 3253 C CA . THR A 1 443 ? 11.791 -8.120 -6.512 1.00 95.69 443 THR A CA 1
ATOM 3254 C C . THR A 1 443 ? 12.752 -7.004 -6.921 1.00 95.69 443 THR A C 1
ATOM 3256 O O . THR A 1 443 ? 13.947 -7.227 -7.117 1.00 95.69 443 THR A O 1
ATOM 3259 N N . TYR A 1 444 ? 12.237 -5.783 -7.019 1.00 96.56 444 TYR A N 1
ATOM 3260 C CA . TYR A 1 444 ? 13.010 -4.578 -7.281 1.00 96.56 444 TYR A CA 1
ATOM 3261 C C . TYR A 1 444 ? 13.577 -4.021 -5.968 1.00 96.56 444 TYR A C 1
ATOM 3263 O O . TYR A 1 444 ? 12.826 -3.556 -5.111 1.00 96.56 444 TYR A O 1
ATOM 3271 N N . THR A 1 445 ? 14.901 -4.057 -5.806 1.00 94.50 445 THR A N 1
ATOM 3272 C CA . THR A 1 445 ? 15.594 -3.450 -4.652 1.00 94.50 445 THR A CA 1
ATOM 3273 C C . THR A 1 445 ? 16.379 -2.202 -5.026 1.00 94.50 445 THR A C 1
ATOM 3275 O O . THR A 1 445 ? 16.528 -1.309 -4.198 1.00 94.50 445 THR A O 1
ATOM 3278 N N . ASP A 1 446 ? 16.855 -2.146 -6.269 1.00 95.81 446 ASP A N 1
ATOM 3279 C CA . ASP A 1 446 ? 17.724 -1.112 -6.815 1.00 95.81 446 ASP A CA 1
ATOM 3280 C C . ASP A 1 446 ? 17.454 -0.966 -8.322 1.00 95.81 446 ASP A C 1
ATOM 3282 O O . ASP A 1 446 ? 16.935 -1.899 -8.944 1.00 95.81 446 ASP A O 1
ATOM 3286 N N . PRO A 1 447 ? 17.811 0.175 -8.939 1.00 97.69 447 PRO A N 1
ATOM 3287 C CA . PRO A 1 447 ? 17.650 0.360 -10.376 1.00 97.69 447 PRO A CA 1
ATOM 3288 C C . PRO A 1 447 ? 18.341 -0.726 -11.210 1.00 97.69 447 PRO A C 1
ATOM 3290 O O . PRO A 1 447 ? 19.464 -1.136 -10.909 1.00 97.69 447 PRO A O 1
ATOM 3293 N N . VAL A 1 448 ? 17.705 -1.119 -12.312 1.00 98.38 448 VAL A N 1
ATOM 3294 C CA . VAL A 1 448 ? 18.133 -2.244 -13.153 1.00 98.38 448 VAL A CA 1
ATOM 3295 C C . VAL A 1 448 ? 18.777 -1.731 -14.438 1.00 98.38 448 VAL A C 1
ATOM 3297 O O . VAL A 1 448 ? 18.180 -0.924 -15.148 1.00 98.38 448 VAL A O 1
ATOM 3300 N N . THR A 1 449 ? 19.986 -2.196 -14.756 1.00 98.44 449 THR A N 1
ATOM 3301 C CA . THR A 1 449 ? 20.688 -1.835 -15.999 1.00 98.44 449 THR A CA 1
ATOM 3302 C C . THR A 1 449 ? 20.437 -2.877 -17.086 1.00 98.44 449 THR A C 1
ATOM 3304 O O . THR A 1 449 ? 20.751 -4.050 -16.908 1.00 98.44 449 THR A O 1
ATOM 3307 N N . LEU A 1 450 ? 19.920 -2.429 -18.228 1.00 98.38 450 LEU A N 1
ATOM 3308 C CA . LEU A 1 450 ? 19.813 -3.179 -19.475 1.00 98.38 450 LEU A CA 1
ATOM 3309 C C . LEU A 1 450 ? 21.025 -2.840 -20.353 1.00 98.38 450 LEU A C 1
ATOM 3311 O O . LEU A 1 450 ? 21.243 -1.673 -20.680 1.00 98.38 450 LEU A O 1
ATOM 3315 N N . SER A 1 451 ? 21.822 -3.847 -20.706 1.00 97.56 451 SER A N 1
ATOM 3316 C CA . SER A 1 451 ? 23.067 -3.683 -21.477 1.00 97.56 451 SER A CA 1
ATOM 3317 C C . SER A 1 451 ? 23.127 -4.533 -22.745 1.00 97.56 451 SER A C 1
ATOM 3319 O O . SER A 1 451 ? 24.034 -4.368 -23.561 1.00 97.56 451 SER A O 1
ATOM 3321 N N . THR A 1 452 ? 22.189 -5.452 -22.933 1.00 97.75 452 THR A N 1
ATOM 3322 C CA . THR A 1 452 ? 22.065 -6.232 -24.165 1.00 97.75 452 THR A CA 1
ATOM 3323 C C . THR A 1 452 ? 21.423 -5.384 -25.258 1.00 97.75 452 THR A C 1
ATOM 3325 O O . THR A 1 452 ? 20.575 -4.541 -24.978 1.00 97.75 452 THR A O 1
ATOM 3328 N N . GLU A 1 453 ? 21.864 -5.570 -26.500 1.00 97.19 453 GLU A N 1
ATOM 3329 C CA . GLU A 1 453 ? 21.240 -4.924 -27.656 1.00 97.19 453 GLU A CA 1
ATOM 3330 C C . GLU A 1 453 ? 19.916 -5.607 -28.017 1.00 97.19 453 GLU A C 1
ATOM 3332 O O . GLU A 1 453 ? 19.708 -6.791 -27.738 1.00 97.19 453 GLU A O 1
ATOM 3337 N N . GLY A 1 454 ? 19.035 -4.853 -28.669 1.00 97.25 454 GLY A N 1
ATOM 3338 C CA . GLY A 1 454 ? 17.715 -5.288 -29.099 1.00 97.25 454 GLY A CA 1
ATOM 3339 C C . GLY A 1 454 ? 16.574 -4.520 -28.433 1.00 97.25 454 GLY A C 1
ATOM 3340 O O . GLY A 1 454 ? 16.738 -3.429 -27.878 1.00 97.25 454 GLY A O 1
ATOM 3341 N N . VAL A 1 455 ? 15.374 -5.092 -28.540 1.00 97.69 455 VAL A N 1
ATOM 3342 C CA . VAL A 1 455 ? 14.145 -4.550 -27.952 1.00 97.69 455 VAL A CA 1
ATOM 3343 C C . VAL A 1 455 ? 13.818 -5.339 -26.691 1.00 97.69 455 VAL A C 1
ATOM 3345 O O . VAL A 1 455 ? 13.488 -6.519 -26.772 1.00 97.69 455 VAL A O 1
ATOM 3348 N N . HIS A 1 456 ? 13.850 -4.659 -25.551 1.00 98.06 456 HIS A N 1
ATOM 3349 C CA . HIS A 1 456 ? 13.519 -5.205 -24.244 1.00 98.06 456 HIS A CA 1
ATOM 3350 C C . HIS A 1 456 ? 12.137 -4.748 -23.788 1.00 98.06 456 HIS A C 1
ATOM 3352 O O . HIS A 1 456 ? 11.781 -3.567 -23.867 1.00 98.06 456 HIS A O 1
ATOM 3358 N N . THR A 1 457 ? 11.365 -5.689 -23.257 1.00 98.31 457 THR A N 1
ATOM 3359 C CA . THR A 1 457 ? 10.103 -5.421 -22.569 1.00 98.31 457 THR A CA 1
ATOM 3360 C C . THR A 1 457 ? 10.347 -5.469 -21.068 1.00 98.31 457 THR A C 1
ATOM 3362 O O . THR A 1 457 ? 10.529 -6.541 -20.496 1.00 98.31 457 THR A O 1
ATOM 3365 N N . PHE A 1 458 ? 10.322 -4.305 -20.422 1.00 98.50 458 PHE A N 1
ATOM 3366 C CA . PHE A 1 458 ? 10.463 -4.176 -18.976 1.00 98.50 458 PHE A CA 1
ATOM 3367 C C . PHE A 1 458 ? 9.073 -4.053 -18.345 1.00 98.50 458 PHE A C 1
ATOM 3369 O O . PHE A 1 458 ? 8.455 -2.986 -18.369 1.00 98.50 458 PHE A O 1
ATOM 3376 N N . GLN A 1 459 ? 8.535 -5.157 -17.831 1.00 98.69 459 GLN A N 1
ATOM 3377 C CA . GLN A 1 459 ? 7.272 -5.159 -17.095 1.00 98.69 459 GLN A CA 1
ATOM 3378 C C . GLN A 1 459 ? 7.516 -4.853 -15.622 1.00 98.69 459 GLN A C 1
ATOM 3380 O O . GLN A 1 459 ? 8.538 -5.251 -15.068 1.00 98.69 459 GLN A O 1
ATOM 3385 N N . TYR A 1 460 ? 6.577 -4.166 -14.981 1.00 98.69 460 TYR A N 1
ATOM 3386 C CA . TYR A 1 460 ? 6.678 -3.808 -13.570 1.00 98.69 460 TYR A CA 1
ATOM 3387 C C . TYR A 1 460 ? 5.302 -3.734 -12.905 1.00 98.69 460 TYR A C 1
ATOM 3389 O O . TYR A 1 460 ? 4.298 -3.459 -13.567 1.00 98.69 460 TYR A O 1
ATOM 3397 N N . ARG A 1 461 ? 5.262 -4.002 -11.598 1.00 98.31 461 ARG A N 1
ATOM 3398 C CA . ARG A 1 461 ? 4.076 -3.894 -10.734 1.00 98.31 461 ARG A CA 1
ATOM 3399 C C . ARG A 1 461 ? 4.498 -3.702 -9.280 1.00 98.31 461 ARG A C 1
ATOM 3401 O O . ARG A 1 461 ? 5.646 -3.975 -8.933 1.00 98.31 461 ARG A O 1
ATOM 3408 N N . SER A 1 462 ? 3.570 -3.311 -8.421 1.00 97.88 462 SER A N 1
ATOM 3409 C CA . SER A 1 462 ? 3.770 -3.303 -6.969 1.00 97.88 462 SER A CA 1
ATOM 3410 C C . SER A 1 462 ? 2.627 -3.991 -6.226 1.00 97.88 462 SER A C 1
ATOM 3412 O O . SER A 1 462 ? 1.567 -4.265 -6.793 1.00 97.88 462 SER A O 1
ATOM 3414 N N . ILE A 1 463 ? 2.901 -4.346 -4.973 1.00 96.62 463 ILE A N 1
ATOM 3415 C CA . ILE A 1 463 ? 1.960 -4.940 -4.026 1.00 96.62 463 ILE A CA 1
ATOM 3416 C C . ILE A 1 463 ? 2.028 -4.114 -2.739 1.00 96.62 463 ILE A C 1
ATOM 3418 O O . ILE A 1 463 ? 3.130 -3.764 -2.296 1.00 96.62 463 ILE A O 1
ATOM 3422 N N . ASP A 1 464 ? 0.877 -3.775 -2.167 1.00 95.62 464 ASP A N 1
ATOM 3423 C CA . ASP A 1 464 ? 0.784 -3.074 -0.883 1.00 95.62 464 ASP A CA 1
ATOM 3424 C C . ASP A 1 464 ? 0.838 -4.048 0.309 1.00 95.62 464 ASP A C 1
ATOM 3426 O O . ASP A 1 464 ? 1.000 -5.261 0.148 1.00 95.62 464 ASP A O 1
ATOM 3430 N N . ARG A 1 465 ? 0.734 -3.523 1.530 1.00 93.62 465 ARG A N 1
ATOM 3431 C CA . ARG A 1 465 ? 0.744 -4.347 2.748 1.00 93.62 465 ARG A CA 1
ATOM 3432 C C . ARG A 1 465 ? -0.586 -5.037 3.049 1.00 93.62 465 ARG A C 1
ATOM 3434 O O . ARG A 1 465 ? -0.621 -5.920 3.899 1.00 93.62 465 ARG A O 1
ATOM 3441 N N . ALA A 1 466 ? -1.662 -4.657 2.366 1.00 92.75 466 ALA A N 1
ATOM 3442 C CA . ALA A 1 466 ? -2.949 -5.347 2.399 1.00 92.75 466 ALA A CA 1
ATOM 3443 C C . ALA A 1 466 ? -3.080 -6.422 1.299 1.00 92.75 466 ALA A C 1
ATOM 3445 O O . ALA A 1 466 ? -4.141 -7.025 1.149 1.00 92.75 466 ALA A O 1
ATOM 3446 N N . LEU A 1 467 ? -1.992 -6.696 0.566 1.00 94.06 467 LEU A N 1
ATOM 3447 C CA . LEU A 1 467 ? -1.891 -7.651 -0.539 1.00 94.06 467 LEU A CA 1
ATOM 3448 C C . LEU A 1 467 ? -2.679 -7.278 -1.806 1.00 94.06 467 LEU A C 1
ATOM 3450 O O . LEU A 1 467 ? -2.873 -8.130 -2.681 1.00 94.06 467 LEU A O 1
ATOM 3454 N N . ASN A 1 468 ? -3.063 -6.012 -1.982 1.00 94.75 468 ASN A N 1
ATOM 3455 C CA . ASN A 1 468 ? -3.576 -5.537 -3.261 1.00 94.75 468 ASN A CA 1
ATOM 3456 C C . ASN A 1 468 ? -2.421 -5.429 -4.266 1.00 94.75 468 ASN A C 1
ATOM 3458 O O . ASN A 1 468 ? -1.414 -4.755 -4.041 1.00 94.75 468 ASN A O 1
ATOM 3462 N N . GLN A 1 469 ? -2.568 -6.103 -5.408 1.00 97.00 469 GLN A N 1
ATOM 3463 C CA . GLN A 1 469 ? -1.552 -6.147 -6.458 1.00 97.00 469 GLN A CA 1
ATOM 3464 C C . GLN A 1 469 ? -1.942 -5.261 -7.641 1.00 97.00 469 GLN A C 1
ATOM 3466 O O . GLN A 1 469 ? -3.017 -5.411 -8.226 1.00 97.00 469 GLN A O 1
ATOM 3471 N N . GLU A 1 470 ? -1.019 -4.396 -8.055 1.00 98.31 470 GLU A N 1
ATOM 3472 C CA . GLU A 1 470 ? -1.164 -3.573 -9.249 1.00 98.31 470 GLU A CA 1
ATOM 3473 C C . GLU A 1 470 ? -1.214 -4.443 -10.518 1.00 98.31 470 GLU A C 1
ATOM 3475 O O . GLU A 1 470 ? -0.488 -5.435 -10.669 1.00 98.31 470 GLU A O 1
ATOM 3480 N N . GLN A 1 471 ? -2.036 -4.043 -11.489 1.00 98.06 471 GLN A N 1
ATOM 3481 C CA . GLN A 1 471 ? -1.943 -4.602 -12.833 1.00 98.06 471 GLN A CA 1
ATOM 3482 C C . GLN A 1 471 ? -0.573 -4.272 -13.446 1.00 98.06 471 GLN A C 1
ATOM 3484 O O . GLN A 1 471 ? -0.147 -3.119 -13.461 1.00 98.06 471 GLN A O 1
ATOM 3489 N N . ALA A 1 472 ? 0.096 -5.281 -14.010 1.00 98.06 472 ALA A N 1
ATOM 3490 C CA . ALA A 1 472 ? 1.402 -5.100 -14.633 1.00 98.06 472 ALA A CA 1
ATOM 3491 C C . ALA A 1 472 ? 1.383 -4.017 -15.727 1.00 98.06 472 ALA A C 1
ATOM 3493 O O . ALA A 1 472 ? 0.602 -4.086 -16.680 1.00 98.06 472 ALA A O 1
ATOM 3494 N N . LYS A 1 473 ? 2.291 -3.048 -15.600 1.00 98.62 473 LYS A N 1
ATOM 3495 C CA . LYS A 1 473 ? 2.606 -2.028 -16.606 1.00 98.62 473 LYS A CA 1
ATOM 3496 C C . LYS A 1 473 ? 3.865 -2.432 -17.373 1.00 98.62 473 LYS A C 1
ATOM 3498 O O . LYS A 1 473 ? 4.565 -3.368 -16.988 1.00 98.62 473 LYS A O 1
ATOM 3503 N N . SER A 1 474 ? 4.154 -1.745 -18.476 1.00 98.06 474 SER A N 1
ATOM 3504 C CA . SER A 1 474 ? 5.308 -2.056 -19.321 1.00 98.06 474 SER A CA 1
ATOM 3505 C C . SER A 1 474 ? 5.995 -0.803 -19.856 1.00 98.06 474 SER A C 1
ATOM 3507 O O . SER A 1 474 ? 5.337 0.161 -20.245 1.00 98.06 474 SER A O 1
ATOM 3509 N N . LEU A 1 475 ? 7.325 -0.854 -19.888 1.00 98.31 475 LEU A N 1
ATOM 3510 C CA . LEU A 1 475 ? 8.219 0.086 -20.548 1.00 98.31 475 LEU A CA 1
ATOM 3511 C C . LEU A 1 475 ? 9.001 -0.669 -21.633 1.00 98.31 475 LEU A C 1
ATOM 3513 O O . LEU A 1 475 ? 9.646 -1.678 -21.351 1.00 98.31 475 LEU A O 1
ATOM 3517 N N . THR A 1 476 ? 8.962 -0.184 -22.874 1.00 98.25 476 THR A N 1
ATOM 3518 C CA . THR A 1 476 ? 9.803 -0.715 -23.957 1.00 98.25 476 THR A CA 1
ATOM 3519 C C . THR A 1 476 ? 11.129 0.033 -23.990 1.00 98.25 476 THR A C 1
ATOM 3521 O O . THR A 1 476 ? 11.141 1.241 -24.223 1.00 98.25 476 THR A O 1
ATOM 3524 N N . VAL A 1 477 ? 12.237 -0.688 -23.830 1.00 98.44 477 VAL A N 1
ATOM 3525 C CA . VAL A 1 477 ? 13.593 -0.144 -23.959 1.00 98.44 477 VAL A CA 1
ATOM 3526 C C . VAL A 1 477 ? 14.233 -0.704 -25.224 1.00 98.44 477 VAL A C 1
ATOM 3528 O O . VAL A 1 477 ? 14.191 -1.907 -25.454 1.00 98.44 477 VAL A O 1
ATOM 3531 N N . ARG A 1 478 ? 14.815 0.157 -26.061 1.00 98.44 478 ARG A N 1
ATOM 3532 C CA . ARG A 1 478 ? 15.536 -0.256 -27.273 1.00 98.44 478 ARG A CA 1
ATOM 3533 C C . ARG A 1 478 ? 16.987 0.189 -27.187 1.00 98.44 478 ARG A C 1
ATOM 3535 O O . ARG A 1 478 ? 17.235 1.368 -26.908 1.00 98.44 478 ARG A O 1
ATOM 3542 N N . ILE A 1 479 ? 17.908 -0.742 -27.404 1.00 98.56 479 ILE A N 1
ATOM 3543 C CA . ILE A 1 479 ? 19.352 -0.526 -27.303 1.00 98.56 479 ILE A CA 1
ATOM 3544 C C . ILE A 1 479 ? 20.012 -1.029 -28.577 1.00 98.56 479 ILE A C 1
ATOM 3546 O O . ILE A 1 479 ? 19.794 -2.168 -28.979 1.00 98.56 479 ILE A O 1
ATOM 3550 N N . ASP A 1 480 ? 20.834 -0.188 -29.179 1.00 98.50 480 ASP A N 1
ATOM 3551 C CA . ASP A 1 480 ? 21.692 -0.546 -30.298 1.00 98.50 480 ASP A CA 1
ATOM 3552 C C . ASP A 1 480 ? 22.980 0.271 -30.198 1.00 98.50 480 ASP A C 1
ATOM 3554 O O . ASP A 1 480 ? 22.957 1.495 -30.296 1.00 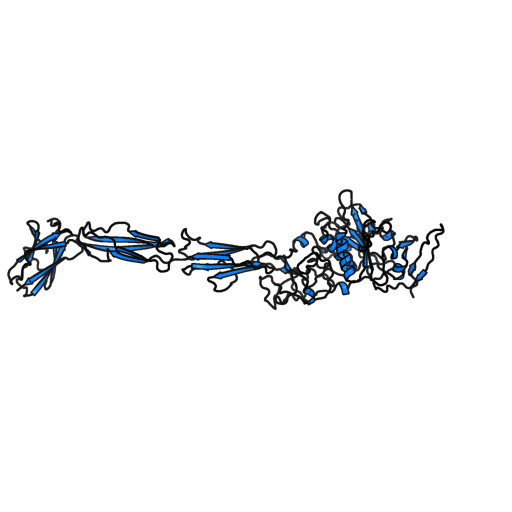98.50 480 ASP A O 1
ATOM 3558 N N . LYS A 1 481 ? 24.092 -0.407 -29.926 1.00 97.94 481 LYS A N 1
ATOM 3559 C CA . LYS A 1 481 ? 25.416 0.177 -29.687 1.00 97.94 481 LYS A CA 1
ATOM 3560 C C . LYS A 1 481 ? 26.355 -0.089 -30.862 1.00 97.94 481 LYS A C 1
ATOM 3562 O O . LYS A 1 481 ? 27.532 0.273 -30.785 1.00 97.94 481 LYS A O 1
ATOM 3567 N N . THR A 1 482 ? 25.868 -0.753 -31.908 1.00 97.75 482 THR A N 1
ATOM 3568 C CA . THR A 1 482 ? 26.677 -1.238 -33.014 1.00 97.75 482 THR A CA 1
ATOM 3569 C C . THR A 1 482 ? 26.560 -0.262 -34.178 1.00 97.75 482 THR A C 1
ATOM 3571 O O . THR A 1 482 ? 25.477 -0.086 -34.712 1.00 97.75 482 THR A O 1
ATOM 3574 N N . PRO A 1 483 ? 27.658 0.386 -34.602 1.00 97.19 483 PRO A N 1
ATOM 3575 C CA . PRO A 1 483 ? 27.625 1.246 -35.775 1.00 97.19 483 PRO A CA 1
ATOM 3576 C C . PRO A 1 483 ? 27.292 0.482 -37.066 1.00 97.19 483 PRO A C 1
ATOM 3578 O O . PRO A 1 483 ? 27.731 -0.664 -37.221 1.00 97.19 483 PRO A O 1
ATOM 3581 N N . PRO A 1 484 ? 26.646 1.137 -38.048 1.00 97.56 484 PRO A N 1
ATOM 3582 C CA . PRO A 1 484 ? 26.353 0.515 -39.331 1.00 97.56 484 PRO A CA 1
ATOM 3583 C C . PRO A 1 484 ? 27.639 0.193 -40.097 1.00 97.56 484 PRO A C 1
ATOM 3585 O O . PRO A 1 484 ? 28.641 0.913 -40.030 1.00 97.56 484 PRO A O 1
ATOM 3588 N N . THR A 1 485 ? 27.602 -0.869 -40.887 1.00 97.19 485 THR A N 1
ATOM 3589 C CA . THR A 1 485 ? 28.683 -1.256 -41.796 1.00 97.19 485 THR A CA 1
ATOM 3590 C C . THR A 1 485 ? 28.543 -0.560 -43.146 1.00 97.19 485 THR A C 1
ATOM 3592 O O . THR A 1 485 ? 27.439 -0.226 -43.578 1.00 97.19 485 THR A O 1
ATOM 3595 N N . VAL A 1 486 ? 29.669 -0.332 -43.826 1.00 96.62 486 VAL A N 1
ATOM 3596 C CA . VAL A 1 486 ? 29.722 0.321 -45.141 1.00 96.62 486 VAL A CA 1
ATOM 3597 C C . VAL A 1 486 ? 30.448 -0.582 -46.130 1.00 96.62 486 VAL A C 1
ATOM 3599 O O . VAL A 1 486 ? 31.549 -1.050 -45.851 1.00 96.62 486 VAL A O 1
ATOM 3602 N N . THR A 1 487 ? 29.860 -0.776 -47.310 1.00 95.31 487 THR A N 1
ATOM 3603 C CA . THR A 1 487 ? 30.476 -1.476 -48.444 1.00 95.31 487 THR A CA 1
ATOM 3604 C C . THR A 1 487 ? 30.559 -0.535 -49.642 1.00 95.31 487 THR A C 1
ATOM 3606 O O . THR A 1 487 ? 29.543 0.032 -50.038 1.00 95.31 487 THR A O 1
ATOM 3609 N N . SER A 1 488 ? 31.747 -0.384 -50.236 1.00 95.75 488 SER A N 1
ATOM 3610 C CA . SER A 1 488 ? 31.974 0.437 -51.436 1.00 95.75 488 SER A CA 1
ATOM 3611 C C . SER A 1 488 ? 32.403 -0.434 -52.614 1.00 95.75 488 SER A C 1
ATOM 3613 O O . SER A 1 488 ? 33.444 -1.088 -52.548 1.00 95.75 488 SER A O 1
ATOM 3615 N N . ASN A 1 489 ? 31.620 -0.420 -53.692 1.00 95.44 489 ASN A N 1
ATOM 3616 C CA . ASN A 1 489 ? 31.966 -1.055 -54.964 1.00 95.44 489 ASN A CA 1
ATOM 3617 C C . ASN A 1 489 ? 32.641 -0.052 -55.911 1.00 95.44 489 ASN A C 1
ATOM 3619 O O . ASN A 1 489 ? 33.559 -0.418 -56.644 1.00 95.44 489 ASN A O 1
ATOM 3623 N N . VAL A 1 490 ? 32.202 1.216 -55.891 1.00 95.31 490 VAL A N 1
ATOM 3624 C CA . VAL A 1 490 ? 32.782 2.312 -56.678 1.00 95.31 490 VAL A CA 1
ATOM 3625 C C . VAL A 1 490 ? 32.905 3.581 -55.813 1.00 95.31 490 VAL A C 1
ATOM 3627 O O . VAL A 1 490 ? 31.879 4.154 -55.441 1.00 95.31 490 VAL A O 1
ATOM 3630 N N . PRO A 1 491 ? 34.135 4.054 -55.522 1.00 95.31 491 PRO A N 1
ATOM 3631 C CA . PRO A 1 491 ? 35.391 3.405 -55.869 1.00 95.31 491 PRO A CA 1
ATOM 3632 C C . PRO A 1 491 ? 35.600 2.134 -55.025 1.00 95.31 491 PRO A C 1
ATOM 3634 O O . PRO A 1 491 ? 35.216 2.098 -53.858 1.00 95.31 491 PRO A O 1
ATOM 3637 N N . ALA A 1 492 ? 36.205 1.090 -55.594 1.00 94.38 492 ALA A N 1
ATOM 3638 C CA . ALA A 1 492 ? 36.724 -0.024 -54.800 1.00 94.38 492 ALA A CA 1
ATOM 3639 C C . ALA A 1 492 ? 38.055 0.365 -54.127 1.00 94.38 492 ALA A C 1
ATOM 3641 O O . ALA A 1 492 ? 38.836 1.136 -54.693 1.00 94.38 492 ALA A O 1
ATOM 3642 N N . GLU A 1 493 ? 38.325 -0.184 -52.940 1.00 95.44 493 GLU A N 1
ATOM 3643 C CA . GLU A 1 493 ? 39.587 0.034 -52.220 1.00 95.44 493 GLU A CA 1
ATOM 3644 C C . GLU A 1 493 ? 40.787 -0.417 -53.066 1.00 95.44 493 GLU A C 1
ATOM 3646 O O . GLU A 1 493 ? 40.835 -1.544 -53.560 1.00 95.44 493 GLU A O 1
ATOM 3651 N N . GLY A 1 494 ? 41.759 0.477 -53.238 1.00 95.06 494 GLY A N 1
ATOM 3652 C CA . GLY A 1 494 ? 42.967 0.257 -54.030 1.00 95.06 494 GLY A CA 1
ATOM 3653 C C . GLY A 1 494 ? 42.760 0.288 -55.548 1.00 95.06 494 GLY A C 1
ATOM 3654 O O . GLY A 1 494 ? 43.698 -0.023 -56.281 1.00 95.06 494 GLY A O 1
ATOM 3655 N N . ALA A 1 495 ? 41.569 0.644 -56.042 1.00 96.19 495 ALA A N 1
ATOM 3656 C CA . ALA A 1 495 ? 41.316 0.715 -57.477 1.00 96.19 495 ALA A CA 1
ATOM 3657 C C . ALA A 1 495 ? 42.116 1.835 -58.160 1.00 96.19 495 ALA A C 1
ATOM 3659 O O . ALA A 1 495 ? 42.438 2.865 -57.566 1.00 96.19 495 ALA A O 1
ATOM 3660 N N . THR A 1 496 ? 42.378 1.646 -59.450 1.00 95.75 496 THR A N 1
ATOM 3661 C CA . THR A 1 496 ? 42.943 2.659 -60.341 1.00 95.75 496 THR A CA 1
ATOM 3662 C C . THR A 1 496 ? 41.895 3.085 -61.358 1.00 95.75 496 THR A C 1
ATOM 3664 O O . THR A 1 496 ? 41.289 2.234 -62.007 1.00 95.75 496 THR A O 1
ATOM 3667 N N . TYR A 1 497 ? 41.756 4.393 -61.552 1.00 96.69 497 TYR A N 1
ATOM 3668 C CA . TYR A 1 497 ? 40.926 4.997 -62.591 1.00 96.69 497 TYR A CA 1
ATOM 3669 C C . TYR A 1 497 ? 41.757 5.895 -63.504 1.00 96.69 497 TYR A C 1
ATOM 3671 O O . TYR A 1 497 ? 42.837 6.358 -63.134 1.00 96.69 497 TYR A O 1
ATOM 3679 N N . ILE A 1 498 ? 41.251 6.149 -64.705 1.00 96.19 498 ILE A N 1
ATOM 3680 C CA . ILE A 1 498 ? 41.897 7.037 -65.674 1.00 96.19 498 ILE A CA 1
ATOM 3681 C C . ILE A 1 498 ? 41.475 8.489 -65.397 1.00 96.19 498 ILE A C 1
ATOM 3683 O O . ILE A 1 498 ? 40.354 8.750 -64.954 1.00 96.19 498 ILE A O 1
ATOM 3687 N N . LEU A 1 499 ? 42.361 9.450 -65.663 1.00 96.62 499 LEU A N 1
ATOM 3688 C CA . LEU A 1 499 ? 42.050 10.881 -65.632 1.00 96.62 499 LEU A CA 1
ATOM 3689 C C . LEU A 1 499 ? 40.748 11.185 -66.406 1.00 96.62 499 LEU A C 1
ATOM 3691 O O . LEU A 1 499 ? 40.541 10.690 -67.512 1.00 96.62 499 LEU A O 1
ATOM 3695 N N . HIS A 1 500 ? 39.862 11.982 -65.808 1.00 96.62 500 HIS A N 1
ATOM 3696 C CA . HIS A 1 500 ? 38.519 12.337 -66.293 1.00 96.62 500 HIS A CA 1
ATOM 3697 C C . HIS A 1 500 ? 37.552 11.166 -66.526 1.00 96.62 500 HIS A C 1
ATOM 3699 O O . HIS A 1 500 ? 36.489 11.363 -67.123 1.00 96.62 500 HIS A O 1
ATOM 3705 N N . GLN A 1 501 ? 37.866 9.958 -66.042 1.00 96.75 501 GLN A N 1
ATOM 3706 C CA . GLN A 1 501 ? 36.940 8.833 -66.115 1.00 96.75 501 GLN A CA 1
ATOM 3707 C C . GLN A 1 501 ? 35.650 9.167 -65.345 1.00 96.75 501 GLN A C 1
ATOM 3709 O O . GLN A 1 501 ? 35.720 9.492 -64.154 1.00 96.75 501 GLN A O 1
ATOM 3714 N N . PRO A 1 502 ? 34.468 9.092 -65.985 1.00 94.75 502 PRO A N 1
ATOM 3715 C CA . PRO A 1 502 ? 33.207 9.333 -65.304 1.00 94.75 502 PRO A CA 1
ATOM 3716 C C . PRO A 1 502 ? 32.897 8.155 -64.378 1.00 94.75 502 PRO A C 1
ATOM 3718 O O . PRO A 1 502 ? 32.794 7.012 -64.825 1.00 94.75 502 PRO A O 1
ATOM 3721 N N . LEU A 1 503 ? 32.726 8.437 -63.087 1.00 95.38 503 LEU A N 1
ATOM 3722 C CA . LEU A 1 503 ? 32.375 7.443 -62.077 1.00 95.38 503 LEU A CA 1
ATOM 3723 C C . LEU A 1 503 ? 31.075 7.842 -61.387 1.00 95.38 503 LEU A C 1
ATOM 3725 O O . LEU A 1 503 ? 30.879 8.997 -61.014 1.00 95.38 503 LEU A O 1
ATOM 3729 N N . THR A 1 504 ? 30.190 6.865 -61.212 1.00 93.75 504 THR A N 1
ATOM 3730 C CA . THR A 1 504 ? 29.008 6.997 -60.357 1.00 93.75 504 THR A CA 1
ATOM 3731 C C . THR A 1 504 ? 29.295 6.238 -59.067 1.00 93.75 504 THR A C 1
ATOM 3733 O O . THR A 1 504 ? 29.637 5.059 -59.164 1.00 93.75 504 THR A O 1
ATOM 3736 N N . PRO A 1 505 ? 29.196 6.877 -57.888 1.00 94.50 505 PRO A N 1
ATOM 3737 C CA . PRO A 1 505 ? 29.349 6.177 -56.622 1.00 94.50 505 PRO A CA 1
ATOM 3738 C C . PRO A 1 505 ? 28.386 4.994 -56.513 1.00 94.50 505 PRO A C 1
ATOM 3740 O O . PRO A 1 505 ? 27.184 5.156 -56.723 1.00 94.50 505 PRO A O 1
ATOM 3743 N N . ASP A 1 506 ? 28.922 3.828 -56.166 1.00 95.50 506 ASP A N 1
ATOM 3744 C CA . ASP A 1 506 ? 28.150 2.625 -55.859 1.00 95.50 506 ASP A CA 1
ATOM 3745 C C . ASP A 1 506 ? 28.617 2.091 -54.509 1.00 95.50 506 ASP A C 1
ATOM 3747 O O . ASP A 1 506 ? 29.725 1.565 -54.368 1.00 95.50 506 ASP A O 1
ATOM 3751 N N . PHE A 1 507 ? 27.783 2.292 -53.500 1.00 95.75 507 PHE A N 1
ATOM 3752 C CA . PHE A 1 507 ? 28.041 1.900 -52.127 1.00 95.75 507 PHE A CA 1
ATOM 3753 C C . PHE A 1 507 ? 26.723 1.585 -51.422 1.00 95.75 507 PHE A C 1
ATOM 3755 O O . PHE A 1 507 ? 25.648 2.035 -51.821 1.00 95.75 507 PHE A O 1
ATOM 3762 N N . SER A 1 508 ? 26.811 0.815 -50.346 1.00 96.25 508 SER A N 1
ATOM 3763 C CA . SER A 1 508 ? 25.677 0.482 -49.491 1.00 96.25 508 SER A CA 1
ATOM 3764 C C . SER A 1 508 ? 26.086 0.535 -48.026 1.00 96.25 508 SER A C 1
ATOM 3766 O O . SER A 1 508 ? 27.252 0.329 -47.683 1.00 96.25 508 SER A O 1
ATOM 3768 N N . CYS A 1 509 ? 25.113 0.826 -47.171 1.00 97.62 509 CYS A N 1
ATOM 3769 C CA . CYS A 1 509 ? 25.265 0.742 -45.729 1.00 97.62 509 CYS A CA 1
ATOM 3770 C C . CYS A 1 509 ? 24.259 -0.271 -45.192 1.00 97.62 509 CYS A C 1
ATOM 3772 O O . CYS A 1 509 ? 23.117 -0.298 -45.657 1.00 97.62 509 CYS A O 1
ATOM 3774 N N . ASP A 1 510 ? 24.677 -1.072 -44.219 1.00 96.88 510 ASP A N 1
ATOM 3775 C CA . ASP A 1 510 ? 23.841 -2.081 -43.575 1.00 96.88 510 ASP A CA 1
ATOM 3776 C C . ASP A 1 510 ? 24.014 -2.025 -42.062 1.00 96.88 510 ASP A C 1
ATOM 3778 O O . ASP A 1 510 ? 25.130 -1.897 -41.561 1.00 96.88 510 ASP A O 1
ATOM 3782 N N . ASP A 1 511 ? 22.899 -2.135 -41.352 1.00 96.88 511 ASP A N 1
ATOM 3783 C CA . ASP A 1 511 ? 22.849 -2.093 -39.889 1.00 96.88 511 ASP A CA 1
ATOM 3784 C C . ASP A 1 511 ? 22.450 -3.449 -39.281 1.00 96.88 511 ASP A C 1
ATOM 3786 O O . ASP A 1 511 ? 22.133 -3.560 -38.100 1.00 96.88 511 ASP A O 1
ATOM 3790 N N . GLY A 1 512 ? 22.412 -4.511 -40.094 1.00 93.44 512 GLY A N 1
ATOM 3791 C CA . GLY A 1 512 ? 22.010 -5.844 -39.667 1.00 93.44 512 GLY A CA 1
ATOM 3792 C C . GLY A 1 512 ? 20.679 -5.858 -38.903 1.00 93.44 512 GLY A C 1
ATOM 3793 O O . GLY A 1 512 ? 19.630 -5.484 -39.428 1.00 93.44 512 GLY A O 1
ATOM 3794 N N . ALA A 1 513 ? 20.728 -6.337 -37.656 1.00 91.31 513 ALA A N 1
ATOM 3795 C CA . ALA A 1 513 ? 19.582 -6.417 -36.746 1.00 91.31 513 ALA A CA 1
ATOM 3796 C C . ALA A 1 513 ? 19.479 -5.225 -35.767 1.00 91.31 513 ALA A C 1
ATOM 3798 O O . ALA A 1 513 ? 18.707 -5.308 -34.809 1.00 91.31 513 ALA A O 1
ATOM 3799 N N . GLY A 1 514 ? 20.263 -4.164 -35.986 1.00 93.12 514 GLY A N 1
ATOM 3800 C CA . GLY A 1 514 ? 20.298 -2.956 -35.167 1.00 93.12 514 GLY A CA 1
ATOM 3801 C C . GLY A 1 514 ? 19.057 -2.072 -35.319 1.00 93.12 514 GLY A C 1
ATOM 3802 O O . GLY A 1 514 ? 17.946 -2.512 -35.638 1.00 93.12 514 GLY A O 1
ATOM 3803 N N . SER A 1 515 ? 19.229 -0.785 -35.061 1.00 97.12 515 SER A N 1
ATOM 3804 C CA . SER A 1 515 ? 18.175 0.229 -35.090 1.00 97.12 515 SER A CA 1
ATOM 3805 C C . SER A 1 515 ? 17.721 0.606 -36.510 1.00 97.12 515 SER A C 1
ATOM 3807 O O . SER A 1 515 ? 16.652 1.207 -36.704 1.00 97.12 515 SER A O 1
ATOM 3809 N N . GLY A 1 516 ? 18.483 0.187 -37.514 1.00 97.00 516 GLY A N 1
ATOM 3810 C CA . GLY A 1 516 ? 18.333 0.461 -38.931 1.00 97.00 516 GLY A CA 1
ATOM 3811 C C . GLY A 1 516 ? 19.129 1.692 -39.362 1.00 97.00 516 GLY A C 1
ATOM 3812 O O . GLY A 1 516 ? 19.224 2.678 -38.635 1.00 97.00 516 GLY A O 1
ATOM 3813 N N . VAL A 1 517 ? 19.610 1.680 -40.607 1.00 97.38 517 VAL A N 1
ATOM 3814 C CA . VAL A 1 517 ? 20.335 2.810 -41.212 1.00 97.38 517 VAL A CA 1
ATOM 3815 C C . VAL A 1 517 ? 19.457 4.070 -41.228 1.00 97.38 517 VAL A C 1
ATOM 3817 O O . VAL A 1 517 ? 18.329 4.055 -41.732 1.00 97.38 517 VAL A O 1
ATOM 3820 N N . ALA A 1 518 ? 19.978 5.171 -40.689 1.00 97.06 518 ALA A N 1
ATOM 3821 C CA . ALA A 1 518 ? 19.363 6.495 -40.723 1.00 97.06 518 ALA A CA 1
ATOM 3822 C C . ALA A 1 518 ? 19.901 7.338 -41.884 1.00 97.06 518 ALA A C 1
ATOM 3824 O O . ALA A 1 518 ? 19.121 7.930 -42.630 1.00 97.06 518 ALA A O 1
ATOM 3825 N N . THR A 1 519 ? 21.223 7.370 -42.071 1.00 97.00 519 THR A N 1
ATOM 3826 C CA . THR A 1 519 ? 21.869 8.040 -43.209 1.00 97.00 519 THR A CA 1
ATOM 3827 C C . THR A 1 519 ? 22.970 7.169 -43.795 1.00 97.00 519 THR A C 1
ATOM 3829 O O . THR A 1 519 ? 23.671 6.472 -43.070 1.00 97.00 519 THR A O 1
ATOM 3832 N N . CYS A 1 520 ? 23.151 7.250 -45.110 1.00 96.62 520 CYS A N 1
ATOM 3833 C CA . CYS A 1 520 ? 24.235 6.607 -45.845 1.00 96.62 520 CYS A CA 1
ATOM 3834 C C . CYS A 1 520 ? 24.607 7.542 -46.996 1.00 96.62 520 CYS A C 1
ATOM 3836 O O . CYS A 1 520 ? 23.884 7.634 -47.987 1.00 96.62 520 CYS A O 1
ATOM 3838 N N . THR A 1 521 ? 25.650 8.343 -46.806 1.00 96.38 521 THR A N 1
ATOM 3839 C CA . THR A 1 521 ? 25.930 9.514 -47.650 1.00 96.38 521 THR A CA 1
ATOM 3840 C C . THR A 1 521 ? 27.422 9.711 -47.853 1.00 96.38 521 THR A C 1
ATOM 3842 O O . THR A 1 521 ? 28.229 9.220 -47.069 1.00 96.38 521 THR A O 1
ATOM 3845 N N . THR A 1 522 ? 27.794 10.488 -48.864 1.00 93.62 522 THR A N 1
ATOM 3846 C CA . THR A 1 522 ? 29.182 10.882 -49.137 1.00 93.62 522 THR A CA 1
ATOM 3847 C C . THR A 1 522 ? 29.312 12.398 -49.044 1.00 93.62 522 THR A C 1
ATOM 3849 O O . THR A 1 522 ? 28.326 13.114 -49.227 1.00 93.62 522 THR A O 1
ATOM 3852 N N . SER A 1 523 ? 30.510 12.901 -48.735 1.00 79.62 523 SER A N 1
ATOM 3853 C CA . SER A 1 523 ? 30.751 14.351 -48.660 1.00 79.62 523 SER A CA 1
ATOM 3854 C C . SER A 1 523 ? 30.901 14.995 -50.037 1.00 79.62 523 SER A C 1
ATOM 3856 O O . SER A 1 523 ? 30.457 16.122 -50.234 1.00 79.62 523 SER A O 1
ATOM 3858 N N . ASP A 1 524 ? 31.490 14.267 -50.989 1.00 86.75 524 ASP A N 1
ATOM 3859 C CA . ASP A 1 524 ? 31.897 14.780 -52.297 1.00 86.75 524 ASP A CA 1
ATOM 3860 C C . ASP A 1 524 ? 31.634 13.755 -53.411 1.00 86.75 524 ASP A C 1
ATOM 3862 O O . ASP A 1 524 ? 31.295 12.596 -53.152 1.00 86.75 524 ASP A O 1
ATOM 3866 N N . ALA A 1 525 ? 31.785 14.187 -54.665 1.00 90.94 525 ALA A N 1
ATOM 3867 C CA . ALA A 1 525 ? 31.867 13.286 -55.813 1.00 90.94 525 ALA A CA 1
ATOM 3868 C C . ALA A 1 525 ? 33.238 12.584 -55.862 1.00 90.94 525 ALA A C 1
ATOM 3870 O O . ALA A 1 525 ? 34.210 13.054 -55.272 1.00 90.94 525 ALA A O 1
ATOM 3871 N N . ILE A 1 526 ? 33.334 11.472 -56.597 1.00 95.50 526 ILE A N 1
ATOM 3872 C CA . ILE A 1 526 ? 34.619 10.794 -56.824 1.00 95.50 526 ILE A CA 1
ATOM 3873 C C . ILE A 1 526 ? 35.489 11.689 -57.718 1.00 95.50 526 ILE A C 1
ATOM 3875 O O . ILE A 1 526 ? 35.092 12.034 -58.831 1.00 95.50 526 ILE A O 1
ATOM 3879 N N . ASP A 1 527 ? 36.667 12.077 -57.230 1.00 95.50 527 ASP A N 1
ATOM 3880 C CA . ASP A 1 527 ? 37.590 12.970 -57.930 1.00 95.50 527 ASP A CA 1
ATOM 3881 C C . ASP A 1 527 ? 38.487 12.198 -58.904 1.00 95.50 527 ASP A C 1
ATOM 3883 O O . ASP A 1 527 ? 39.484 11.589 -58.518 1.00 95.50 527 ASP A O 1
ATOM 3887 N N . THR A 1 528 ? 38.162 12.292 -60.192 1.00 96.12 528 THR A N 1
ATOM 3888 C CA . THR A 1 528 ? 39.016 11.838 -61.299 1.00 96.12 528 THR A CA 1
ATOM 3889 C C . THR A 1 528 ? 39.635 12.997 -62.082 1.00 96.12 528 THR A C 1
ATOM 3891 O O . THR A 1 528 ? 40.189 12.777 -63.153 1.00 96.12 528 THR A O 1
ATOM 3894 N N . ASN A 1 529 ? 39.592 14.236 -61.576 1.00 95.06 529 ASN A N 1
ATOM 3895 C CA . ASN A 1 529 ? 40.022 15.434 -62.317 1.00 95.06 529 ASN A CA 1
ATOM 3896 C C . ASN A 1 529 ? 41.522 15.737 -62.211 1.00 95.06 529 ASN A C 1
ATOM 3898 O O . ASN A 1 529 ? 42.013 16.704 -62.789 1.00 95.06 529 ASN A O 1
ATOM 3902 N N . SER A 1 530 ? 42.269 14.948 -61.443 1.00 94.81 530 SER A N 1
ATOM 3903 C CA . SER A 1 530 ? 43.725 15.066 -61.366 1.00 94.81 530 SER A CA 1
ATOM 3904 C C . SER A 1 530 ? 44.370 13.737 -61.003 1.00 94.81 530 SER A C 1
ATOM 3906 O O . SER A 1 530 ? 43.835 12.977 -60.199 1.00 94.81 530 SER A O 1
ATOM 3908 N N . VAL A 1 531 ? 45.536 13.485 -61.591 1.00 95.00 531 VAL A N 1
ATOM 3909 C CA . VAL A 1 531 ? 46.359 12.297 -61.340 1.00 95.00 531 VAL A CA 1
ATOM 3910 C C . VAL A 1 531 ? 46.948 12.330 -59.926 1.00 95.00 531 VAL A C 1
ATOM 3912 O O . VAL A 1 531 ? 47.288 13.398 -59.412 1.00 95.00 531 VAL A O 1
ATOM 3915 N N . GLY A 1 532 ? 47.054 11.161 -59.292 1.00 95.25 532 GLY A N 1
ATOM 3916 C CA . GLY A 1 532 ? 47.586 11.003 -57.937 1.00 95.25 532 GLY A CA 1
ATOM 3917 C C . GLY A 1 532 ? 46.767 10.050 -57.066 1.00 95.25 532 GLY A C 1
ATOM 3918 O O . GLY A 1 532 ? 45.773 9.470 -57.505 1.00 95.25 532 GLY A O 1
ATOM 3919 N N . SER A 1 533 ? 47.181 9.900 -55.808 1.00 95.38 533 SER A N 1
ATOM 3920 C CA . SER A 1 533 ? 46.400 9.194 -54.786 1.00 95.38 533 SER A CA 1
ATOM 3921 C C . SER A 1 533 ? 45.201 10.030 -54.349 1.00 95.38 533 SER A C 1
ATOM 3923 O O . SER A 1 533 ? 45.326 11.232 -54.102 1.00 95.38 533 SER A O 1
ATOM 3925 N N . LYS A 1 534 ? 44.047 9.382 -54.227 1.00 95.06 534 LYS A N 1
ATOM 3926 C CA . LYS A 1 534 ? 42.762 9.990 -53.897 1.00 95.06 534 LYS A CA 1
ATOM 3927 C C . LYS A 1 534 ? 42.068 9.228 -52.779 1.00 95.06 534 LYS A C 1
ATOM 3929 O O . LYS A 1 534 ? 42.357 8.057 -52.527 1.00 95.06 534 LYS A O 1
ATOM 3934 N N . THR A 1 535 ? 41.128 9.906 -52.132 1.00 95.50 535 THR A N 1
ATOM 3935 C CA . THR A 1 535 ? 40.252 9.315 -51.125 1.00 95.50 535 THR A CA 1
ATOM 3936 C C . THR A 1 535 ? 38.792 9.629 -51.419 1.00 95.50 535 THR A C 1
ATOM 3938 O O . THR A 1 535 ? 38.469 10.615 -52.083 1.00 95.50 535 THR A O 1
ATOM 3941 N N . PHE A 1 536 ? 37.905 8.759 -50.950 1.00 95.19 536 PHE A N 1
ATOM 3942 C CA . PHE A 1 536 ? 36.459 8.935 -51.000 1.00 95.19 536 PHE A CA 1
ATOM 3943 C C . PHE A 1 536 ? 35.863 8.495 -49.666 1.00 95.19 536 PHE A C 1
ATOM 3945 O O . PHE A 1 536 ? 36.100 7.369 -49.233 1.00 95.19 536 PHE A O 1
ATOM 3952 N N . THR A 1 537 ? 35.119 9.376 -49.002 1.00 96.19 537 THR A N 1
ATOM 3953 C CA . THR A 1 537 ? 34.582 9.106 -47.663 1.00 96.19 537 THR A CA 1
ATOM 3954 C C . THR A 1 537 ? 33.086 8.850 -47.731 1.00 96.19 537 THR A C 1
ATOM 3956 O O . THR A 1 537 ? 32.326 9.684 -48.228 1.00 96.19 537 THR A O 1
ATOM 3959 N N . ILE A 1 538 ? 32.669 7.715 -47.177 1.00 96.62 538 ILE A N 1
ATOM 3960 C CA . ILE A 1 538 ? 31.267 7.361 -46.971 1.00 96.62 538 ILE A CA 1
ATOM 3961 C C . ILE A 1 538 ? 30.985 7.434 -45.471 1.00 96.62 538 ILE A C 1
ATOM 3963 O O . ILE A 1 538 ? 31.672 6.805 -44.664 1.00 96.62 538 ILE A O 1
ATOM 3967 N N . SER A 1 539 ? 29.962 8.197 -45.109 1.00 96.50 539 SER A N 1
ATOM 3968 C CA . SER A 1 539 ? 29.487 8.368 -43.742 1.00 96.50 539 SER A CA 1
ATOM 3969 C C . SER A 1 539 ? 28.124 7.708 -43.589 1.00 96.50 539 SER A C 1
ATOM 3971 O O . SER A 1 539 ? 27.176 8.027 -44.314 1.00 96.50 539 SER A O 1
ATOM 3973 N N . ALA A 1 540 ? 28.025 6.813 -42.615 1.00 97.69 540 ALA A N 1
ATOM 3974 C CA . ALA A 1 540 ? 26.799 6.134 -42.244 1.00 97.69 540 ALA A CA 1
ATOM 3975 C C . ALA A 1 540 ? 26.429 6.453 -40.794 1.00 97.69 540 ALA A C 1
ATOM 3977 O O . ALA A 1 540 ? 27.302 6.562 -39.931 1.00 97.69 540 ALA A O 1
ATOM 3978 N N . SER A 1 541 ? 25.134 6.587 -40.530 1.00 97.56 541 SER A N 1
ATOM 3979 C CA . SER A 1 541 ? 24.579 6.617 -39.179 1.00 97.56 541 SER A CA 1
ATOM 3980 C C . SER A 1 541 ? 23.357 5.721 -39.101 1.00 97.56 541 SER A C 1
ATOM 3982 O O . SER A 1 541 ? 22.661 5.540 -40.105 1.00 97.56 541 SER A O 1
ATOM 3984 N N . ASP A 1 542 ? 23.095 5.172 -37.926 1.00 98.31 542 ASP A N 1
ATOM 3985 C CA . ASP A 1 542 ? 21.881 4.411 -37.642 1.00 98.31 542 ASP A CA 1
ATOM 3986 C C . ASP A 1 542 ? 20.848 5.252 -36.868 1.00 98.31 542 ASP A C 1
ATOM 3988 O O . ASP A 1 542 ? 21.039 6.444 -36.592 1.00 98.31 542 ASP A O 1
ATOM 3992 N N . LYS A 1 543 ? 19.708 4.647 -36.524 1.00 98.00 543 LYS A N 1
ATOM 3993 C CA . LYS A 1 543 ? 18.644 5.329 -35.774 1.00 98.00 543 LYS A CA 1
ATOM 3994 C C . LYS A 1 543 ? 18.938 5.460 -34.281 1.00 98.00 543 LYS A C 1
ATOM 3996 O O . LYS A 1 543 ? 18.290 6.292 -33.636 1.00 98.00 543 LYS A O 1
ATOM 4001 N N . ALA A 1 544 ? 19.877 4.701 -33.726 1.00 97.50 544 ALA A N 1
ATOM 4002 C CA . ALA A 1 544 ? 20.369 4.841 -32.358 1.00 97.50 544 ALA A CA 1
ATOM 4003 C C . ALA A 1 544 ? 21.372 5.995 -32.203 1.00 97.50 544 ALA A C 1
ATOM 4005 O O . ALA A 1 544 ? 21.547 6.510 -31.097 1.00 97.50 544 ALA A O 1
ATOM 4006 N N . GLY A 1 545 ? 21.922 6.488 -33.313 1.00 96.81 545 GLY A N 1
ATOM 4007 C CA . GLY A 1 545 ? 22.905 7.561 -33.366 1.00 96.81 545 GLY A CA 1
ATOM 4008 C C . GLY A 1 545 ? 24.348 7.059 -33.368 1.00 96.81 545 GLY A C 1
ATOM 4009 O O . GLY A 1 545 ? 25.253 7.861 -33.132 1.00 96.81 545 GLY A O 1
ATOM 4010 N N . ASN A 1 546 ? 24.589 5.766 -33.612 1.00 98.00 546 ASN A N 1
ATOM 4011 C CA . ASN A 1 546 ? 25.938 5.290 -33.893 1.00 98.00 546 ASN A CA 1
ATOM 4012 C C . ASN A 1 546 ? 26.356 5.745 -35.293 1.00 98.00 546 ASN A C 1
ATOM 4014 O O . ASN A 1 546 ? 25.527 5.960 -36.179 1.00 98.00 546 ASN A O 1
ATOM 4018 N N . THR A 1 547 ? 27.662 5.922 -35.491 1.00 97.44 547 THR A N 1
ATOM 4019 C CA . THR A 1 547 ? 28.205 6.446 -36.749 1.00 97.44 547 THR A CA 1
ATOM 4020 C C . THR A 1 547 ? 29.437 5.676 -37.186 1.00 97.44 547 THR A C 1
ATOM 4022 O O . THR A 1 547 ? 30.263 5.295 -36.356 1.00 97.44 547 THR A O 1
ATOM 4025 N N . THR A 1 548 ? 29.576 5.519 -38.499 1.00 97.50 548 THR A N 1
ATOM 4026 C CA . THR A 1 548 ? 30.745 4.933 -39.156 1.00 97.50 548 THR A CA 1
ATOM 4027 C C . THR A 1 548 ? 31.192 5.858 -40.277 1.00 97.50 548 THR A C 1
ATOM 4029 O O . THR A 1 548 ? 30.382 6.292 -41.093 1.00 97.50 548 THR A O 1
ATOM 4032 N N . ASN A 1 549 ? 32.493 6.136 -40.343 1.00 95.44 549 ASN A N 1
ATOM 4033 C CA . ASN A 1 549 ? 33.111 6.825 -41.471 1.00 95.44 549 ASN A CA 1
ATOM 4034 C C . ASN A 1 549 ? 34.114 5.878 -42.122 1.00 95.44 549 ASN A C 1
ATOM 4036 O O . ASN A 1 549 ? 35.115 5.525 -41.499 1.00 95.44 549 ASN A O 1
ATOM 4040 N N . GLN A 1 550 ? 33.851 5.491 -43.366 1.00 95.56 550 GLN A N 1
ATOM 4041 C CA . GLN A 1 550 ? 34.734 4.642 -44.153 1.00 95.56 550 GLN A CA 1
ATOM 4042 C C . GLN A 1 550 ? 35.460 5.498 -45.192 1.00 95.56 550 GLN A C 1
ATOM 4044 O O . GLN A 1 550 ? 34.821 6.147 -46.020 1.00 95.56 550 GLN A O 1
ATOM 4049 N N . VAL A 1 551 ? 36.793 5.490 -45.150 1.00 95.94 551 VAL A N 1
ATOM 4050 C CA . VAL A 1 551 ? 37.641 6.154 -46.149 1.00 95.94 551 VAL A CA 1
ATOM 4051 C C . VAL A 1 551 ? 38.134 5.107 -47.136 1.00 95.94 551 VAL A C 1
ATOM 4053 O O . VAL A 1 551 ? 38.806 4.159 -46.735 1.00 95.94 551 VAL A O 1
ATOM 4056 N N . ILE A 1 552 ? 37.797 5.297 -48.408 1.00 95.94 552 ILE A N 1
ATOM 4057 C CA . ILE A 1 552 ? 38.232 4.452 -49.516 1.00 95.94 552 ILE A CA 1
ATOM 4058 C C . ILE A 1 552 ? 39.407 5.109 -50.232 1.00 95.94 552 ILE A C 1
ATOM 4060 O O . ILE A 1 552 ? 39.307 6.273 -50.626 1.00 95.94 552 ILE A O 1
ATOM 4064 N N . HIS A 1 553 ? 40.497 4.376 -50.438 1.00 96.06 553 HIS A N 1
ATOM 4065 C CA . HIS A 1 553 ? 41.680 4.849 -51.158 1.00 96.06 553 HIS A CA 1
ATOM 4066 C C . HIS A 1 553 ? 41.662 4.354 -52.604 1.00 96.06 553 HIS A C 1
ATOM 4068 O O . HIS A 1 553 ? 41.409 3.181 -52.860 1.00 96.06 553 HIS A O 1
ATOM 4074 N N . TYR A 1 554 ? 41.968 5.229 -53.558 1.00 96.31 554 TYR A N 1
ATOM 4075 C CA . TYR A 1 554 ? 42.112 4.879 -54.976 1.00 96.31 554 TYR A CA 1
ATOM 4076 C C . TYR A 1 554 ? 43.176 5.757 -55.636 1.00 96.31 554 TYR A C 1
ATOM 4078 O O . TYR A 1 554 ? 43.645 6.738 -55.054 1.00 96.31 554 TYR A O 1
ATOM 4086 N N . THR A 1 555 ? 43.581 5.414 -56.853 1.00 97.12 555 THR A N 1
ATOM 4087 C CA . THR A 1 555 ? 44.510 6.220 -57.648 1.00 97.12 555 THR A CA 1
ATOM 4088 C C . THR A 1 555 ? 43.876 6.667 -58.955 1.00 97.12 555 THR A C 1
ATOM 4090 O O . THR A 1 555 ? 43.058 5.961 -59.544 1.00 97.12 555 THR A O 1
ATOM 4093 N N . VAL A 1 556 ? 44.262 7.854 -59.415 1.00 97.12 556 VAL A N 1
ATOM 4094 C CA . VAL A 1 556 ? 43.942 8.360 -60.753 1.00 97.12 556 VAL A CA 1
ATOM 4095 C C . VAL A 1 556 ? 45.236 8.429 -61.543 1.00 97.12 556 VAL A C 1
ATOM 4097 O O . VAL A 1 556 ? 46.232 8.953 -61.047 1.00 97.12 556 VAL A O 1
ATOM 4100 N N . SER A 1 557 ? 45.214 7.893 -62.755 1.00 96.19 557 SER A N 1
ATOM 4101 C CA . SER A 1 557 ? 46.382 7.663 -63.601 1.00 96.19 557 SER A CA 1
ATOM 4102 C C . SER A 1 557 ? 46.130 8.172 -65.013 1.00 96.19 557 SER A C 1
ATOM 4104 O O . SER A 1 557 ? 44.978 8.343 -65.421 1.00 96.19 557 SER A O 1
ATOM 4106 N N . TYR A 1 558 ? 47.190 8.436 -65.767 1.00 95.31 558 TYR A N 1
ATOM 4107 C CA . TYR A 1 558 ? 47.043 8.715 -67.193 1.00 95.31 558 TYR A CA 1
ATOM 4108 C C . TYR A 1 558 ? 46.714 7.431 -67.962 1.00 95.31 558 TYR A C 1
ATOM 4110 O O . TYR A 1 558 ? 47.102 6.341 -67.554 1.00 95.31 558 TYR A O 1
ATOM 4118 N N . ASP A 1 559 ? 46.035 7.554 -69.098 1.00 94.75 559 ASP A N 1
ATOM 4119 C CA . ASP A 1 559 ? 45.993 6.480 -70.090 1.00 94.75 559 ASP A CA 1
ATOM 4120 C C . ASP A 1 559 ? 47.204 6.588 -71.027 1.00 94.75 559 ASP A C 1
ATOM 4122 O O . ASP A 1 559 ? 47.721 7.684 -71.264 1.00 94.75 559 ASP A O 1
ATOM 4126 N N . ILE A 1 560 ? 47.666 5.461 -71.570 1.00 93.31 560 ILE A N 1
ATOM 4127 C CA . ILE A 1 560 ? 48.811 5.416 -72.483 1.00 93.31 560 ILE A CA 1
ATOM 4128 C C . ILE A 1 560 ? 48.354 4.961 -73.857 1.00 93.31 560 ILE A C 1
ATOM 4130 O O . ILE A 1 560 ? 47.967 3.810 -74.062 1.00 93.31 560 ILE A O 1
ATOM 4134 N N . LYS A 1 561 ? 48.559 5.823 -74.851 1.00 93.06 561 LYS A N 1
ATOM 4135 C CA . LYS A 1 561 ? 48.318 5.482 -76.248 1.00 93.06 561 LYS A CA 1
ATOM 4136 C C . LYS A 1 561 ? 49.627 5.367 -77.012 1.00 93.06 561 LYS A C 1
ATOM 4138 O O . LYS A 1 561 ? 50.333 6.349 -77.243 1.00 93.06 561 LYS A O 1
ATOM 4143 N N . VAL A 1 562 ? 49.936 4.152 -77.458 1.00 92.00 562 VAL A N 1
ATOM 4144 C CA . VAL A 1 562 ? 51.071 3.899 -78.351 1.00 92.00 562 VAL A CA 1
ATOM 4145 C C . VAL A 1 562 ? 50.723 4.390 -79.752 1.00 92.00 562 VAL A C 1
ATOM 4147 O O . VAL A 1 562 ? 49.714 3.995 -80.330 1.00 92.00 562 VAL A O 1
ATOM 4150 N N . LEU A 1 563 ? 51.574 5.249 -80.308 1.00 91.06 563 LEU A N 1
ATOM 4151 C CA . LEU A 1 563 ? 51.408 5.788 -81.654 1.00 91.06 563 LEU A CA 1
ATOM 4152 C C . LEU A 1 563 ? 52.077 4.919 -82.725 1.00 91.06 563 LEU A C 1
ATOM 4154 O O . LEU A 1 563 ? 51.523 4.785 -83.811 1.00 91.06 563 LEU A O 1
ATOM 4158 N N . LYS A 1 564 ? 53.281 4.395 -82.448 1.00 88.62 564 LYS A N 1
ATOM 4159 C CA . LYS A 1 564 ? 54.081 3.555 -83.365 1.00 88.62 564 LYS A CA 1
ATOM 4160 C C . LYS A 1 564 ? 55.301 2.953 -82.665 1.00 88.62 564 LYS A C 1
ATOM 4162 O O . LYS A 1 564 ? 55.677 3.392 -81.576 1.00 88.62 564 LYS A O 1
ATOM 4167 N N . GLY A 1 565 ? 55.962 1.996 -83.311 1.00 84.69 565 GLY A N 1
ATOM 4168 C CA . GLY A 1 565 ? 57.160 1.333 -82.788 1.00 84.69 565 GLY A CA 1
ATOM 4169 C C . GLY A 1 565 ? 56.884 0.011 -82.075 1.00 84.69 565 GLY A C 1
ATOM 4170 O O . GLY A 1 565 ? 57.818 -0.591 -81.556 1.00 84.69 565 GLY A O 1
ATOM 4171 N N . LEU A 1 566 ? 55.631 -0.451 -82.082 1.00 87.69 566 LEU A N 1
ATOM 4172 C CA . LEU A 1 566 ? 55.201 -1.766 -81.593 1.00 87.69 566 LEU A CA 1
ATOM 4173 C C . LEU A 1 566 ? 54.462 -2.570 -82.686 1.00 87.69 566 LEU A C 1
ATOM 4175 O O . LEU A 1 566 ? 53.760 -3.523 -82.372 1.00 87.69 566 LEU A O 1
ATOM 4179 N N . GLU A 1 567 ? 54.582 -2.197 -83.971 1.00 86.75 567 GLU A N 1
ATOM 4180 C CA . GLU A 1 567 ? 53.810 -2.817 -85.067 1.00 86.75 567 GLU A CA 1
ATOM 4181 C C . GLU A 1 567 ? 54.288 -4.229 -85.482 1.00 86.75 567 GLU A C 1
ATOM 4183 O O . GLU A 1 567 ? 53.726 -4.825 -86.400 1.00 86.75 567 GLU A O 1
ATOM 4188 N N . GLY A 1 568 ? 55.320 -4.775 -84.832 1.00 84.75 568 GLY A N 1
ATOM 4189 C CA . GLY A 1 568 ? 55.862 -6.109 -85.092 1.00 84.75 568 GLY A CA 1
ATOM 4190 C C . GLY A 1 568 ? 57.145 -6.385 -84.300 1.00 84.75 568 GLY A C 1
ATOM 4191 O O . GLY A 1 568 ? 57.625 -5.495 -83.590 1.00 84.75 568 GLY A O 1
ATOM 4192 N N . PRO A 1 569 ? 57.713 -7.600 -84.404 1.00 87.94 569 PRO A N 1
ATOM 4193 C CA . PRO A 1 569 ? 58.954 -7.937 -83.725 1.00 87.94 569 PRO A CA 1
ATOM 4194 C C . PRO A 1 569 ? 60.115 -7.133 -84.326 1.00 87.94 569 PRO A C 1
ATOM 4196 O O . PRO A 1 569 ? 60.167 -6.876 -85.532 1.00 87.94 569 PRO A O 1
ATOM 4199 N N . HIS A 1 570 ? 61.060 -6.733 -83.482 1.00 90.56 570 HIS A N 1
ATOM 4200 C CA . HIS A 1 570 ? 62.214 -5.922 -83.861 1.00 90.56 570 HIS A CA 1
ATOM 4201 C C . HIS A 1 570 ? 63.468 -6.782 -83.958 1.00 90.56 570 HIS A C 1
ATOM 4203 O O . HIS A 1 570 ? 63.749 -7.613 -83.098 1.00 90.56 570 HIS A O 1
ATOM 4209 N N . ARG A 1 571 ? 64.236 -6.590 -85.029 1.00 90.31 571 ARG A N 1
ATOM 4210 C CA . ARG A 1 571 ? 65.409 -7.416 -85.324 1.00 90.31 571 ARG A CA 1
ATOM 4211 C C . ARG A 1 571 ? 66.567 -7.091 -84.385 1.00 90.31 571 ARG A C 1
ATOM 4213 O O . ARG A 1 571 ? 66.969 -5.932 -84.299 1.00 90.31 571 ARG A O 1
ATOM 4220 N N . ILE A 1 572 ? 67.201 -8.099 -83.796 1.00 87.31 572 ILE A N 1
ATOM 4221 C CA . ILE A 1 572 ? 68.472 -7.934 -83.077 1.00 87.31 572 ILE A CA 1
ATOM 4222 C C . ILE A 1 572 ? 69.616 -7.762 -84.098 1.00 87.31 572 ILE A C 1
ATOM 4224 O O . ILE A 1 572 ? 69.702 -8.534 -85.060 1.00 87.31 572 ILE A O 1
ATOM 4228 N N . PRO A 1 573 ? 70.525 -6.775 -83.949 1.00 88.00 573 PRO A N 1
ATOM 4229 C CA . PRO A 1 573 ? 70.682 -5.819 -82.845 1.00 88.00 573 PRO A CA 1
ATOM 4230 C C . PRO A 1 573 ? 70.217 -4.379 -83.185 1.00 88.00 573 PRO A C 1
ATOM 4232 O O . PRO A 1 573 ? 70.826 -3.403 -82.750 1.00 88.00 573 PRO A O 1
ATOM 4235 N N . SER A 1 574 ? 69.192 -4.207 -84.026 1.00 89.31 574 SER A N 1
ATOM 4236 C CA . SER A 1 574 ? 68.782 -2.899 -84.559 1.00 89.31 574 SER A CA 1
ATOM 4237 C C . SER A 1 574 ? 68.034 -2.044 -83.521 1.00 89.31 574 SER A C 1
ATOM 4239 O O . SER A 1 574 ? 66.987 -2.473 -83.038 1.00 89.31 574 SER A O 1
ATOM 4241 N N . PRO A 1 575 ? 68.505 -0.818 -83.203 1.00 88.88 575 PRO A N 1
ATOM 4242 C CA . PRO A 1 575 ? 67.769 0.091 -82.331 1.00 88.88 575 PRO A CA 1
ATOM 4243 C C . PRO A 1 575 ? 66.456 0.550 -82.963 1.00 88.88 575 PRO A C 1
ATOM 4245 O O . PRO A 1 575 ? 66.392 0.796 -84.169 1.00 88.88 575 PRO A O 1
ATOM 4248 N N . PHE A 1 576 ? 65.431 0.733 -82.140 1.00 90.12 576 PHE A N 1
ATOM 4249 C CA . PHE A 1 576 ? 64.124 1.227 -82.567 1.00 90.12 576 PHE A CA 1
ATOM 4250 C C . PHE A 1 576 ? 63.520 2.144 -81.500 1.00 90.12 576 PHE A C 1
ATOM 4252 O O . PHE A 1 576 ? 63.894 2.094 -80.328 1.00 90.12 576 PHE A O 1
ATOM 4259 N N . LYS A 1 577 ? 62.592 3.013 -81.915 1.00 90.50 577 LYS A N 1
ATOM 4260 C CA . LYS A 1 577 ? 61.905 3.954 -81.022 1.00 90.50 577 LYS A CA 1
ATOM 4261 C C . LYS A 1 577 ? 60.469 3.526 -80.791 1.00 90.50 577 LYS A C 1
ATOM 4263 O O . LYS A 1 577 ? 59.739 3.316 -81.756 1.00 90.50 577 LYS A O 1
ATOM 4268 N N . ILE A 1 578 ? 60.056 3.536 -79.533 1.00 91.88 578 ILE A N 1
ATOM 4269 C CA . ILE A 1 578 ? 58.648 3.476 -79.146 1.00 91.88 578 ILE A CA 1
ATOM 4270 C C . ILE A 1 578 ? 58.132 4.911 -79.064 1.00 91.88 578 ILE A C 1
ATOM 4272 O O . ILE A 1 578 ? 58.801 5.760 -78.476 1.00 91.88 578 ILE A O 1
ATOM 4276 N N . TRP A 1 579 ? 56.978 5.182 -79.673 1.00 92.69 579 TRP A N 1
ATOM 4277 C CA . TRP A 1 579 ? 56.304 6.479 -79.632 1.00 92.69 579 TRP A CA 1
ATOM 4278 C C . TRP A 1 579 ? 54.987 6.334 -78.891 1.00 92.69 579 TRP A C 1
ATOM 4280 O O . TRP A 1 579 ? 54.161 5.501 -79.266 1.00 92.69 579 TRP A O 1
ATOM 4290 N N . LEU A 1 580 ? 54.772 7.164 -77.880 1.00 94.62 580 LEU A N 1
ATOM 4291 C CA . LEU A 1 580 ? 53.549 7.157 -77.092 1.00 94.62 580 LEU A CA 1
ATOM 4292 C C . LEU A 1 580 ? 53.125 8.573 -76.713 1.00 94.62 580 LEU A C 1
ATOM 4294 O O . LEU A 1 580 ? 53.946 9.489 -76.658 1.00 94.62 580 LEU A O 1
ATOM 4298 N N . ILE A 1 581 ? 51.835 8.730 -76.468 1.00 94.81 581 ILE A N 1
ATOM 4299 C CA . ILE A 1 581 ? 51.243 9.906 -75.836 1.00 94.81 581 ILE A CA 1
ATOM 4300 C C . ILE A 1 581 ? 50.515 9.457 -74.577 1.00 94.81 581 ILE A C 1
ATOM 4302 O O . ILE A 1 581 ? 50.121 8.292 -74.462 1.00 94.81 581 ILE A O 1
ATOM 4306 N N . ILE A 1 582 ? 50.347 10.386 -73.650 1.00 94.75 582 ILE A N 1
ATOM 4307 C CA . ILE A 1 582 ? 49.474 10.195 -72.499 1.00 94.75 582 ILE A CA 1
ATOM 4308 C C . ILE A 1 582 ? 48.141 10.875 -72.781 1.00 94.75 582 ILE A C 1
ATOM 4310 O O . ILE A 1 582 ? 48.101 11.993 -73.301 1.00 94.75 582 ILE A O 1
ATOM 4314 N N . THR A 1 583 ? 47.054 10.194 -72.459 1.00 94.88 583 THR A N 1
ATOM 4315 C CA . THR A 1 583 ? 45.698 10.686 -72.680 1.00 94.88 583 THR A CA 1
ATOM 4316 C C . THR A 1 583 ? 44.871 10.620 -71.406 1.00 94.88 583 THR A C 1
ATOM 4318 O O . THR A 1 583 ? 45.245 9.968 -70.430 1.00 94.88 583 THR A O 1
ATOM 4321 N N . ASP A 1 584 ? 43.745 11.321 -71.399 1.00 95.81 584 ASP A N 1
ATOM 4322 C CA . ASP A 1 584 ? 42.673 11.057 -70.444 1.00 95.81 584 ASP A CA 1
ATOM 4323 C C . ASP A 1 584 ? 41.733 9.951 -70.957 1.00 95.81 584 ASP A C 1
ATOM 4325 O O . ASP A 1 584 ? 41.939 9.376 -72.030 1.00 95.81 584 ASP A O 1
ATOM 4329 N N . TYR A 1 585 ? 40.671 9.674 -70.201 1.00 95.94 585 TYR A N 1
ATOM 4330 C CA . TYR A 1 585 ? 39.669 8.663 -70.534 1.00 95.94 585 TYR A CA 1
ATOM 4331 C C . TYR A 1 585 ? 38.970 8.903 -71.886 1.00 95.94 585 TYR A C 1
ATOM 4333 O O . TYR A 1 585 ? 38.558 7.952 -72.549 1.00 95.94 585 TYR A O 1
ATOM 4341 N N . TYR A 1 586 ? 38.840 10.158 -72.324 1.00 95.50 586 TYR A N 1
ATOM 4342 C CA . TYR A 1 586 ? 38.209 10.513 -73.599 1.00 95.50 586 TYR A CA 1
ATOM 4343 C C . TYR A 1 586 ? 39.195 10.499 -74.775 1.00 95.50 586 TYR A C 1
ATOM 4345 O O . TYR A 1 586 ? 38.812 10.792 -75.912 1.00 95.50 586 TYR A O 1
ATOM 4353 N N . GLY A 1 587 ? 40.458 10.146 -74.526 1.00 92.12 587 GLY A N 1
ATOM 4354 C CA . GLY A 1 587 ? 41.518 10.156 -75.524 1.00 92.12 587 GLY A CA 1
ATOM 4355 C C . GLY A 1 587 ? 42.050 11.558 -75.836 1.00 92.12 587 GLY A C 1
ATOM 4356 O O . GLY A 1 587 ? 42.723 11.722 -76.857 1.00 92.12 587 GLY A O 1
ATOM 4357 N N . GLN A 1 588 ? 41.750 12.566 -75.006 1.00 94.88 588 GLN A N 1
ATOM 4358 C CA . GLN A 1 588 ? 42.346 13.895 -75.122 1.00 94.88 588 GLN A CA 1
ATOM 4359 C C . GLN A 1 588 ? 43.827 13.815 -74.739 1.00 94.88 588 GLN A C 1
ATOM 4361 O O . GLN A 1 588 ? 44.174 13.201 -73.737 1.00 94.88 588 GLN A O 1
ATOM 4366 N N . ASP A 1 589 ? 44.700 14.419 -75.544 1.00 94.56 589 ASP A N 1
ATOM 4367 C CA . ASP A 1 589 ? 46.155 14.377 -75.360 1.00 94.56 589 ASP A CA 1
ATOM 4368 C C . ASP A 1 589 ? 46.616 15.354 -74.265 1.00 94.56 589 ASP A C 1
ATOM 4370 O O . ASP A 1 589 ? 46.317 16.549 -74.322 1.00 94.56 589 ASP A O 1
ATOM 4374 N N . TYR A 1 590 ? 47.359 14.835 -73.285 1.00 93.44 590 TYR A N 1
ATOM 4375 C CA . TYR A 1 590 ? 47.963 15.588 -72.177 1.00 93.44 590 TYR A CA 1
ATOM 4376 C C . TYR A 1 590 ? 49.495 15.616 -72.247 1.00 93.44 590 TYR A C 1
ATOM 4378 O O . TYR A 1 590 ? 50.161 16.092 -71.324 1.00 93.44 590 TYR A O 1
ATOM 4386 N N . SER A 1 591 ? 50.074 15.125 -73.342 1.00 94.31 591 SER A N 1
ATOM 4387 C CA . SER A 1 591 ? 51.518 15.029 -73.512 1.00 94.31 591 SER A CA 1
ATOM 4388 C C . SER A 1 591 ? 52.167 16.410 -73.538 1.00 94.31 591 SER A C 1
ATOM 4390 O O . SER A 1 591 ? 51.817 17.288 -74.328 1.00 94.31 591 SER A O 1
ATOM 4392 N N . SER A 1 592 ? 53.156 16.611 -72.674 1.00 92.25 592 SER A N 1
ATOM 4393 C CA . SER A 1 592 ? 53.866 17.877 -72.535 1.00 92.25 592 SER A CA 1
ATOM 4394 C C . SER A 1 592 ? 55.303 17.651 -72.086 1.00 92.25 592 SER A C 1
ATOM 4396 O O . SER A 1 592 ? 55.601 16.759 -71.292 1.00 92.25 592 SER A O 1
ATOM 4398 N N . LYS A 1 593 ? 56.206 18.536 -72.520 1.00 89.69 593 LYS A N 1
ATOM 4399 C CA . LYS A 1 593 ? 57.594 18.582 -72.031 1.00 89.69 593 LYS A CA 1
ATOM 4400 C C . LYS A 1 593 ? 57.684 18.785 -70.508 1.00 89.69 593 LYS A C 1
ATOM 4402 O O . LYS A 1 593 ? 58.683 18.393 -69.909 1.00 89.69 593 LYS A O 1
ATOM 4407 N N . ASP A 1 594 ? 56.659 19.406 -69.917 1.00 90.62 594 ASP A N 1
ATOM 4408 C CA . ASP A 1 594 ? 56.577 19.736 -68.489 1.00 90.62 594 ASP A CA 1
ATOM 4409 C C . ASP A 1 594 ? 55.982 18.582 -67.657 1.00 90.62 594 ASP A C 1
ATOM 4411 O O . ASP A 1 594 ? 55.981 18.643 -66.432 1.00 90.62 594 ASP A O 1
ATOM 4415 N N . LEU A 1 595 ? 55.527 17.511 -68.320 1.00 92.06 595 LEU A N 1
ATOM 4416 C CA . LEU A 1 595 ? 55.056 16.263 -67.722 1.00 92.06 595 LEU A CA 1
ATOM 4417 C C . LEU A 1 595 ? 55.951 15.108 -68.207 1.00 92.06 595 LEU A C 1
ATOM 4419 O O . LEU A 1 595 ? 55.610 14.399 -69.152 1.00 92.06 595 LEU A O 1
ATOM 4423 N N . PRO A 1 596 ? 57.162 14.957 -67.652 1.00 92.19 596 PRO A N 1
ATOM 4424 C CA . PRO A 1 596 ? 58.133 13.983 -68.128 1.00 92.19 596 PRO A CA 1
ATOM 4425 C C . PRO A 1 596 ? 57.750 12.538 -67.784 1.00 92.19 596 PRO A C 1
ATOM 4427 O O . PRO A 1 596 ? 57.206 12.263 -66.713 1.00 92.19 596 PRO A O 1
ATOM 4430 N N . LEU A 1 597 ? 58.109 11.614 -68.681 1.00 94.00 597 LEU A N 1
ATOM 4431 C CA . LEU A 1 597 ? 58.043 10.168 -68.461 1.00 94.00 597 LEU A CA 1
ATOM 4432 C C . LEU A 1 597 ? 59.440 9.608 -68.194 1.00 94.00 597 LEU A C 1
ATOM 4434 O O . LEU A 1 597 ? 60.416 10.021 -68.827 1.00 94.00 597 LEU A O 1
ATOM 4438 N N . TYR A 1 598 ? 59.519 8.630 -67.299 1.00 93.31 598 TYR A N 1
ATOM 4439 C CA . TYR A 1 598 ? 60.756 7.952 -66.923 1.00 93.31 598 TYR A CA 1
ATOM 4440 C C . TYR A 1 598 ? 60.575 6.446 -67.017 1.00 93.31 598 TYR A C 1
ATOM 4442 O O . TYR A 1 598 ? 59.647 5.900 -66.426 1.00 93.31 598 TYR A O 1
ATOM 4450 N N . ALA A 1 599 ? 61.468 5.763 -67.727 1.00 92.62 599 ALA A N 1
ATOM 4451 C CA . ALA A 1 599 ? 61.537 4.312 -67.688 1.00 92.62 599 ALA A CA 1
ATOM 4452 C C . ALA A 1 599 ? 62.032 3.861 -66.308 1.00 92.62 599 ALA A C 1
ATOM 4454 O O . ALA A 1 599 ? 63.039 4.356 -65.801 1.00 92.62 599 ALA A O 1
ATOM 4455 N N . VAL A 1 600 ? 61.314 2.913 -65.711 1.00 93.56 600 VAL A N 1
ATOM 4456 C CA . VAL A 1 600 ? 61.579 2.394 -64.360 1.00 93.56 600 VAL A CA 1
ATOM 4457 C C . VAL A 1 600 ? 61.923 0.910 -64.353 1.00 93.56 600 VAL A C 1
ATOM 4459 O O . VAL A 1 600 ? 62.601 0.449 -63.438 1.00 93.56 600 VAL A O 1
ATOM 4462 N N . SER A 1 601 ? 61.527 0.159 -65.384 1.00 92.56 601 SER A N 1
ATOM 4463 C CA . SER A 1 601 ? 61.947 -1.230 -65.549 1.00 92.56 601 SER A CA 1
ATOM 4464 C C . SER A 1 601 ? 62.029 -1.656 -67.012 1.00 92.56 601 SER A C 1
ATOM 4466 O O . SER A 1 601 ? 61.377 -1.104 -67.895 1.00 92.56 601 SER A O 1
ATOM 4468 N N . LEU A 1 602 ? 62.839 -2.678 -67.256 1.00 91.69 602 LEU A N 1
ATOM 4469 C CA . LEU A 1 602 ? 62.805 -3.503 -68.454 1.00 91.69 602 LEU A CA 1
ATOM 4470 C C . LEU A 1 602 ? 62.763 -4.950 -67.959 1.00 91.69 602 LEU A C 1
ATOM 4472 O O . LEU A 1 602 ? 63.383 -5.265 -66.948 1.00 91.69 602 LEU A O 1
ATOM 4476 N N . ASN A 1 603 ? 61.978 -5.821 -68.583 1.00 90.88 603 ASN A N 1
ATOM 4477 C CA . ASN A 1 603 ? 61.903 -7.223 -68.172 1.00 90.88 603 ASN A CA 1
ATOM 4478 C C . ASN A 1 603 ? 61.718 -8.131 -69.396 1.00 90.88 603 ASN A C 1
ATOM 4480 O O . ASN A 1 603 ? 60.752 -7.908 -70.126 1.00 90.88 603 ASN A O 1
ATOM 4484 N N . PRO A 1 604 ? 62.575 -9.147 -69.619 1.00 89.62 604 PRO A N 1
ATOM 4485 C CA . PRO A 1 604 ? 63.785 -9.470 -68.853 1.00 89.62 604 PRO A CA 1
ATOM 4486 C C . PRO A 1 604 ? 64.933 -8.472 -69.080 1.00 89.62 604 PRO A C 1
ATOM 4488 O O . PRO A 1 604 ? 65.010 -7.818 -70.111 1.00 89.62 604 PRO A O 1
ATOM 4491 N N . GLY A 1 605 ? 65.868 -8.394 -68.133 1.00 82.25 605 GLY A N 1
ATOM 4492 C CA . GLY A 1 605 ? 67.111 -7.619 -68.273 1.00 82.25 605 GLY A CA 1
ATOM 4493 C C . GLY A 1 605 ? 67.077 -6.214 -67.652 1.00 82.25 605 GLY A C 1
ATOM 4494 O O . GLY A 1 605 ? 66.019 -5.719 -67.296 1.00 82.25 605 GLY A O 1
ATOM 4495 N N . PRO A 1 606 ? 68.237 -5.570 -67.448 1.00 82.25 606 PRO A N 1
ATOM 4496 C CA . PRO A 1 606 ? 68.301 -4.267 -66.795 1.00 82.25 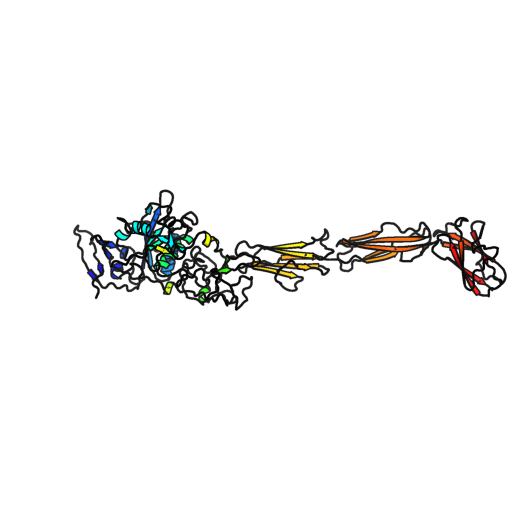606 PRO A CA 1
ATOM 4497 C C . PRO A 1 606 ? 67.900 -3.127 -67.740 1.00 82.25 606 PRO A C 1
ATOM 4499 O O . PRO A 1 606 ? 68.124 -3.197 -68.948 1.00 82.25 606 PRO A O 1
ATOM 4502 N N . LEU A 1 607 ? 67.399 -2.026 -67.174 1.00 82.62 607 LEU A N 1
ATOM 4503 C CA . LEU A 1 607 ? 67.399 -0.747 -67.881 1.00 82.62 607 LEU A CA 1
ATOM 4504 C C . LEU A 1 607 ? 68.842 -0.279 -68.062 1.00 82.62 607 LEU A C 1
ATOM 4506 O O . LEU A 1 607 ? 69.548 -0.040 -67.083 1.00 82.62 607 LEU A O 1
ATOM 4510 N N . THR A 1 608 ? 69.274 -0.128 -69.308 1.00 73.25 608 THR A N 1
ATOM 4511 C CA . THR A 1 608 ? 70.587 0.428 -69.647 1.00 73.25 608 THR A CA 1
ATOM 4512 C C . THR A 1 608 ? 70.403 1.805 -70.288 1.00 73.25 608 THR A C 1
ATOM 4514 O O . THR A 1 608 ? 70.017 1.868 -71.461 1.00 73.25 608 THR A O 1
ATOM 4517 N N . PRO A 1 609 ? 70.662 2.912 -69.564 1.00 64.62 609 PRO A N 1
ATOM 4518 C CA . PRO A 1 609 ? 70.570 4.252 -70.133 1.00 64.62 609 PRO A CA 1
ATOM 4519 C C . PRO A 1 609 ? 71.595 4.412 -71.263 1.00 64.62 609 PRO A C 1
ATOM 4521 O O . PRO A 1 609 ? 72.802 4.319 -71.043 1.00 64.62 609 PRO A O 1
ATOM 4524 N N . GLY A 1 610 ? 71.124 4.629 -72.490 1.00 66.25 610 GLY A N 1
ATOM 4525 C CA . GLY A 1 610 ? 71.970 5.022 -73.620 1.00 66.25 610 GLY A CA 1
ATOM 4526 C C . GLY A 1 610 ? 72.100 6.549 -73.719 1.00 66.25 610 GLY A C 1
ATOM 4527 O O . GLY A 1 610 ? 71.298 7.265 -73.119 1.00 66.25 610 GLY A O 1
ATOM 4528 N N . PRO A 1 611 ? 73.021 7.088 -74.543 1.00 67.75 611 PRO A N 1
ATOM 4529 C CA . PRO A 1 611 ? 73.192 8.539 -74.726 1.00 67.75 611 PRO A CA 1
ATOM 4530 C C . PRO A 1 611 ? 71.943 9.257 -75.272 1.00 67.75 611 PRO A C 1
ATOM 4532 O O . PRO A 1 611 ? 71.875 10.481 -75.238 1.00 67.75 611 PRO A O 1
ATOM 4535 N N . VAL A 1 612 ? 70.961 8.502 -75.778 1.00 74.12 612 VAL A N 1
ATOM 4536 C CA . VAL A 1 612 ? 69.694 9.005 -76.334 1.00 74.12 612 VAL A CA 1
ATOM 4537 C C . VAL A 1 612 ? 68.556 9.019 -75.294 1.00 74.12 612 VAL A C 1
ATOM 4539 O O . VAL A 1 612 ? 67.585 9.734 -75.502 1.00 74.12 612 VAL A O 1
ATOM 4542 N N . ASN A 1 613 ? 68.689 8.308 -74.164 1.00 82.19 613 ASN A N 1
ATOM 4543 C CA . ASN A 1 613 ? 67.713 8.306 -73.059 1.00 82.19 613 ASN A CA 1
ATOM 4544 C C . ASN A 1 613 ? 68.410 8.650 -71.718 1.00 82.19 613 ASN A C 1
ATOM 4546 O O . ASN A 1 613 ? 68.483 7.793 -70.827 1.00 82.19 613 ASN A O 1
ATOM 4550 N N . PRO A 1 614 ? 68.996 9.854 -71.565 1.00 83.50 614 PRO A N 1
ATOM 4551 C CA . PRO A 1 614 ? 69.671 10.233 -70.323 1.00 83.50 614 PRO A CA 1
ATOM 4552 C C . PRO A 1 614 ? 68.710 10.139 -69.128 1.00 83.50 614 PRO A C 1
ATOM 4554 O O . PRO A 1 614 ? 67.529 10.467 -69.241 1.00 83.50 614 PRO A O 1
ATOM 4557 N N . ASP A 1 615 ? 69.214 9.645 -67.994 1.00 84.94 615 ASP A N 1
ATOM 4558 C CA . ASP A 1 615 ? 68.459 9.442 -66.745 1.00 84.94 615 ASP A CA 1
ATOM 4559 C C . ASP A 1 615 ? 67.170 8.613 -66.901 1.00 84.94 615 ASP A C 1
ATOM 4561 O O . ASP A 1 615 ? 66.211 8.784 -66.149 1.00 84.94 615 ASP A O 1
ATOM 4565 N N . ASN A 1 616 ? 67.127 7.722 -67.903 1.00 89.69 616 ASN A N 1
ATOM 4566 C CA . ASN A 1 616 ? 65.943 6.945 -68.285 1.00 89.69 616 ASN A CA 1
ATOM 4567 C C . ASN A 1 616 ? 64.718 7.797 -68.659 1.00 89.69 616 ASN A C 1
ATOM 4569 O O . ASN A 1 616 ? 63.604 7.278 -68.739 1.00 89.69 616 ASN A O 1
ATOM 4573 N N . LYS A 1 617 ? 64.902 9.091 -68.922 1.00 91.31 617 LYS A N 1
ATOM 4574 C CA . LYS A 1 617 ? 63.834 10.002 -69.315 1.00 91.31 617 LYS A CA 1
ATOM 4575 C C . LYS A 1 617 ? 63.457 9.780 -70.781 1.00 91.31 617 LYS A C 1
ATOM 4577 O O . LYS A 1 617 ? 64.328 9.632 -71.638 1.00 91.31 617 LYS A O 1
ATOM 4582 N N . PHE A 1 618 ? 62.163 9.781 -71.073 1.00 92.81 618 PHE A N 1
ATOM 4583 C CA . PHE A 1 618 ? 61.653 9.794 -72.442 1.00 92.81 618 PHE A CA 1
ATOM 4584 C C . PHE A 1 618 ? 61.935 11.160 -73.085 1.00 92.81 618 PHE A C 1
ATOM 4586 O O . PHE A 1 618 ? 61.755 12.203 -72.451 1.00 92.81 618 PHE A O 1
ATOM 4593 N N . ASP A 1 619 ? 62.341 11.163 -74.354 1.00 91.50 619 ASP A N 1
ATOM 4594 C CA . ASP A 1 619 ? 62.510 12.391 -75.134 1.00 91.50 619 ASP A CA 1
ATOM 4595 C C . ASP A 1 619 ? 61.149 12.854 -75.670 1.00 91.50 619 ASP A C 1
ATOM 4597 O O . ASP A 1 619 ? 60.422 12.058 -76.264 1.00 91.50 619 ASP A O 1
ATOM 4601 N N . PHE A 1 620 ? 60.789 14.123 -75.473 1.00 90.50 620 PHE A N 1
ATOM 4602 C CA . PHE A 1 620 ? 59.512 14.680 -75.931 1.00 90.50 620 PHE A CA 1
ATOM 4603 C C . PHE A 1 620 ? 59.728 15.530 -77.186 1.00 90.50 620 PHE A C 1
ATOM 4605 O O . PHE A 1 620 ? 60.296 16.622 -77.118 1.00 90.50 620 PHE A O 1
ATOM 4612 N N . ASN A 1 621 ? 59.263 15.041 -78.339 1.00 83.56 621 ASN A N 1
ATOM 4613 C CA . ASN A 1 621 ? 59.466 15.698 -79.629 1.00 83.56 621 ASN A CA 1
ATOM 4614 C C . ASN A 1 621 ? 58.242 15.527 -80.541 1.00 83.56 621 ASN A C 1
ATOM 4616 O O . ASN A 1 621 ? 57.695 14.434 -80.674 1.00 83.56 621 ASN A O 1
ATOM 4620 N N . GLY A 1 622 ? 57.809 16.615 -81.186 1.00 80.06 622 GLY A N 1
ATOM 4621 C CA . GLY A 1 622 ? 56.696 16.592 -82.139 1.00 80.06 622 GLY A CA 1
ATOM 4622 C C . GLY A 1 622 ? 55.337 16.219 -81.533 1.00 80.06 622 GLY A C 1
ATOM 4623 O O . GLY A 1 622 ? 54.494 15.699 -82.257 1.00 80.06 622 GLY A O 1
ATOM 4624 N N . GLY A 1 623 ? 55.136 16.459 -80.231 1.00 86.31 623 GLY A N 1
ATOM 4625 C CA . GLY A 1 623 ? 53.887 16.157 -79.519 1.00 86.31 623 GLY A CA 1
ATOM 4626 C C . GLY A 1 623 ? 53.798 14.747 -78.929 1.00 86.31 623 GLY A C 1
ATOM 4627 O O . GLY A 1 623 ? 52.760 14.395 -78.395 1.00 86.31 623 GLY A O 1
ATOM 4628 N N . ALA A 1 624 ? 54.864 13.943 -78.993 1.00 92.56 624 ALA A N 1
ATOM 4629 C CA . ALA A 1 624 ? 54.881 12.588 -78.447 1.00 92.56 624 ALA A CA 1
ATOM 4630 C C . ALA A 1 624 ? 56.153 12.311 -77.639 1.00 92.56 624 ALA A C 1
ATOM 4632 O O . ALA A 1 624 ? 57.214 12.892 -77.888 1.00 92.56 624 ALA A O 1
ATOM 4633 N N . TYR A 1 625 ? 56.048 11.381 -76.695 1.00 94.44 625 TYR A N 1
ATOM 4634 C CA . TYR A 1 625 ? 57.187 10.829 -75.977 1.00 94.44 625 TYR A CA 1
ATOM 4635 C C . TYR A 1 625 ? 57.818 9.710 -76.795 1.00 94.44 625 TYR A C 1
ATOM 4637 O O . TYR A 1 625 ? 57.129 8.848 -77.346 1.00 94.44 625 TYR A O 1
ATOM 4645 N N . THR A 1 626 ? 59.143 9.705 -76.849 1.00 92.56 626 THR A N 1
ATOM 4646 C CA . THR A 1 626 ? 59.922 8.684 -77.536 1.00 92.56 626 THR A CA 1
ATOM 4647 C C . THR A 1 626 ? 60.953 8.067 -76.607 1.00 92.56 626 THR A C 1
ATOM 4649 O O . THR A 1 626 ? 61.641 8.773 -75.872 1.00 92.56 626 THR A O 1
ATOM 4652 N N . TYR A 1 627 ? 61.071 6.742 -76.656 1.00 92.19 627 TYR A N 1
ATOM 4653 C CA . TYR A 1 627 ? 62.102 6.000 -75.931 1.00 92.19 627 TYR A CA 1
ATOM 4654 C C . TYR A 1 627 ? 62.830 5.065 -76.886 1.00 92.19 627 TYR A C 1
ATOM 4656 O O . TYR A 1 627 ? 62.199 4.281 -77.600 1.00 92.19 627 TYR A O 1
ATOM 4664 N N . MET A 1 628 ? 64.156 5.184 -76.942 1.00 90.88 628 MET A N 1
ATOM 4665 C CA . MET A 1 628 ? 64.989 4.355 -77.812 1.00 90.88 628 MET A CA 1
ATOM 4666 C C . MET A 1 628 ? 65.359 3.043 -77.112 1.00 90.88 628 MET A C 1
ATOM 4668 O O . MET A 1 628 ? 65.951 3.072 -76.039 1.00 90.88 628 MET A O 1
ATOM 4672 N N . ILE A 1 629 ? 65.080 1.896 -77.727 1.00 88.88 629 ILE A N 1
ATOM 4673 C CA . ILE A 1 629 ? 65.549 0.587 -77.255 1.00 88.88 629 ILE A CA 1
ATOM 4674 C C . ILE A 1 629 ? 66.798 0.189 -78.043 1.00 88.88 629 ILE A C 1
ATOM 4676 O O . ILE A 1 629 ? 66.836 0.320 -79.265 1.00 88.88 629 ILE A O 1
ATOM 4680 N N . PHE A 1 630 ? 67.815 -0.317 -77.342 1.00 87.81 630 PHE A N 1
ATOM 4681 C CA . PHE A 1 630 ? 69.089 -0.755 -77.916 1.00 87.81 630 PHE A CA 1
ATOM 4682 C C . PHE A 1 630 ? 69.299 -2.260 -77.674 1.00 87.81 630 PHE A C 1
ATOM 4684 O O . PHE A 1 630 ? 69.892 -2.633 -76.662 1.00 87.81 630 PHE A O 1
ATOM 4691 N N . PRO A 1 631 ? 68.841 -3.149 -78.576 1.00 86.19 631 PRO A N 1
ATOM 4692 C CA . PRO A 1 631 ? 68.815 -4.587 -78.318 1.00 86.19 631 PRO A CA 1
ATOM 4693 C C . PRO A 1 631 ? 70.144 -5.314 -78.586 1.00 86.19 631 PRO A C 1
ATOM 4695 O O . PRO A 1 631 ? 70.131 -6.491 -78.929 1.00 86.19 631 PRO A O 1
ATOM 4698 N N . PHE A 1 632 ? 71.296 -4.643 -78.450 1.00 84.75 632 PHE A N 1
ATOM 4699 C CA . PHE A 1 632 ? 72.605 -5.193 -78.844 1.00 84.75 632 PHE A CA 1
ATOM 4700 C C . PHE A 1 632 ? 72.970 -6.497 -78.118 1.00 84.75 632 PHE A C 1
ATOM 4702 O O . PHE A 1 632 ? 73.452 -7.425 -78.761 1.00 84.75 632 PHE A O 1
ATOM 4709 N N . ASP A 1 633 ? 72.673 -6.573 -76.818 1.00 82.62 633 ASP A N 1
ATOM 4710 C CA . ASP A 1 633 ? 72.991 -7.718 -75.948 1.00 82.62 633 ASP A CA 1
ATOM 4711 C C . ASP A 1 633 ? 71.731 -8.464 -75.465 1.00 82.62 633 ASP A C 1
ATOM 4713 O O . ASP A 1 633 ? 71.763 -9.253 -74.516 1.00 82.62 633 ASP A O 1
ATOM 4717 N N . MET A 1 634 ? 70.591 -8.196 -76.105 1.00 88.06 634 MET A N 1
ATOM 4718 C CA . MET A 1 634 ? 69.302 -8.811 -75.793 1.00 88.06 634 MET A CA 1
ATOM 4719 C C . MET A 1 634 ? 69.120 -10.100 -76.612 1.00 88.06 634 MET A C 1
ATOM 4721 O O . MET A 1 634 ? 69.756 -10.297 -77.646 1.00 88.06 634 MET A O 1
ATOM 4725 N N . LYS A 1 635 ? 68.272 -11.017 -76.136 1.00 90.88 635 LYS A N 1
ATOM 4726 C CA . LYS A 1 635 ? 67.962 -12.281 -76.825 1.00 90.88 635 LYS A CA 1
ATOM 4727 C C . LYS A 1 635 ? 66.587 -12.185 -77.488 1.00 90.88 635 LYS A C 1
ATOM 4729 O O . LYS A 1 635 ? 65.772 -11.392 -77.026 1.00 90.88 635 LYS A O 1
ATOM 4734 N N . PRO A 1 636 ? 66.297 -12.996 -78.520 1.00 92.69 636 PRO A N 1
ATOM 4735 C CA . PRO A 1 636 ? 64.942 -13.105 -79.043 1.00 92.69 636 PRO A CA 1
ATOM 4736 C C . PRO A 1 636 ? 63.940 -13.427 -77.927 1.00 92.69 636 PRO A C 1
ATOM 4738 O O . PRO A 1 636 ? 64.216 -14.282 -77.078 1.00 92.69 636 PRO A O 1
ATOM 4741 N N . GLY A 1 637 ? 62.799 -12.742 -77.915 1.00 92.44 637 GLY A N 1
ATOM 4742 C CA . GLY A 1 637 ? 61.773 -12.893 -76.883 1.00 92.44 637 GLY A CA 1
ATOM 4743 C C . GLY A 1 637 ? 60.954 -11.628 -76.634 1.00 92.44 637 GLY A C 1
ATOM 4744 O O . GLY A 1 637 ? 61.189 -10.581 -77.236 1.00 92.44 637 GLY A O 1
ATOM 4745 N N . THR A 1 638 ? 59.978 -11.739 -75.735 1.00 94.12 638 THR A N 1
ATOM 4746 C CA . THR A 1 638 ? 59.097 -10.636 -75.335 1.00 94.12 638 THR A CA 1
ATOM 4747 C C . THR A 1 638 ? 59.721 -9.839 -74.196 1.00 94.12 638 THR A C 1
ATOM 4749 O O . THR A 1 638 ? 60.143 -10.406 -73.187 1.00 94.12 638 THR A O 1
ATOM 4752 N N . TYR A 1 639 ? 59.732 -8.518 -74.345 1.00 93.62 639 TYR A N 1
ATOM 4753 C CA . TYR A 1 639 ? 60.219 -7.572 -73.353 1.00 93.62 639 TYR A CA 1
ATOM 4754 C C . TYR A 1 639 ? 59.111 -6.609 -72.948 1.00 93.62 639 TYR A C 1
ATOM 4756 O O . TYR A 1 639 ? 58.304 -6.184 -73.769 1.00 93.62 639 TYR A O 1
ATOM 4764 N N . THR A 1 640 ? 59.089 -6.251 -71.669 1.00 94.56 640 THR A N 1
ATOM 4765 C CA . THR A 1 640 ? 58.169 -5.268 -71.095 1.00 94.56 640 THR A CA 1
ATOM 4766 C C . THR A 1 640 ? 58.971 -4.061 -70.624 1.00 94.56 640 THR A C 1
ATOM 4768 O O . THR A 1 640 ? 59.805 -4.203 -69.731 1.00 94.56 640 THR A O 1
ATOM 4771 N N . LEU A 1 641 ? 58.735 -2.890 -71.220 1.00 93.69 641 LEU A N 1
ATOM 4772 C CA . LEU A 1 641 ? 59.275 -1.610 -70.756 1.00 93.69 641 LEU A CA 1
ATOM 4773 C C . LEU A 1 641 ? 58.271 -0.984 -69.790 1.00 93.69 641 LEU A C 1
ATOM 4775 O O . LEU A 1 641 ? 57.196 -0.572 -70.222 1.00 93.69 641 LEU A O 1
ATOM 4779 N N . GLY A 1 642 ? 58.628 -0.909 -68.510 1.00 94.00 642 GLY A N 1
ATOM 4780 C CA . GLY A 1 642 ? 57.868 -0.191 -67.494 1.00 94.00 642 GLY A CA 1
ATOM 4781 C C . GLY A 1 642 ? 58.331 1.259 -67.372 1.00 94.00 642 GLY A C 1
ATOM 4782 O O . GLY A 1 642 ? 59.533 1.535 -67.379 1.00 94.00 642 GLY A O 1
ATOM 4783 N N . PHE A 1 643 ? 57.399 2.194 -67.236 1.00 94.38 643 PHE A N 1
ATOM 4784 C CA . PHE A 1 643 ? 57.668 3.625 -67.100 1.00 94.38 643 PHE A CA 1
ATOM 4785 C C . PHE A 1 643 ? 56.588 4.320 -66.266 1.00 94.38 643 PHE A C 1
ATOM 4787 O O . PHE A 1 643 ? 55.497 3.799 -66.075 1.00 94.38 643 PHE A O 1
ATOM 4794 N N . THR A 1 644 ? 56.889 5.505 -65.751 1.00 93.62 644 THR A N 1
ATOM 4795 C CA . THR A 1 644 ? 55.944 6.326 -64.984 1.00 93.62 644 THR A CA 1
ATOM 4796 C C . THR A 1 644 ? 55.960 7.758 -65.502 1.00 93.62 644 THR A C 1
ATOM 4798 O O . THR A 1 644 ? 57.002 8.249 -65.950 1.00 93.62 644 THR A O 1
ATOM 4801 N N . ALA A 1 645 ? 54.807 8.420 -65.467 1.00 92.88 645 ALA A N 1
ATOM 4802 C CA . ALA A 1 645 ? 54.701 9.854 -65.695 1.00 92.88 645 ALA A CA 1
ATOM 4803 C C . ALA A 1 645 ? 54.854 10.592 -64.359 1.00 92.88 645 ALA A C 1
ATOM 4805 O O . ALA A 1 645 ? 54.442 10.097 -63.312 1.00 92.88 645 ALA A O 1
ATOM 4806 N N . GLN A 1 646 ? 55.443 11.787 -64.368 1.00 87.62 646 GLN A N 1
ATOM 4807 C CA . GLN A 1 646 ? 55.598 12.565 -63.138 1.00 87.62 646 GLN A CA 1
ATOM 4808 C C . GLN A 1 646 ? 54.243 12.796 -62.440 1.00 87.62 646 GLN A C 1
ATOM 4810 O O . GLN A 1 646 ? 53.313 13.339 -63.030 1.00 87.62 646 GLN A O 1
ATOM 4815 N N . GLY A 1 647 ? 54.156 12.409 -61.163 1.00 85.94 647 GLY A N 1
ATOM 4816 C CA . GLY A 1 647 ? 52.940 12.528 -60.350 1.00 85.94 647 GLY A CA 1
ATOM 4817 C C . GLY A 1 647 ? 51.943 11.375 -60.509 1.00 85.94 647 GLY A C 1
ATOM 4818 O O . GLY A 1 647 ? 51.009 11.298 -59.715 1.00 85.94 647 GLY A O 1
ATOM 4819 N N . ASP A 1 648 ? 52.153 10.470 -61.470 1.00 93.38 648 ASP A N 1
ATOM 4820 C CA . ASP A 1 648 ? 51.338 9.270 -61.651 1.00 93.38 648 ASP A CA 1
ATOM 4821 C C . ASP A 1 648 ? 51.787 8.161 -60.689 1.00 93.38 648 ASP A C 1
ATOM 4823 O O . ASP A 1 648 ? 52.940 7.725 -60.751 1.00 93.38 648 ASP A O 1
ATOM 4827 N N . PRO A 1 649 ? 50.916 7.703 -59.774 1.00 88.56 649 PRO A N 1
ATOM 4828 C CA . PRO A 1 649 ? 51.271 6.659 -58.820 1.00 88.56 649 PRO A CA 1
ATOM 4829 C C . PRO A 1 649 ? 51.421 5.281 -59.479 1.00 88.56 649 PRO A C 1
ATOM 4831 O O . PRO A 1 649 ? 51.978 4.377 -58.854 1.00 88.56 649 PRO A O 1
ATOM 4834 N N . ASN A 1 650 ? 50.953 5.106 -60.718 1.00 91.56 650 ASN A N 1
ATOM 4835 C CA . ASN A 1 650 ? 51.017 3.829 -61.410 1.00 91.56 650 ASN A CA 1
ATOM 4836 C C . ASN A 1 650 ? 52.224 3.727 -62.343 1.00 91.56 650 ASN A C 1
ATOM 4838 O O . ASN A 1 650 ? 52.652 4.682 -62.998 1.00 91.56 650 ASN A O 1
ATOM 4842 N N . VAL A 1 651 ? 52.764 2.510 -62.415 1.00 92.56 651 VAL A N 1
ATOM 4843 C CA . VAL A 1 651 ? 53.764 2.138 -63.414 1.00 92.56 651 VAL A CA 1
ATOM 4844 C C . VAL A 1 651 ? 53.033 1.598 -64.632 1.00 92.56 651 VAL A C 1
ATOM 4846 O O . VAL A 1 651 ? 52.406 0.541 -64.583 1.00 92.56 651 VAL A O 1
ATOM 4849 N N . HIS A 1 652 ? 53.154 2.325 -65.731 1.00 94.25 652 HIS A N 1
ATOM 4850 C CA . HIS A 1 652 ? 52.678 1.923 -67.043 1.00 94.25 652 HIS A CA 1
ATOM 4851 C C . HIS A 1 652 ? 53.662 0.967 -67.692 1.00 94.25 652 HIS A C 1
ATOM 4853 O O . HIS A 1 652 ? 54.854 0.982 -67.382 1.00 94.25 652 HIS A O 1
ATOM 4859 N N . ALA A 1 653 ? 53.186 0.146 -68.621 1.00 93.44 653 ALA A N 1
ATOM 4860 C CA . ALA A 1 653 ? 54.052 -0.767 -69.341 1.00 93.44 653 ALA A CA 1
ATOM 4861 C C . ALA A 1 653 ? 53.615 -0.952 -70.790 1.00 93.44 653 ALA A C 1
ATOM 4863 O O . ALA A 1 653 ? 52.429 -0.994 -71.103 1.00 93.44 653 ALA A O 1
ATOM 4864 N N . VAL A 1 654 ? 54.598 -1.121 -71.670 1.00 93.81 654 VAL A N 1
ATOM 4865 C CA . VAL A 1 654 ? 54.388 -1.541 -73.058 1.00 93.81 654 VAL A CA 1
ATOM 4866 C C . VAL A 1 654 ? 55.240 -2.765 -73.356 1.00 93.81 654 VAL A C 1
ATOM 4868 O O . VAL A 1 654 ? 56.361 -2.889 -72.857 1.00 93.81 654 VAL A O 1
ATOM 4871 N N . GLN A 1 655 ? 54.708 -3.674 -74.170 1.00 93.88 655 GLN A N 1
ATOM 4872 C CA . GLN A 1 655 ? 55.408 -4.887 -74.582 1.00 93.88 655 GLN A CA 1
ATOM 4873 C C . GLN A 1 655 ? 55.884 -4.789 -76.025 1.00 93.88 655 GLN A C 1
ATOM 4875 O O . GLN A 1 655 ? 55.171 -4.284 -76.888 1.00 93.88 655 GLN A O 1
ATOM 4880 N N . PHE A 1 656 ? 57.084 -5.300 -76.281 1.00 92.56 656 PHE A N 1
ATOM 4881 C CA . PHE A 1 656 ? 57.652 -5.447 -77.615 1.00 92.56 656 PHE A CA 1
ATOM 4882 C C . PHE A 1 656 ? 58.359 -6.796 -77.744 1.00 92.56 656 PHE A C 1
ATOM 4884 O O . PHE A 1 656 ? 58.805 -7.376 -76.754 1.00 92.56 656 PHE A O 1
ATOM 4891 N N . GLU A 1 657 ? 58.485 -7.295 -78.969 1.00 93.38 657 GLU A N 1
ATOM 4892 C CA . GLU A 1 657 ? 59.168 -8.557 -79.257 1.00 93.38 657 GLU A CA 1
ATOM 4893 C C . GLU A 1 657 ? 60.484 -8.317 -79.987 1.00 93.38 657 GLU A C 1
ATOM 4895 O O . GLU A 1 657 ? 60.588 -7.403 -80.806 1.00 93.38 657 GLU A O 1
ATOM 4900 N N . LEU A 1 658 ? 61.478 -9.156 -79.707 1.00 91.25 658 LEU A N 1
ATOM 4901 C CA . LEU A 1 658 ? 62.758 -9.189 -80.406 1.00 91.25 658 LEU A CA 1
ATOM 4902 C C . LEU A 1 658 ? 62.944 -10.523 -81.139 1.00 91.25 658 LEU A C 1
ATOM 4904 O O . LEU A 1 658 ? 62.574 -11.567 -80.594 1.00 91.25 658 LEU A O 1
ATOM 4908 N N . TYR A 1 659 ? 63.557 -10.497 -82.329 1.00 91.31 659 TYR A N 1
ATOM 4909 C CA . TYR A 1 659 ? 63.890 -11.692 -83.125 1.00 91.31 659 TYR A CA 1
ATOM 4910 C C . TYR A 1 659 ? 65.300 -11.680 -83.715 1.00 91.31 659 TYR A C 1
ATOM 4912 O O . TYR A 1 659 ? 65.850 -10.578 -83.971 1.00 91.31 659 TYR A O 1
#

Organism: NCBI:txid1129897

Secondary structure (DSSP, 8-state):
----EEE--PPSSSS------EEE----SSSSSS-HHHHHH-EEEE-SSSPEEEE-TTTTT--TTSEEEEEEEEEEE-SS-B-PPPHHHHHHHHHHHHTTTEEEEEE-STTSEEETTTTEE-GGG----EEEP-SSBSEEEE-TTS-EEEETHHHHHHHHSTTSGGGGT-TTTEEEEEE-S-BTTB--SEEE-TTSSEEEE-GGGSGGGT--HHHHHHHHHHHHHHHTT-BTTBSSS----TT--STTSHHHHTT-EEETTEEEE--------PPEETTSB-GGG-S-GGGTTB-EEEEEPP-SSS--EEEEES-SSS---SS-SS----TTB---SSSSSS--EE----HHHH--SS-TTTT--S-PPPPPSEEE-----HHHHHHSPPPP----EEEEEEESPP-TTS-BSS-EEEEEEEE-SSS-EEEEEEEETTS--EE-SS-EEE-SSEEEEEEEEEEETT--BPPPEEEEEEE--PPPEEEEEESPTTEEEETT-----EEEEE-TTSS-EEEEEESS----SSSEEEEEEEEEEESS--EEEEEEEEEEE-EEEEEES-SSPBPTT--EEEEEEEE-TT--B---TTS-EEEEEEESS-----TTSGGGBPEEETTEEEEEE--TTPPSEEEEEEEEETT--S-EEEEEEE-

pLDDT: mean 91.33, std 11.49, range [24.39, 98.81]